Protein AF-A0A413L9K8-F1 (afdb_monomer)

Sequence (369 aa):
MRKCKFYFIASFFMSLVISLLSCSKDDEGNNKHENTYDESLLVGNWVLTHVIYEDDEEYEEDHYSTSEEYDIINFQEDGYCRNFCDSWDDSGRWKLSGDALTLFYYGEGRRTVTITELSSSVLSFEDHGIFSDGSMEYTYIMTYRKVKSVSTPVDPDKPVDPDDPDTPDDPVTPDVPNIPSATIKSKIYEVYEDKIIVDFTLDKEYISKMRQMGYCWSTKPNPTVFDSTEGSTLNPNKESGRVTCELKEAAGTTYYIRAYALVGSEFVYFDEMKVQSVGRDIKLSAYYSKDKDKIAVDYNITRNDVFTLYFYAPLTSGFGRVVNDDLGILGKEKGTKYVINYSCYYYYAYLEDVLTGIRYCSNIVYKHE

Secondary structure (DSSP, 8-state):
--------------------------------------GGGT-EEEEEEEEEEEESS-EEEEE--TTT-SSEEEE-TTSEEEEE-SS-EEEEE-EEETTEEEEE-TTS-EEEEEEEEE-SSEEEEEEEEE-TTS--EEEEEEEEEEES--PPP--TT----TT--S--------------GGGEEEEEEEE-SSEEEEEEEE-HHHHTTEEEEEEEEESSSS--GGG-SS-EEPPTT-SEEEEEEE--SPTT-EEEEEEEEEETTEEEEEEEEEEE-TTSSEEEEEEEEGGGTEEEEEEEE-SSS-EEEEEEEEBSSSTT-EEEEEEEEE-S-EEEEEE----BSEEEEEEEETTT--EEE---EEPP-

Foldseek 3Di:
DDDDDDDDDDDDDDDDDDDDDDDDDDDDDDDPPLQDDDPVLQAAKWAWAWKWKDKPPDTDIDGDDSQQSQWMWHAHPVQKIWIDDPVDIDIDGWDDDRQWIWDDYDPPGTDTWGFPDTDNFKTWTKDWDAPPVNPIIMMMIIMITGDHDDDDDDDPPDDDDPDDDDDDDDPPPPPQPDDDLVQWDWAFAEFAQFKTKIKIAGDLVCLVQFPWKFKFKALDPPGDNVHAPDTQTDDSVDRIDMTMRTHDDGGFGKMKMWMWTCGPNDIDIHDIDIDTHADDQKHWAWDQDPVVQWIKIWIAHQDQFKWWKWKWFQAPPDDRDMGTDTQDIDGRDTDMDTHHDGRGQKIWMWIQGPPRRYTHIHDIGGDDD

Nearest PDB structures (foldseek):
  4lxo-assembly2_B  TM=3.668E-01  e=1.580E-04  Homo sapiens
  6xay-assembly3_C  TM=3.113E-01  e=1.433E-04  Homo sapiens
  2mfn-assembly1_A  TM=3.506E-01  e=6.488E-04  Mus musculus
  6mfa-assembly1_A  TM=3.880E-01  e=4.780E-03  Homo sapiens
  8oe4-assembly1_D  TM=2.027E-01  e=9.124E-04  Homo sapiens

pLDDT: mean 78.33, std 20.58, range [25.47, 98.44]

Mean predicted aligned error: 17.68 Å

Radius of gyration: 26.66 Å; Cα contacts (8 Å, |Δi|>4): 781; chains: 1; bounding box: 67×49×68 Å

Solvent-accessible surface area (backbone atoms only — not comparable to full-atom values): 21620 Å² total; per-residue (Å²): 142,81,83,87,75,88,78,91,77,90,81,85,89,79,93,76,89,78,83,79,80,88,79,85,81,91,79,90,83,75,80,81,71,75,57,71,68,68,70,76,51,60,47,42,38,28,20,38,31,36,41,36,42,39,44,94,88,49,79,47,77,52,79,47,54,67,89,68,46,72,34,31,41,36,33,42,90,89,34,42,28,38,18,36,39,100,88,39,77,45,70,50,57,45,50,76,58,53,43,41,36,33,35,51,48,94,79,71,47,80,46,74,27,40,54,76,41,82,45,90,50,39,45,27,33,38,40,78,51,62,47,96,84,68,80,47,57,38,37,39,42,42,35,26,36,56,44,97,75,77,87,75,86,78,70,90,80,70,78,87,73,95,80,83,85,86,77,83,72,77,82,76,71,75,76,69,77,85,72,63,61,75,38,61,41,73,42,71,41,39,27,24,47,49,36,38,30,31,37,40,38,52,42,76,93,53,49,88,56,40,84,43,37,32,44,18,31,27,78,48,83,83,39,43,74,87,57,33,94,71,70,36,64,55,58,86,90,50,54,57,54,74,42,63,46,81,51,92,63,66,57,33,40,55,37,23,40,22,40,40,31,31,38,90,91,44,81,50,71,41,69,74,44,77,52,62,29,28,49,62,47,41,37,50,42,44,48,78,36,75,95,72,68,24,31,36,38,41,41,39,29,70,46,95,55,54,26,40,34,35,39,41,33,48,35,69,85,45,96,88,41,65,47,74,46,79,77,46,78,45,48,66,45,69,53,74,49,79,42,79,73,71,68,36,54,38,36,32,31,33,36,31,30,71,87,79,60,33,28,44,35,26,51,76,42,72,50,82,133

Structure (mmCIF, N/CA/C/O backbone):
data_AF-A0A413L9K8-F1
#
_entry.id   AF-A0A413L9K8-F1
#
loop_
_atom_site.group_PDB
_atom_site.id
_atom_site.type_symbol
_atom_site.label_atom_id
_atom_site.label_alt_id
_atom_site.label_comp_id
_atom_site.label_asym_id
_atom_site.label_entity_id
_atom_site.label_seq_id
_atom_site.pdbx_PDB_ins_code
_atom_site.Cartn_x
_atom_site.Cartn_y
_atom_site.Cartn_z
_atom_site.occupancy
_atom_site.B_iso_or_equiv
_atom_site.auth_seq_id
_atom_site.auth_comp_id
_atom_site.auth_asym_id
_atom_site.auth_atom_id
_atom_site.pdbx_PDB_model_num
ATOM 1 N N . MET A 1 1 ? -13.563 19.411 37.828 1.00 34.28 1 MET A N 1
ATOM 2 C CA . MET A 1 1 ? -12.449 20.339 37.505 1.00 34.28 1 MET A CA 1
ATOM 3 C C . MET A 1 1 ? -11.213 20.023 38.346 1.00 34.28 1 MET A C 1
ATOM 5 O O . MET A 1 1 ? -11.033 20.594 39.419 1.00 34.28 1 MET A O 1
ATOM 9 N N . ARG A 1 2 ? -10.337 19.142 37.862 1.00 25.47 2 ARG A N 1
ATOM 10 C CA . ARG A 1 2 ? -8.942 19.070 38.312 1.00 25.47 2 ARG A CA 1
ATOM 11 C C . ARG A 1 2 ? -8.082 19.410 37.102 1.00 25.47 2 ARG A C 1
ATOM 13 O O . ARG A 1 2 ? -8.227 18.811 36.050 1.00 25.47 2 ARG A O 1
ATOM 20 N N . LYS A 1 3 ? -7.314 20.489 37.229 1.00 26.84 3 LYS A N 1
ATOM 21 C CA . LYS A 1 3 ? -6.454 21.027 36.174 1.00 26.84 3 LYS A CA 1
ATOM 22 C C . LYS A 1 3 ? -5.171 20.197 36.152 1.00 26.84 3 LYS A C 1
ATOM 24 O O . LYS A 1 3 ? -4.439 20.251 37.139 1.00 26.84 3 LYS A O 1
ATOM 29 N N . CYS A 1 4 ? -4.894 19.488 35.061 1.00 26.22 4 CYS A N 1
ATOM 30 C CA . CYS A 1 4 ? -3.568 18.927 34.816 1.00 26.22 4 CYS A CA 1
ATOM 31 C C . CYS A 1 4 ? -2.579 20.082 34.635 1.00 26.22 4 CYS A C 1
ATOM 33 O O . CYS A 1 4 ? -2.732 20.925 33.751 1.00 26.22 4 CYS A O 1
ATOM 35 N N . LYS A 1 5 ? -1.599 20.163 35.534 1.00 26.06 5 LYS A N 1
ATOM 36 C CA . LYS A 1 5 ? -0.435 21.028 35.380 1.00 26.06 5 LYS A CA 1
ATOM 37 C C . LYS A 1 5 ? 0.712 20.150 34.902 1.00 26.06 5 LYS A C 1
ATOM 39 O O . LYS A 1 5 ? 1.237 19.379 35.694 1.00 26.06 5 LYS A O 1
ATOM 44 N N . PHE A 1 6 ? 1.099 20.307 33.641 1.00 28.52 6 PHE A N 1
ATOM 45 C CA . PHE A 1 6 ? 2.418 19.893 33.179 1.00 28.52 6 PHE A CA 1
ATOM 46 C C . PHE A 1 6 ? 3.465 20.775 33.867 1.00 28.52 6 PHE A C 1
ATOM 48 O O . PHE A 1 6 ? 3.394 22.005 33.780 1.00 28.52 6 PHE A O 1
ATOM 55 N N . TYR A 1 7 ? 4.412 20.162 34.573 1.00 29.14 7 TYR A N 1
ATOM 56 C CA . TYR A 1 7 ? 5.595 20.846 35.081 1.00 29.14 7 TYR A CA 1
ATOM 57 C C . TYR A 1 7 ? 6.804 20.428 34.245 1.00 29.14 7 TYR A C 1
ATOM 59 O O . TYR A 1 7 ? 7.252 19.295 34.311 1.00 29.14 7 TYR A O 1
ATOM 67 N N . PHE A 1 8 ? 7.334 21.389 33.489 1.00 29.39 8 PHE A N 1
ATOM 68 C CA . PHE A 1 8 ? 8.695 21.371 32.959 1.00 29.39 8 PHE A CA 1
ATOM 69 C C . PHE A 1 8 ? 9.655 21.585 34.138 1.00 29.39 8 PHE A C 1
ATOM 71 O O . PHE A 1 8 ? 9.593 22.646 34.769 1.00 29.39 8 PHE A O 1
ATOM 78 N N . ILE A 1 9 ? 10.536 20.631 34.447 1.00 30.72 9 ILE A N 1
ATOM 79 C CA . ILE A 1 9 ? 11.657 20.858 35.371 1.00 30.72 9 ILE A CA 1
ATOM 80 C C . ILE A 1 9 ? 12.925 20.237 34.792 1.00 30.72 9 ILE A C 1
ATOM 82 O O . ILE A 1 9 ? 13.096 19.028 34.757 1.00 30.72 9 ILE A O 1
ATOM 86 N N . ALA A 1 10 ? 13.841 21.114 34.392 1.00 29.28 10 ALA A N 1
ATOM 87 C CA . ALA A 1 10 ? 15.241 20.787 34.204 1.00 29.28 10 ALA A CA 1
ATOM 88 C C . ALA A 1 10 ? 15.921 20.619 35.572 1.00 29.28 10 ALA A C 1
ATOM 90 O O . ALA A 1 10 ? 15.815 21.534 36.391 1.00 29.28 10 ALA A O 1
ATOM 91 N N . SER A 1 11 ? 16.682 19.540 35.797 1.00 28.77 11 SER A N 1
ATOM 92 C CA . SER A 1 11 ? 17.902 19.610 36.616 1.00 28.77 11 SER A CA 1
ATOM 93 C C . SER A 1 11 ? 18.819 18.379 36.503 1.00 28.77 11 SER A C 1
ATOM 95 O O . SER A 1 11 ? 18.421 17.243 36.695 1.00 28.77 11 SER A O 1
ATOM 97 N N . PHE A 1 12 ? 20.083 18.724 36.272 1.00 27.77 12 PHE A N 1
ATOM 98 C CA . PHE A 1 12 ? 21.389 18.056 36.333 1.00 27.77 12 PHE A CA 1
ATOM 99 C C . PHE A 1 12 ? 21.716 17.006 37.435 1.00 27.77 12 PHE A C 1
ATOM 101 O O . PHE A 1 12 ? 21.287 17.150 38.578 1.00 27.77 12 PHE A O 1
ATOM 108 N N . PHE A 1 13 ? 22.727 16.171 37.096 1.00 29.56 13 PHE A N 1
ATOM 109 C CA . PHE A 1 13 ? 23.607 15.270 37.895 1.00 29.56 13 PHE A CA 1
ATOM 110 C C . PHE A 1 13 ? 22.975 13.938 38.365 1.00 29.56 13 PHE A C 1
ATOM 112 O O . PHE A 1 13 ? 21.864 13.935 38.858 1.00 29.56 13 PHE A O 1
ATOM 119 N N . MET A 1 14 ? 23.621 12.762 38.326 1.00 27.28 14 MET A N 1
ATOM 120 C CA . MET A 1 14 ? 25.044 12.395 38.299 1.00 27.28 14 MET A CA 1
ATOM 121 C C . MET A 1 14 ? 25.193 10.962 37.739 1.00 27.28 14 MET A C 1
ATOM 123 O O . MET A 1 14 ? 24.358 10.104 38.001 1.00 27.28 14 MET A O 1
ATOM 127 N N . SER A 1 15 ? 26.275 10.699 37.006 1.00 35.94 15 SER A N 1
ATOM 128 C CA . SER A 1 15 ? 26.587 9.411 36.378 1.00 35.94 15 SER A CA 1
ATOM 129 C C . SER A 1 15 ? 26.782 8.268 37.380 1.00 35.94 15 SER A C 1
ATOM 131 O O . SER A 1 15 ? 27.649 8.364 38.254 1.00 35.94 15 SER A O 1
ATOM 133 N N . LEU A 1 16 ? 26.107 7.139 37.161 1.00 27.11 16 LEU A N 1
ATOM 134 C CA . LEU A 1 16 ? 26.531 5.847 37.693 1.00 27.11 16 LEU A CA 1
ATOM 135 C C . LEU A 1 16 ? 26.454 4.785 36.591 1.00 27.11 16 LEU A C 1
ATOM 137 O O . LEU A 1 16 ? 25.428 4.162 36.355 1.00 27.11 16 LEU A O 1
ATOM 141 N N . VAL A 1 17 ? 27.585 4.597 35.914 1.00 34.03 17 VAL A N 1
ATOM 142 C CA . VAL A 1 17 ? 27.815 3.483 34.993 1.00 34.03 17 VAL A CA 1
ATOM 143 C C . VAL A 1 17 ? 27.876 2.201 35.825 1.00 34.03 17 VAL A C 1
ATOM 145 O O . VAL A 1 17 ? 28.865 1.968 36.521 1.00 34.03 17 VAL A O 1
ATOM 148 N N . ILE A 1 18 ? 26.839 1.366 35.760 1.00 35.34 18 ILE A N 1
ATOM 149 C CA . ILE A 1 18 ? 26.926 -0.034 36.186 1.00 35.34 18 ILE A CA 1
ATOM 150 C C . ILE A 1 18 ? 26.938 -0.885 34.922 1.00 35.34 18 ILE A C 1
ATOM 152 O O . ILE A 1 18 ? 25.923 -1.355 34.427 1.00 35.34 18 ILE A O 1
ATOM 156 N N . SER A 1 19 ? 28.141 -1.071 34.391 1.00 32.19 19 SER A N 1
ATOM 157 C CA . SER A 1 19 ? 28.437 -2.091 33.397 1.00 32.19 19 SER A CA 1
ATOM 158 C C . SER A 1 19 ? 28.222 -3.474 34.019 1.00 32.19 19 SER A C 1
ATOM 160 O O . SER A 1 19 ? 29.075 -3.958 34.769 1.00 32.19 19 SER A O 1
ATOM 162 N N . LEU A 1 20 ? 27.093 -4.113 33.710 1.00 36.72 20 LEU A N 1
ATOM 163 C CA . LEU A 1 20 ? 26.919 -5.541 33.942 1.00 36.72 20 LEU A CA 1
ATOM 164 C C . LEU A 1 20 ? 27.595 -6.306 32.803 1.00 36.72 20 LEU A C 1
ATOM 166 O O . LEU A 1 20 ? 27.165 -6.316 31.653 1.00 36.72 20 LEU A O 1
ATOM 170 N N . LEU A 1 21 ? 28.722 -6.910 33.168 1.00 32.44 21 LEU A N 1
ATOM 171 C CA . LEU A 1 21 ? 29.471 -7.879 32.387 1.00 32.44 21 LEU A CA 1
ATOM 172 C C . LEU A 1 21 ? 28.561 -9.039 31.962 1.00 32.44 21 LEU A C 1
ATOM 174 O O . LEU A 1 21 ? 28.172 -9.868 32.782 1.00 32.44 21 LEU A O 1
ATOM 178 N N . SER A 1 22 ? 28.295 -9.115 30.660 1.00 33.06 22 SER A N 1
ATOM 179 C CA . SER A 1 22 ? 27.859 -10.333 29.981 1.00 33.06 22 SER A CA 1
ATOM 180 C C . SER A 1 22 ? 29.015 -11.337 29.941 1.00 33.06 22 SER A C 1
ATOM 182 O O . SER A 1 22 ? 30.064 -11.067 29.359 1.00 33.06 22 SER A O 1
ATOM 184 N N . CYS A 1 23 ? 28.824 -12.476 30.602 1.00 27.69 23 CYS A N 1
ATOM 185 C CA . CYS A 1 23 ? 29.562 -13.740 30.490 1.00 27.69 23 CYS A CA 1
ATOM 186 C C . CYS A 1 23 ? 28.656 -14.790 31.170 1.00 27.69 23 CYS A C 1
ATOM 188 O O . CYS A 1 23 ? 28.222 -14.563 32.290 1.00 27.69 23 CYS A O 1
ATOM 190 N N . SER A 1 24 ? 28.334 -15.965 30.637 1.00 33.09 24 SER A N 1
ATOM 191 C CA . SER A 1 24 ? 28.923 -16.731 29.546 1.00 33.09 24 SER A CA 1
ATOM 192 C C . SER A 1 24 ? 28.033 -17.942 29.223 1.00 33.09 24 SER A C 1
ATOM 194 O O . SER A 1 24 ? 27.391 -18.451 30.141 1.00 33.09 24 SER A O 1
ATOM 196 N N . LYS A 1 25 ? 28.246 -18.491 28.020 1.00 30.77 25 LYS A N 1
ATOM 197 C CA . LYS A 1 25 ? 28.114 -19.900 27.596 1.00 30.77 25 LYS A CA 1
ATOM 198 C C . LYS A 1 25 ? 26.796 -20.343 26.966 1.00 30.77 25 LYS A C 1
ATOM 200 O O . LYS A 1 25 ? 25.834 -20.691 27.639 1.00 30.77 25 LYS A O 1
ATOM 205 N N . ASP A 1 26 ? 26.898 -20.400 25.643 1.00 44.09 26 ASP A N 1
ATOM 206 C CA . ASP A 1 26 ? 26.335 -21.369 24.711 1.00 44.09 26 ASP A CA 1
ATOM 207 C C . ASP A 1 26 ? 26.018 -22.735 25.342 1.00 44.09 26 ASP A C 1
ATOM 209 O O . ASP A 1 26 ? 26.901 -23.388 25.902 1.00 44.09 26 ASP A O 1
ATOM 213 N N . ASP A 1 27 ? 24.777 -23.181 25.158 1.00 36.41 27 ASP A N 1
ATOM 214 C CA . ASP A 1 27 ? 24.464 -24.578 24.875 1.00 3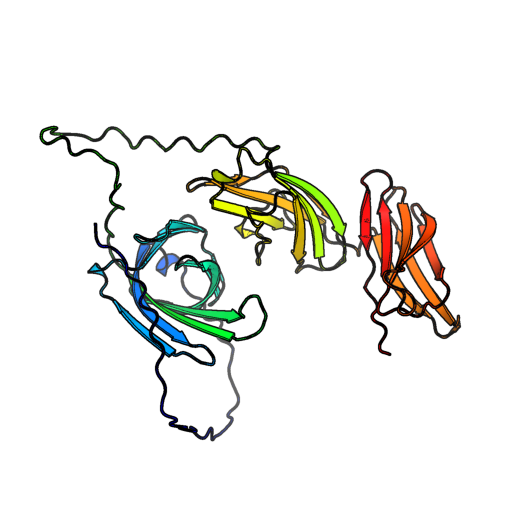6.41 27 ASP A CA 1
ATOM 215 C C . ASP A 1 27 ? 23.280 -24.625 23.901 1.00 36.41 27 ASP A C 1
ATOM 217 O O . ASP A 1 27 ? 22.288 -23.902 24.023 1.00 36.41 27 ASP A O 1
ATOM 221 N N . GLU A 1 28 ? 23.464 -25.437 22.868 1.00 39.53 28 GLU A N 1
ATOM 222 C CA . GLU A 1 28 ? 22.580 -25.613 21.729 1.00 39.53 28 GLU A CA 1
ATOM 223 C C . GLU A 1 28 ? 21.232 -26.223 22.122 1.00 39.53 28 GLU A C 1
ATOM 225 O O . GLU A 1 28 ? 21.142 -27.161 22.914 1.00 39.53 28 GLU A O 1
ATOM 230 N N . GLY A 1 29 ? 20.190 -25.756 21.434 1.00 37.94 29 GLY A N 1
ATOM 231 C CA . GLY A 1 29 ? 18.892 -26.411 21.380 1.00 37.94 29 GLY A CA 1
ATOM 232 C C . GLY A 1 29 ? 17.784 -25.512 21.888 1.00 37.94 29 GLY A C 1
ATOM 233 O O . GLY A 1 29 ? 17.407 -25.581 23.050 1.00 37.94 29 GLY A O 1
ATOM 234 N N . ASN A 1 30 ? 17.185 -24.726 20.995 1.00 31.00 30 ASN A N 1
ATOM 235 C CA . ASN A 1 30 ? 15.835 -24.260 21.259 1.00 31.00 30 ASN A CA 1
ATOM 236 C C . ASN A 1 30 ? 14.975 -24.475 20.019 1.00 31.00 30 ASN A C 1
ATOM 238 O O . ASN A 1 30 ? 15.046 -23.735 19.038 1.00 31.00 30 ASN A O 1
ATOM 242 N N . ASN A 1 31 ? 14.160 -25.531 20.081 1.00 34.78 31 ASN A N 1
ATOM 243 C CA . ASN A 1 31 ? 12.862 -25.517 19.429 1.00 34.78 31 ASN A CA 1
ATOM 244 C C . ASN A 1 31 ? 12.244 -24.154 19.750 1.00 34.78 31 ASN A C 1
ATOM 246 O O . ASN A 1 31 ? 11.967 -23.886 20.919 1.00 34.78 31 ASN A O 1
ATOM 250 N N . LYS A 1 32 ? 12.037 -23.290 18.750 1.00 37.41 32 LYS A N 1
ATOM 251 C CA . LYS A 1 32 ? 11.073 -22.200 18.904 1.00 37.41 32 LYS A CA 1
ATOM 252 C C . LYS A 1 32 ? 9.725 -22.878 19.130 1.00 37.41 32 LYS A C 1
ATOM 254 O O . LYS A 1 32 ? 9.056 -23.271 18.181 1.00 37.41 32 LYS A O 1
ATOM 259 N N . HIS A 1 33 ? 9.391 -23.113 20.394 1.00 40.03 33 HIS A N 1
ATOM 260 C CA . HIS A 1 33 ? 8.017 -23.294 20.807 1.00 40.03 33 HIS A CA 1
ATOM 261 C C . HIS A 1 33 ? 7.307 -22.022 20.353 1.00 40.03 33 HIS A C 1
ATOM 263 O O . HIS A 1 33 ? 7.545 -20.951 20.901 1.00 40.03 33 HIS A O 1
ATOM 269 N N . GLU A 1 34 ? 6.518 -22.123 19.286 1.00 50.62 34 GLU A N 1
ATOM 270 C CA . GLU A 1 34 ? 5.498 -21.130 18.975 1.00 50.62 34 GLU A CA 1
ATOM 271 C C . GLU A 1 34 ? 4.607 -21.063 20.219 1.00 50.62 34 GLU A C 1
ATOM 273 O O . GLU A 1 34 ? 3.827 -21.986 20.478 1.00 50.62 34 GLU A O 1
ATOM 278 N N . ASN A 1 35 ? 4.794 -20.037 21.055 1.00 58.25 35 ASN A N 1
ATOM 279 C CA . ASN A 1 35 ? 3.905 -19.775 22.177 1.00 58.25 35 ASN A CA 1
ATOM 280 C C . ASN A 1 35 ? 2.534 -19.470 21.575 1.00 58.25 35 ASN A C 1
ATOM 282 O O . ASN A 1 35 ? 2.260 -18.372 21.103 1.00 58.25 35 ASN A O 1
ATOM 286 N N . THR A 1 36 ? 1.700 -20.501 21.499 1.00 72.62 36 THR A N 1
ATOM 287 C CA . THR A 1 36 ? 0.343 -20.385 20.985 1.00 72.62 36 THR A CA 1
ATOM 288 C C . THR A 1 36 ? -0.541 -20.064 22.173 1.00 72.62 36 THR A C 1
ATOM 290 O O . THR A 1 36 ? -0.849 -20.937 22.987 1.00 72.62 36 THR A O 1
ATOM 293 N N . TYR A 1 37 ? -0.888 -18.793 22.307 1.00 84.56 37 TYR A N 1
ATOM 294 C CA . TYR A 1 37 ? -1.801 -18.314 23.331 1.00 84.56 37 TYR A CA 1
ATOM 295 C C . TYR A 1 37 ? -3.260 -18.594 22.940 1.00 84.56 37 TYR A C 1
ATOM 297 O O . TYR A 1 37 ? -3.623 -18.557 21.765 1.00 84.56 37 TYR A O 1
ATOM 305 N N . ASP A 1 38 ? -4.103 -18.880 23.934 1.00 87.44 38 ASP A N 1
ATOM 306 C CA . ASP A 1 38 ? -5.547 -19.043 23.744 1.00 87.44 38 ASP A CA 1
ATOM 307 C C . ASP A 1 38 ? -6.220 -17.663 23.687 1.00 87.44 38 ASP A C 1
ATOM 309 O O . ASP A 1 38 ? -6.277 -16.945 24.687 1.00 87.44 38 ASP A O 1
ATOM 313 N N . GLU A 1 39 ? -6.735 -17.292 22.513 1.00 87.38 39 GLU A N 1
ATOM 314 C CA . GLU A 1 39 ? -7.393 -16.003 22.265 1.00 87.38 39 GLU A CA 1
ATOM 315 C C . GLU A 1 39 ? -8.606 -1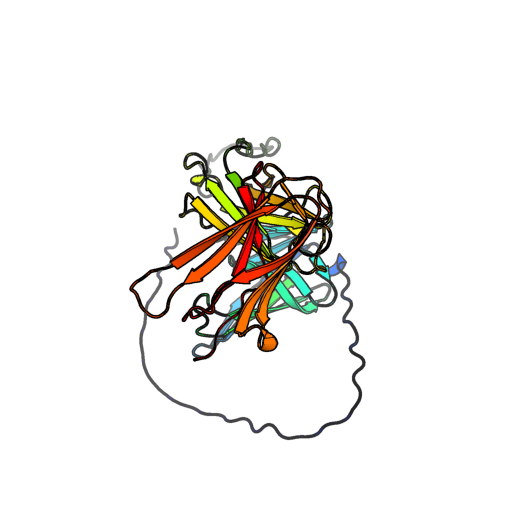5.752 23.172 1.00 87.38 39 GLU A C 1
ATOM 317 O O . GLU A 1 39 ? -8.913 -14.603 23.497 1.00 87.38 39 GLU A O 1
ATOM 322 N N . SER A 1 40 ? -9.264 -16.812 23.657 1.00 89.56 40 SER A N 1
ATOM 323 C CA . SER A 1 40 ? -10.405 -16.681 24.568 1.00 89.56 40 SER A CA 1
ATOM 324 C C . SER A 1 40 ? -10.010 -16.061 25.911 1.00 89.56 40 SER A C 1
ATOM 326 O O . SER A 1 40 ? -10.843 -15.450 26.588 1.00 89.56 40 SER A O 1
ATOM 328 N N . LEU A 1 41 ? -8.726 -16.142 26.285 1.00 93.62 41 LEU A N 1
ATOM 329 C CA . LEU A 1 41 ? -8.208 -15.496 27.485 1.00 93.62 41 LEU A CA 1
ATOM 330 C C . LEU A 1 41 ? -8.221 -13.975 27.370 1.00 93.62 41 LEU A C 1
ATOM 332 O O . LEU A 1 41 ? -8.354 -13.332 28.408 1.00 93.62 41 LEU A O 1
ATOM 336 N N . LEU A 1 42 ? -8.149 -13.393 26.168 1.00 95.00 42 LEU A N 1
ATOM 337 C CA . LEU A 1 42 ? -8.163 -11.939 25.982 1.00 95.00 42 LEU A CA 1
ATOM 338 C C . LEU A 1 42 ? -9.541 -11.333 26.244 1.00 95.00 42 LEU A C 1
ATOM 340 O O . LEU A 1 42 ? -9.623 -10.251 26.809 1.00 95.00 42 LEU A O 1
ATOM 344 N N . VAL A 1 43 ? -10.630 -12.020 25.902 1.00 94.06 43 VAL A N 1
ATOM 345 C CA . VAL A 1 43 ? -11.989 -11.457 25.994 1.00 94.06 43 VAL A CA 1
ATOM 346 C C . VAL A 1 43 ? -12.311 -10.998 27.421 1.00 94.06 43 VAL A C 1
ATOM 348 O O . VAL A 1 43 ? -12.238 -11.784 28.369 1.00 94.06 43 VAL A O 1
ATOM 351 N N . GLY A 1 44 ? -12.684 -9.730 27.591 1.00 90.50 44 GLY A N 1
ATOM 352 C CA . GLY A 1 44 ? -13.015 -9.117 28.879 1.00 90.50 44 GLY A CA 1
ATOM 353 C C . GLY A 1 44 ? -12.427 -7.717 29.062 1.00 90.50 44 GLY A C 1
ATOM 354 O O . GLY A 1 44 ? -11.887 -7.126 28.131 1.00 90.50 44 GLY A O 1
ATOM 355 N N . ASN A 1 45 ? -12.555 -7.189 30.282 1.00 93.44 45 ASN A N 1
ATOM 356 C CA . ASN A 1 45 ? -12.016 -5.884 30.662 1.00 93.44 45 ASN A CA 1
ATOM 357 C C . ASN A 1 45 ? -10.652 -6.040 31.327 1.00 93.44 45 ASN A C 1
ATOM 359 O O . ASN A 1 45 ? -10.489 -6.873 32.222 1.00 93.44 45 ASN A O 1
ATOM 363 N N . TRP A 1 46 ? -9.718 -5.188 30.941 1.00 97.31 46 TRP A N 1
ATOM 364 C CA . TRP A 1 46 ? -8.342 -5.165 31.407 1.00 97.31 46 TRP A CA 1
ATOM 365 C C . TRP A 1 46 ? -8.001 -3.756 31.844 1.00 97.31 46 TRP A C 1
ATOM 367 O O . TRP A 1 46 ? -8.199 -2.827 31.074 1.00 97.31 46 TRP A O 1
ATOM 377 N N . VAL A 1 47 ? -7.505 -3.594 33.064 1.00 94.31 47 VAL A N 1
ATOM 378 C CA . VAL A 1 47 ? -7.102 -2.287 33.595 1.00 94.31 47 VAL A CA 1
ATOM 379 C C . VAL A 1 47 ? -5.596 -2.273 33.774 1.00 94.31 47 VAL A C 1
ATOM 381 O O . VAL A 1 47 ? -5.048 -3.218 34.351 1.00 94.31 47 VAL A O 1
ATOM 384 N N . LEU A 1 48 ? -4.941 -1.225 33.281 1.00 94.88 48 LEU A N 1
ATOM 385 C CA . LEU A 1 48 ? -3.504 -1.032 33.420 1.00 94.88 48 LEU A CA 1
ATOM 386 C C . LEU A 1 48 ? -3.130 -0.952 34.901 1.00 94.88 48 LEU A C 1
ATOM 388 O O . LEU A 1 48 ? -3.783 -0.272 35.691 1.00 94.88 48 LEU A O 1
ATOM 392 N N . THR A 1 49 ? -2.075 -1.665 35.279 1.00 86.81 49 THR A N 1
ATOM 393 C CA . THR A 1 49 ? -1.560 -1.668 36.658 1.00 86.81 49 THR A CA 1
ATOM 394 C C . THR A 1 49 ? -0.076 -1.385 36.755 1.00 86.81 49 THR A C 1
ATOM 396 O O . THR A 1 49 ? 0.400 -1.053 37.834 1.00 86.81 49 THR A O 1
ATOM 399 N N . HIS A 1 50 ? 0.658 -1.518 35.655 1.00 90.81 50 HIS A N 1
ATOM 400 C CA . HIS A 1 50 ? 2.086 -1.256 35.627 1.00 90.81 50 HIS A CA 1
ATOM 401 C C . HIS A 1 50 ? 2.505 -0.913 34.205 1.00 90.81 50 HIS A C 1
ATOM 403 O O . HIS A 1 50 ? 2.105 -1.599 33.261 1.00 90.81 50 HIS A O 1
ATOM 409 N N . VAL A 1 51 ? 3.264 0.165 34.071 1.00 92.19 51 VAL A N 1
ATOM 410 C CA . VAL A 1 51 ? 3.881 0.593 32.821 1.00 92.19 51 VAL A CA 1
ATOM 411 C C . VAL A 1 51 ? 5.347 0.900 33.087 1.00 92.19 51 VAL A C 1
ATOM 413 O O . VAL A 1 51 ? 5.681 1.538 34.084 1.00 92.19 51 VAL A O 1
ATOM 416 N N . ILE A 1 52 ? 6.207 0.416 32.202 1.00 88.75 52 ILE A N 1
ATOM 417 C CA . ILE A 1 52 ? 7.607 0.811 32.108 1.00 88.75 52 ILE A CA 1
ATOM 418 C C . ILE A 1 52 ? 7.783 1.461 30.745 1.00 88.75 52 ILE A C 1
ATOM 420 O O . ILE A 1 52 ? 7.346 0.898 29.738 1.00 88.75 52 ILE A O 1
ATOM 424 N N . TYR A 1 53 ? 8.413 2.625 30.735 1.00 86.56 53 TYR A N 1
ATOM 425 C CA . TYR A 1 53 ? 8.924 3.288 29.550 1.00 86.56 53 TYR A CA 1
ATOM 426 C C . TYR A 1 53 ? 10.443 3.364 29.662 1.00 86.56 53 TYR A C 1
ATOM 428 O O . TYR A 1 53 ? 10.966 3.775 30.697 1.00 86.56 53 TYR A O 1
ATOM 436 N N . GLU A 1 54 ? 11.142 2.962 28.609 1.00 87.12 54 GLU A N 1
ATOM 437 C CA . GLU A 1 54 ? 12.595 3.064 28.525 1.00 87.12 54 GLU A CA 1
ATOM 438 C C . GLU A 1 54 ? 13.000 3.522 27.124 1.00 87.12 54 GLU A C 1
ATOM 440 O O . GLU A 1 54 ? 12.600 2.914 26.129 1.00 87.12 54 GLU A O 1
ATOM 445 N N . ASP A 1 55 ? 13.810 4.570 27.055 1.00 86.06 55 ASP A N 1
ATOM 446 C CA . ASP A 1 55 ? 14.581 4.954 25.875 1.00 86.06 55 ASP A CA 1
ATOM 447 C C . ASP A 1 55 ? 16.066 5.150 26.248 1.00 86.06 55 ASP A C 1
ATOM 449 O O . ASP A 1 55 ? 16.499 4.830 27.358 1.00 86.06 55 ASP A O 1
ATOM 453 N N . ASP A 1 56 ? 16.879 5.638 25.308 1.00 79.50 56 ASP A N 1
ATOM 454 C CA . ASP A 1 56 ? 18.319 5.839 25.525 1.00 79.50 56 ASP A CA 1
ATOM 455 C C . ASP A 1 56 ? 18.656 6.875 26.627 1.00 79.50 56 ASP A C 1
ATOM 457 O O . ASP A 1 56 ? 19.789 6.900 27.128 1.00 79.50 56 ASP A O 1
ATOM 461 N N . GLU A 1 57 ? 17.717 7.751 26.998 1.00 81.12 57 GLU A N 1
ATOM 462 C CA . GLU A 1 57 ? 17.913 8.871 27.926 1.00 81.12 57 GLU A CA 1
ATOM 463 C C . GLU A 1 57 ? 17.062 8.772 29.207 1.00 81.12 57 GLU A C 1
ATOM 465 O O . GLU A 1 57 ? 17.475 9.285 30.256 1.00 81.12 57 GLU A O 1
ATOM 470 N N . GLU A 1 58 ? 15.906 8.115 29.147 1.00 79.88 58 GLU A N 1
ATOM 471 C CA . GLU A 1 58 ? 14.855 8.139 30.159 1.00 79.88 58 GLU A CA 1
ATOM 472 C C . GLU A 1 58 ? 14.355 6.729 30.509 1.00 79.88 58 GLU A C 1
ATOM 474 O O . GLU A 1 58 ? 14.143 5.872 29.655 1.00 79.88 58 GLU A O 1
ATOM 479 N N . TYR A 1 59 ? 14.158 6.499 31.809 1.00 89.19 59 TYR A N 1
ATOM 480 C CA . TYR A 1 59 ? 13.496 5.315 32.350 1.00 89.19 59 TYR A CA 1
ATOM 481 C C . TYR A 1 59 ? 12.421 5.784 33.324 1.00 89.19 59 TYR A C 1
ATOM 483 O O . TYR A 1 59 ? 12.732 6.408 34.347 1.00 89.19 59 TYR A O 1
ATOM 491 N N . GLU A 1 60 ? 11.171 5.452 33.030 1.00 80.94 60 GLU A N 1
ATOM 492 C CA . GLU A 1 60 ? 10.023 5.720 33.888 1.00 80.94 60 GLU A CA 1
ATOM 493 C C . GLU A 1 60 ? 9.290 4.416 34.199 1.00 80.94 60 GLU A C 1
ATOM 495 O O . GLU A 1 60 ? 9.090 3.560 33.340 1.00 80.94 60 GLU A O 1
ATOM 500 N N . GLU A 1 61 ? 8.878 4.257 35.454 1.00 92.75 61 GLU A N 1
ATOM 501 C CA . GLU A 1 61 ? 8.125 3.094 35.903 1.00 92.75 61 GLU A CA 1
ATOM 502 C C . GLU A 1 61 ? 7.009 3.536 36.844 1.00 92.75 61 GLU A C 1
ATOM 504 O O . GLU A 1 61 ? 7.265 4.028 37.947 1.00 92.75 61 GLU A O 1
ATOM 509 N N . ASP A 1 62 ? 5.770 3.293 36.428 1.00 78.62 62 ASP A N 1
ATOM 510 C CA . ASP A 1 62 ? 4.574 3.684 37.161 1.00 78.62 62 ASP A CA 1
ATOM 511 C C . ASP A 1 62 ? 3.698 2.479 37.494 1.00 78.62 62 ASP A C 1
ATOM 513 O O . ASP A 1 62 ? 3.508 1.559 36.695 1.00 78.62 62 ASP A O 1
ATOM 517 N N . HIS A 1 63 ? 3.121 2.509 38.695 1.00 83.12 63 HIS A N 1
ATOM 518 C CA . HIS A 1 63 ? 2.224 1.477 39.209 1.00 83.12 63 HIS A CA 1
ATOM 519 C C . HIS A 1 63 ? 0.865 2.088 39.533 1.00 83.12 63 HIS A C 1
ATOM 521 O O . HIS A 1 63 ? 0.782 3.078 40.261 1.00 83.12 63 HIS A O 1
ATOM 527 N N . TYR A 1 64 ? -0.196 1.444 39.058 1.00 82.88 64 TYR A N 1
ATOM 528 C CA . TYR A 1 64 ? -1.577 1.870 39.252 1.00 82.88 64 TYR A CA 1
ATOM 529 C C . TYR A 1 64 ? -2.405 0.764 39.904 1.00 82.88 64 TYR A C 1
ATOM 531 O O . TYR A 1 64 ? -2.195 -0.437 39.703 1.00 82.88 64 TYR A O 1
ATOM 539 N N . SER A 1 65 ? -3.402 1.165 40.680 1.00 76.19 65 SER A N 1
ATOM 540 C CA . SER A 1 65 ? -4.450 0.263 41.143 1.00 76.19 65 SER A CA 1
ATOM 541 C C . SER A 1 65 ? -5.510 0.087 40.058 1.00 76.19 65 SER A C 1
ATOM 543 O O . SER A 1 65 ? -5.924 1.044 39.415 1.00 76.19 65 SER A O 1
ATOM 545 N N . THR A 1 66 ? -6.087 -1.114 39.951 1.00 72.81 66 THR A N 1
ATOM 546 C CA . THR A 1 66 ? -7.249 -1.363 39.069 1.00 72.81 66 THR A CA 1
ATOM 547 C C . THR A 1 66 ? -8.452 -0.452 39.341 1.00 72.81 66 THR A C 1
ATOM 549 O O . THR A 1 66 ? -9.307 -0.301 38.481 1.00 72.81 66 THR A O 1
ATOM 552 N N . SER A 1 67 ? -8.537 0.152 40.533 1.00 70.38 67 SER A N 1
ATOM 553 C CA . SER A 1 67 ? -9.590 1.111 40.887 1.00 70.38 67 SER A CA 1
ATOM 554 C C . SER A 1 67 ? -9.398 2.499 40.278 1.00 70.38 67 SER A C 1
ATOM 556 O O . SER A 1 67 ? -10.314 3.310 40.348 1.00 70.38 67 SER A O 1
ATOM 558 N N . GLU A 1 68 ? -8.193 2.810 39.801 1.00 75.56 68 GLU A N 1
ATOM 559 C CA . GLU A 1 68 ? -7.872 4.108 39.202 1.00 75.56 68 GLU A CA 1
ATOM 560 C C . GLU A 1 68 ? -8.283 4.174 37.735 1.00 75.56 68 GLU A C 1
ATOM 562 O O . GLU A 1 68 ? -8.466 5.275 37.233 1.00 75.56 68 GLU A O 1
ATOM 567 N N . GLU A 1 69 ? -8.451 3.017 37.078 1.00 85.56 69 GLU A N 1
ATOM 568 C CA . GLU A 1 69 ? -8.911 2.923 35.685 1.00 85.56 69 GLU A CA 1
ATOM 569 C C . GLU A 1 69 ? -8.123 3.843 34.733 1.00 85.56 69 GLU A C 1
ATOM 571 O O . GLU A 1 69 ? -8.673 4.422 33.801 1.00 85.56 69 GLU A O 1
ATOM 576 N N . TYR A 1 70 ? -6.811 3.966 34.987 1.00 81.75 70 TYR A N 1
ATOM 577 C CA . TYR A 1 70 ? -5.924 4.890 34.276 1.00 81.75 70 TYR A CA 1
ATOM 578 C C . TYR A 1 70 ? -5.876 4.617 32.770 1.00 81.75 70 TYR A C 1
ATOM 580 O O . TYR A 1 70 ? -5.809 5.543 31.971 1.00 81.75 70 TYR A O 1
ATOM 588 N N . ASP A 1 71 ? -5.940 3.342 32.399 1.00 90.81 71 ASP A N 1
ATOM 589 C CA . ASP A 1 71 ? -6.147 2.891 31.035 1.00 90.81 71 ASP A CA 1
ATOM 590 C C . ASP A 1 71 ? -6.900 1.556 31.068 1.00 90.81 71 ASP A C 1
ATOM 592 O O . ASP A 1 71 ? -6.595 0.670 31.878 1.00 90.81 71 ASP A O 1
ATOM 596 N N . ILE A 1 72 ? -7.928 1.436 30.232 1.00 93.38 72 ILE A N 1
ATOM 597 C CA . ILE A 1 72 ? -8.778 0.253 30.141 1.00 93.38 72 ILE A CA 1
ATOM 598 C C . ILE A 1 72 ? -8.699 -0.298 28.728 1.00 93.38 72 ILE A C 1
ATOM 600 O O . ILE A 1 72 ? -8.977 0.428 27.783 1.00 93.38 72 ILE A O 1
ATOM 604 N N . ILE A 1 73 ? -8.463 -1.601 28.576 1.00 95.19 73 ILE A N 1
ATOM 605 C CA . ILE A 1 73 ? -8.694 -2.328 27.327 1.00 95.19 73 ILE A CA 1
ATOM 606 C C . ILE A 1 73 ? -9.872 -3.287 27.509 1.00 95.19 73 ILE A C 1
ATOM 608 O O . ILE A 1 73 ? -9.866 -4.174 28.360 1.00 95.19 73 ILE A O 1
ATOM 612 N N . ASN A 1 74 ? -10.900 -3.136 26.686 1.00 92.81 74 ASN A N 1
ATOM 613 C CA . ASN A 1 74 ? -12.000 -4.081 26.567 1.00 92.81 74 ASN A CA 1
ATOM 614 C C . ASN A 1 74 ? -11.822 -4.892 25.283 1.00 92.81 74 ASN A C 1
ATOM 616 O O . ASN A 1 74 ? -11.835 -4.303 24.207 1.00 92.81 74 ASN A O 1
ATOM 620 N N . PHE A 1 75 ? -11.700 -6.215 25.385 1.00 91.88 75 PHE A N 1
ATOM 621 C CA . PHE A 1 75 ? -11.723 -7.128 24.239 1.00 91.88 75 PHE A CA 1
ATOM 622 C C . PHE A 1 75 ? -13.060 -7.870 24.183 1.00 91.88 75 PHE A C 1
ATOM 624 O O . PHE A 1 75 ? -13.512 -8.432 25.183 1.00 91.88 75 PHE A O 1
ATOM 631 N N . GLN A 1 76 ? -13.671 -7.914 23.006 1.00 83.12 76 GLN A N 1
ATOM 632 C CA . GLN A 1 76 ? -14.934 -8.597 22.738 1.00 83.12 76 GLN A CA 1
ATOM 633 C C . GLN A 1 76 ? -14.707 -9.888 21.946 1.00 83.12 76 GLN A C 1
ATOM 635 O O . GLN A 1 76 ? -13.753 -9.987 21.173 1.00 83.12 76 GLN A O 1
ATOM 640 N N . GLU A 1 77 ? -15.606 -10.864 22.121 1.00 83.50 77 GLU A N 1
ATOM 641 C CA . GLU A 1 77 ? -15.560 -12.170 21.434 1.00 83.50 77 GLU A CA 1
ATOM 642 C C . GLU A 1 77 ? -15.606 -12.046 19.912 1.00 83.50 77 GLU A C 1
ATOM 644 O O . GLU A 1 77 ? -15.064 -12.883 19.196 1.00 83.50 77 GLU A O 1
ATOM 649 N N . ASP A 1 78 ? -16.252 -11.000 19.401 1.00 72.44 78 ASP A N 1
ATOM 650 C CA . ASP A 1 78 ? -16.386 -10.785 17.969 1.00 72.44 78 ASP A CA 1
ATOM 651 C C . ASP A 1 78 ? -15.090 -10.278 17.325 1.00 72.44 78 ASP A C 1
ATOM 653 O O . ASP A 1 78 ? -15.053 -10.171 16.102 1.00 72.44 78 ASP A O 1
ATOM 657 N N . GLY A 1 79 ? -14.051 -9.973 18.112 1.00 73.62 79 GLY A N 1
ATOM 658 C CA . GLY A 1 79 ? -12.782 -9.399 17.678 1.00 73.62 79 GLY A CA 1
ATOM 659 C C . GLY A 1 79 ? -12.673 -7.886 17.881 1.00 73.62 79 GLY A C 1
ATOM 660 O O . GLY A 1 79 ? -11.640 -7.319 17.551 1.00 73.62 79 GLY A O 1
ATOM 661 N N . TYR A 1 80 ? -13.692 -7.190 18.391 1.00 76.31 80 TYR A N 1
ATOM 662 C CA . TYR A 1 80 ? -13.619 -5.755 18.687 1.00 76.31 80 TYR A CA 1
ATOM 663 C C . TYR A 1 80 ? -12.830 -5.469 19.963 1.00 76.31 80 TYR A C 1
ATOM 665 O O . TYR A 1 80 ? -12.912 -6.214 20.938 1.00 76.31 80 TYR A O 1
ATOM 673 N N . CYS A 1 81 ? -12.056 -4.386 19.964 1.00 85.12 81 CYS A N 1
ATOM 674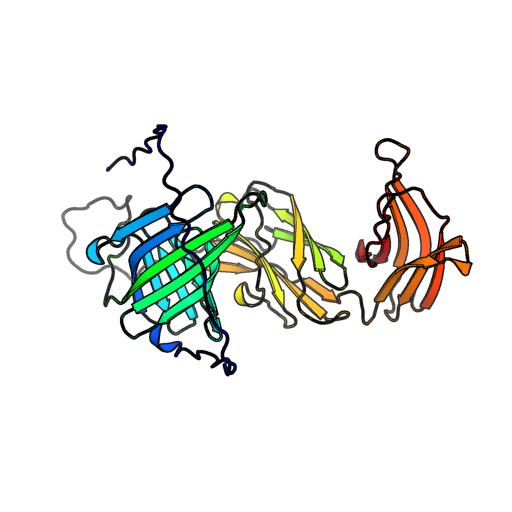 C CA . CYS A 1 81 ? -11.438 -3.853 21.168 1.00 85.12 81 CYS A CA 1
ATOM 675 C C . CYS A 1 81 ? -11.673 -2.351 21.307 1.00 85.12 81 CYS A C 1
ATOM 677 O O . CYS A 1 81 ? -11.676 -1.613 20.321 1.00 85.12 81 CYS A O 1
ATOM 679 N N . ARG A 1 82 ? -11.801 -1.894 22.549 1.00 85.38 82 ARG A N 1
ATOM 680 C CA . ARG A 1 82 ? -11.813 -0.476 22.910 1.00 85.38 82 ARG A CA 1
ATOM 681 C C . ARG A 1 82 ? -10.750 -0.238 23.964 1.00 85.38 82 ARG A C 1
ATOM 683 O O . ARG A 1 82 ? -10.744 -0.947 24.966 1.00 85.38 82 ARG A O 1
ATOM 690 N N . ASN A 1 83 ? -9.895 0.744 23.746 1.00 89.12 83 ASN A N 1
ATOM 691 C CA . ASN A 1 83 ? -8.947 1.224 24.725 1.00 89.12 83 ASN A CA 1
ATOM 692 C C . ASN A 1 83 ? -9.287 2.659 25.122 1.00 89.12 83 ASN A C 1
ATOM 694 O O . ASN A 1 83 ? -9.401 3.519 24.257 1.00 89.12 83 ASN A O 1
ATOM 698 N N . PHE A 1 84 ? -9.495 2.917 26.407 1.00 82.00 84 PHE A N 1
ATOM 699 C CA . PHE A 1 84 ? -9.994 4.214 26.837 1.00 82.00 84 PHE A CA 1
ATOM 700 C C . PHE A 1 84 ? -9.589 4.572 28.263 1.00 82.00 84 PHE A C 1
ATOM 702 O O . PHE A 1 84 ? -9.385 3.707 29.114 1.00 82.00 84 PHE A O 1
ATOM 709 N N . CYS A 1 85 ? -9.538 5.876 28.504 1.00 82.12 85 CYS A N 1
ATOM 710 C CA . CYS A 1 85 ? -9.432 6.523 29.802 1.00 82.12 85 CYS A CA 1
ATOM 711 C C . CYS A 1 85 ? -10.111 7.907 29.730 1.00 82.12 85 CYS A C 1
ATOM 713 O O . CYS A 1 85 ? -10.822 8.218 28.773 1.00 82.12 85 CYS A O 1
ATOM 715 N N . ASP A 1 86 ? -9.876 8.778 30.711 1.00 73.75 86 ASP A N 1
ATOM 716 C CA . ASP A 1 86 ? -10.380 10.161 30.688 1.00 73.75 86 ASP A CA 1
ATOM 717 C C . ASP A 1 86 ? -9.779 11.027 29.557 1.00 73.75 86 ASP A C 1
ATOM 719 O O . ASP A 1 86 ? -10.345 12.061 29.196 1.00 73.75 86 ASP A O 1
ATOM 723 N N . SER A 1 87 ? -8.614 10.645 29.021 1.00 69.62 87 SER A N 1
ATOM 724 C CA . SER A 1 87 ? -7.836 11.437 28.053 1.00 69.62 87 SER A CA 1
ATOM 725 C C . SER A 1 87 ? -7.872 10.895 26.620 1.00 69.62 87 SER A C 1
ATOM 727 O O . SER A 1 87 ? -7.646 11.666 25.686 1.00 69.62 87 SER A O 1
ATOM 729 N N . TRP A 1 88 ? -8.176 9.611 26.420 1.00 76.12 88 TRP A N 1
ATOM 730 C CA . TRP A 1 88 ? -8.307 8.988 25.098 1.00 76.12 88 TRP A CA 1
ATOM 731 C C . TRP A 1 88 ? -9.405 7.927 25.080 1.00 76.12 88 TRP A C 1
ATOM 733 O O . TRP A 1 88 ? -9.809 7.400 26.111 1.00 76.12 88 TRP A O 1
ATOM 743 N N . ASP A 1 89 ? -9.909 7.630 23.886 1.00 77.19 89 ASP A N 1
ATOM 744 C CA . ASP A 1 89 ? -10.969 6.648 23.664 1.00 77.19 89 ASP A CA 1
ATOM 745 C C . ASP A 1 89 ? -10.854 6.099 22.240 1.00 77.19 89 ASP A C 1
ATOM 747 O O . ASP A 1 89 ? -11.517 6.561 21.302 1.00 77.19 89 ASP A O 1
ATOM 751 N N . ASP A 1 90 ? -9.931 5.157 22.088 1.00 72.19 90 ASP A N 1
ATOM 752 C CA . ASP A 1 90 ? -9.614 4.482 20.845 1.00 72.19 90 ASP A CA 1
ATOM 753 C C . ASP A 1 90 ? -10.376 3.166 20.729 1.00 72.19 90 ASP A C 1
ATOM 755 O O . ASP A 1 90 ? -10.625 2.438 21.689 1.00 72.19 90 ASP A O 1
ATOM 759 N N . SER A 1 91 ? -10.757 2.822 19.507 1.00 74.69 91 SER A N 1
ATOM 760 C CA . SER A 1 91 ? -11.456 1.574 19.234 1.00 74.69 91 SER A CA 1
ATOM 761 C C . SER A 1 91 ? -11.043 0.983 17.902 1.00 74.69 91 SER A C 1
ATOM 763 O O . SER A 1 91 ? -10.650 1.679 16.965 1.00 74.69 91 SER A O 1
ATOM 765 N N . GLY A 1 92 ? -11.120 -0.338 17.824 1.00 73.12 92 GLY A N 1
ATOM 766 C CA . GLY A 1 92 ? -10.682 -1.093 16.671 1.00 73.12 92 GLY A CA 1
ATOM 767 C C . GLY A 1 92 ? -10.995 -2.565 16.812 1.00 73.12 92 GLY A C 1
ATOM 768 O O . GLY A 1 92 ? -11.919 -2.964 17.515 1.00 73.12 92 GLY A O 1
ATOM 769 N N . ARG A 1 93 ? -10.222 -3.394 16.120 1.00 79.62 93 ARG A N 1
ATOM 770 C CA . ARG A 1 93 ? -10.269 -4.841 16.323 1.00 79.62 93 ARG A CA 1
ATOM 771 C C . ARG A 1 93 ? -8.901 -5.323 16.724 1.00 79.62 93 ARG A C 1
ATOM 773 O O . ARG A 1 93 ? -7.891 -4.747 16.314 1.00 79.62 93 ARG A O 1
ATOM 780 N N . TRP A 1 94 ? -8.913 -6.392 17.494 1.00 87.81 94 TRP A N 1
ATOM 781 C CA . TRP A 1 94 ? -7.724 -7.074 17.938 1.00 87.81 94 TRP A CA 1
ATOM 782 C C . TRP A 1 94 ? -7.503 -8.344 17.119 1.00 87.81 94 TRP A C 1
ATOM 784 O O . TRP A 1 94 ? -8.436 -8.916 16.549 1.00 87.81 94 TRP A O 1
ATOM 794 N N . LYS A 1 95 ? -6.246 -8.774 17.032 1.00 88.81 95 LYS A N 1
ATOM 795 C CA . LYS A 1 95 ? -5.873 -10.048 16.416 1.00 88.81 95 LYS A CA 1
ATOM 796 C C . LYS A 1 95 ? -4.658 -10.618 17.123 1.00 88.81 95 LYS A C 1
ATOM 798 O O . LYS A 1 95 ? -3.671 -9.910 17.286 1.00 88.81 95 LYS A O 1
ATOM 803 N N . LEU A 1 96 ? -4.726 -11.896 17.472 1.00 89.25 96 LEU A N 1
ATOM 804 C CA . LEU A 1 96 ? -3.624 -12.641 18.062 1.00 89.25 96 LEU A CA 1
ATOM 805 C C . LEU A 1 96 ? -3.074 -13.651 17.047 1.00 89.25 96 LEU A C 1
ATOM 807 O O . LEU A 1 96 ? -3.838 -14.376 16.410 1.00 89.25 96 LEU A O 1
ATOM 811 N N . SER A 1 97 ? -1.757 -13.680 16.863 1.00 86.12 97 SER A N 1
ATOM 812 C CA . SER A 1 97 ? -1.069 -14.631 15.986 1.00 86.12 97 SER A CA 1
ATOM 813 C C . SER A 1 97 ? 0.259 -15.047 16.612 1.00 86.12 97 SER A C 1
ATOM 815 O O . SER A 1 97 ? 1.260 -14.357 16.445 1.00 86.12 97 SER A O 1
ATOM 817 N N . GLY A 1 98 ? 0.273 -16.181 17.317 1.00 89.25 98 GLY A N 1
ATOM 818 C CA . GLY A 1 98 ? 1.402 -16.544 18.176 1.00 89.25 98 GLY A CA 1
ATOM 819 C C . GLY A 1 98 ? 1.435 -15.632 19.401 1.00 89.25 98 GLY A C 1
ATOM 820 O O . GLY A 1 98 ? 0.423 -15.512 20.090 1.00 89.25 98 GLY A O 1
ATOM 821 N N . ASP A 1 99 ? 2.563 -14.967 19.630 1.00 93.75 99 ASP A N 1
ATOM 822 C CA . ASP A 1 99 ? 2.759 -13.921 20.641 1.00 93.75 99 ASP A CA 1
ATOM 823 C C . ASP A 1 99 ? 2.457 -12.504 20.122 1.00 93.75 99 ASP A C 1
ATOM 825 O O . ASP A 1 99 ? 2.333 -11.581 20.920 1.00 93.75 99 ASP A O 1
ATOM 829 N N . ALA A 1 100 ? 2.271 -12.316 18.814 1.00 91.31 100 ALA A N 1
ATOM 830 C CA . ALA A 1 100 ? 1.957 -11.012 18.242 1.00 91.31 100 ALA A CA 1
ATOM 831 C C . ALA A 1 100 ? 0.475 -10.652 18.441 1.00 91.31 100 ALA A C 1
ATOM 833 O O . ALA A 1 100 ? -0.415 -11.288 17.859 1.00 91.31 100 ALA A O 1
ATOM 834 N N . LEU A 1 101 ? 0.211 -9.599 19.217 1.00 93.88 101 LEU A N 1
ATOM 835 C CA . LEU A 1 101 ? -1.115 -9.028 19.444 1.00 93.88 101 LEU A CA 1
ATOM 836 C C . LEU A 1 101 ? -1.231 -7.674 18.738 1.00 93.88 101 LEU A C 1
ATOM 838 O O . LEU A 1 101 ? -0.584 -6.702 19.109 1.00 93.88 101 LEU A O 1
ATOM 842 N N . THR A 1 102 ? -2.096 -7.577 17.734 1.00 87.69 102 THR A N 1
ATOM 843 C CA . THR A 1 102 ? -2.474 -6.287 17.144 1.00 87.69 102 THR A CA 1
ATOM 844 C C . THR A 1 102 ? -3.647 -5.703 17.922 1.00 87.69 102 THR A C 1
ATOM 846 O O . THR A 1 102 ? -4.663 -6.383 18.062 1.00 87.69 102 THR A O 1
ATOM 849 N N . LEU A 1 103 ? -3.533 -4.462 18.404 1.00 87.62 103 LEU A N 1
ATOM 850 C CA . LEU A 1 103 ? -4.572 -3.755 19.166 1.00 87.62 103 LEU A CA 1
ATOM 851 C C . LEU A 1 103 ? -4.399 -2.225 19.110 1.00 87.62 103 LEU A C 1
ATOM 853 O O . LEU A 1 103 ? -3.412 -1.721 18.577 1.00 87.62 103 LEU A O 1
ATOM 857 N N . PHE A 1 104 ? -5.371 -1.500 19.665 1.00 80.50 104 PHE A N 1
ATOM 858 C CA . PHE A 1 104 ? -5.233 -0.087 20.030 1.00 80.50 104 PHE A CA 1
ATOM 859 C C . PHE A 1 104 ? -4.977 0.004 21.531 1.00 80.50 104 PHE A C 1
ATOM 861 O O . PHE A 1 104 ? -5.675 -0.678 22.285 1.00 80.50 104 PHE A O 1
ATOM 868 N N . TYR A 1 105 ? -4.005 0.810 21.957 1.00 81.31 105 TYR A N 1
ATOM 869 C CA . TYR A 1 105 ? -3.720 1.010 23.376 1.00 81.31 105 TYR A CA 1
ATOM 870 C C . TYR A 1 105 ? -3.082 2.380 23.655 1.00 81.31 105 TYR A C 1
ATOM 872 O O . TYR A 1 105 ? -2.408 2.934 22.790 1.00 81.31 105 TYR A O 1
ATOM 880 N N . TYR A 1 106 ? -3.303 2.901 24.865 1.00 77.06 106 TYR A N 1
ATOM 881 C CA . TYR A 1 106 ? -2.636 4.064 25.459 1.00 77.06 106 TYR A CA 1
ATOM 882 C C . TYR A 1 106 ? -2.593 5.330 24.584 1.00 77.06 106 TYR A C 1
ATOM 884 O O . TYR A 1 106 ? -1.645 6.106 24.637 1.00 77.06 106 TYR A O 1
ATOM 892 N N . GLY A 1 107 ? -3.600 5.532 23.728 1.00 67.75 107 GLY A N 1
ATOM 893 C CA . GLY A 1 107 ? -3.635 6.660 22.790 1.00 67.75 107 GLY A CA 1
ATOM 894 C C . GLY A 1 107 ? -2.613 6.593 21.642 1.00 67.75 107 GLY A C 1
ATOM 895 O O . GLY A 1 107 ? -2.538 7.524 20.840 1.00 67.75 107 GLY A O 1
ATOM 896 N N . GLU A 1 108 ? -1.853 5.499 21.516 1.00 72.44 108 GLU A N 1
ATOM 897 C CA . GLU A 1 108 ? -0.809 5.297 20.497 1.00 72.44 108 GLU A CA 1
ATOM 898 C C . GLU A 1 108 ? -1.367 4.878 19.127 1.00 72.44 108 GLU A C 1
ATOM 900 O O . GLU A 1 108 ? -0.625 4.637 18.167 1.00 72.44 108 GLU A O 1
ATOM 905 N N . GLY A 1 109 ? -2.691 4.763 19.014 1.00 70.19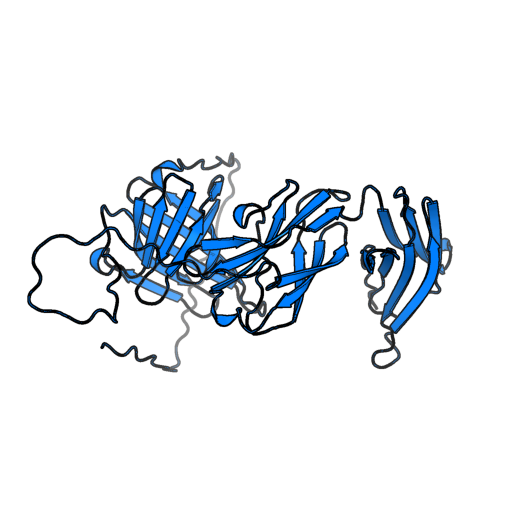 109 GLY A N 1
ATOM 906 C CA . GLY A 1 109 ? -3.341 4.205 17.840 1.00 70.19 109 GLY A CA 1
ATOM 907 C C . GLY A 1 109 ? -3.075 2.705 17.699 1.00 70.19 109 GLY A C 1
ATOM 908 O O . GLY A 1 109 ? -2.875 1.982 18.674 1.00 70.19 109 GLY A O 1
ATOM 909 N N . ARG A 1 110 ? -3.132 2.200 16.462 1.00 79.19 110 ARG A N 1
ATOM 910 C CA . ARG A 1 110 ? -3.003 0.763 16.204 1.00 79.19 110 ARG A CA 1
ATOM 911 C C . ARG A 1 110 ? -1.545 0.323 16.185 1.00 79.19 110 ARG A C 1
ATOM 913 O O . ARG A 1 110 ? -0.785 0.753 15.318 1.00 79.19 110 ARG A O 1
ATOM 920 N N . ARG A 1 111 ? -1.211 -0.646 17.028 1.00 82.56 111 ARG A N 1
ATOM 921 C CA . ARG A 1 111 ? 0.126 -1.231 17.165 1.00 82.56 111 ARG A CA 1
ATOM 922 C C . ARG A 1 111 ? 0.062 -2.756 17.104 1.00 82.56 111 ARG A C 1
ATOM 924 O O . ARG A 1 111 ? -1.012 -3.343 17.242 1.00 82.56 111 ARG A O 1
ATOM 931 N N . THR A 1 112 ? 1.204 -3.393 16.858 1.00 88.38 112 THR A N 1
ATOM 932 C CA . THR A 1 112 ? 1.377 -4.840 17.056 1.00 88.38 112 THR A CA 1
ATOM 933 C C . THR A 1 112 ? 2.448 -5.032 18.110 1.00 88.38 112 THR A C 1
ATOM 935 O O . THR A 1 112 ? 3.596 -4.690 17.860 1.00 88.38 112 THR A O 1
ATOM 938 N N . VAL A 1 113 ? 2.040 -5.561 19.257 1.00 92.50 113 VAL A N 1
ATOM 939 C CA . VAL A 1 113 ? 2.873 -5.757 20.446 1.00 92.50 113 VAL A CA 1
ATOM 940 C C . VAL A 1 113 ? 3.199 -7.236 20.619 1.00 92.50 113 VAL A C 1
ATOM 942 O O . VAL A 1 113 ? 2.473 -8.099 20.111 1.00 92.50 113 VAL A O 1
ATOM 945 N N . THR A 1 114 ? 4.258 -7.540 21.359 1.00 95.19 114 THR A N 1
ATOM 946 C CA . THR A 1 114 ? 4.634 -8.917 21.698 1.00 95.19 114 THR A CA 1
ATOM 947 C C . THR A 1 114 ? 4.106 -9.248 23.089 1.00 95.19 114 THR A C 1
ATOM 949 O O . THR A 1 114 ? 4.473 -8.606 24.070 1.00 95.19 114 THR A O 1
ATOM 952 N N . ILE A 1 115 ? 3.227 -10.245 23.206 1.00 96.81 115 ILE A N 1
ATOM 953 C CA . ILE A 1 115 ? 2.745 -10.735 24.501 1.00 96.81 115 ILE A CA 1
ATOM 954 C C . ILE A 1 115 ? 3.905 -11.387 25.253 1.00 96.81 115 ILE A C 1
ATOM 956 O O . ILE A 1 115 ? 4.501 -12.355 24.784 1.00 96.81 115 ILE A O 1
ATOM 960 N N . THR A 1 116 ? 4.158 -10.903 26.465 1.00 95.38 116 THR A N 1
ATOM 961 C CA . THR A 1 116 ? 5.145 -11.464 27.395 1.00 95.38 116 THR A CA 1
ATOM 962 C C . THR A 1 116 ? 4.482 -12.349 28.453 1.00 95.38 116 THR A C 1
ATOM 964 O O . THR A 1 116 ? 5.060 -13.347 28.885 1.00 95.38 116 THR A O 1
ATOM 967 N N . GLU A 1 117 ? 3.228 -12.060 28.818 1.00 94.75 117 GLU A N 1
ATOM 968 C CA . GLU A 1 117 ? 2.404 -12.903 29.688 1.00 94.75 117 GLU A CA 1
ATOM 969 C C . GLU A 1 117 ? 0.926 -12.833 29.278 1.00 94.75 117 GLU A C 1
ATOM 971 O O . GLU A 1 117 ? 0.362 -11.752 29.124 1.00 94.75 117 GLU A O 1
ATOM 976 N N . LEU A 1 118 ? 0.262 -13.987 29.162 1.00 96.50 118 LEU A N 1
ATOM 977 C CA . LEU A 1 118 ? -1.196 -14.057 29.063 1.00 96.50 118 LEU A CA 1
ATOM 978 C C . LEU A 1 118 ? -1.734 -15.188 29.936 1.00 96.50 118 LEU A C 1
ATOM 980 O O . LEU A 1 118 ? -1.365 -16.354 29.789 1.00 96.50 118 LEU A O 1
ATOM 984 N N . SER A 1 119 ?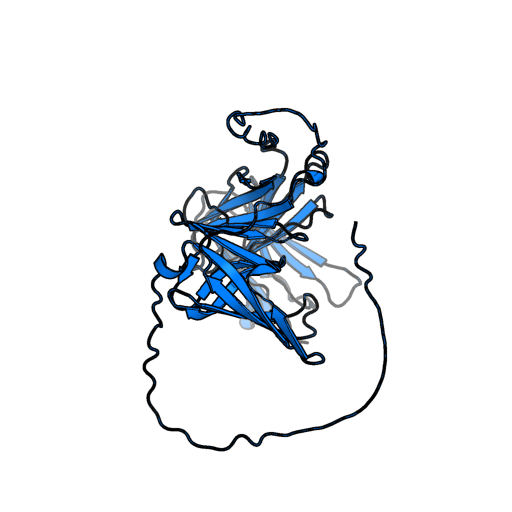 -2.652 -14.839 30.831 1.00 92.94 119 SER A N 1
ATOM 985 C CA . SER A 1 119 ? -3.383 -15.767 31.688 1.00 92.94 119 SER A CA 1
ATOM 986 C C . SER A 1 119 ? -4.835 -15.314 31.863 1.00 92.94 119 SER A C 1
ATOM 988 O O . SER A 1 119 ? -5.277 -14.321 31.291 1.00 92.94 119 SER A O 1
ATOM 990 N N . SER A 1 120 ? -5.610 -16.011 32.696 1.00 90.31 120 SER A N 1
ATOM 991 C CA . SER A 1 120 ? -6.985 -15.601 33.011 1.00 90.31 120 SER A CA 1
ATOM 992 C C . SER A 1 120 ? -7.088 -14.274 33.779 1.00 90.31 120 SER A C 1
ATOM 994 O O . SER A 1 120 ? -8.195 -13.767 33.950 1.00 90.31 120 SER A O 1
ATOM 996 N N . SER A 1 121 ? -5.978 -13.745 34.305 1.00 89.62 121 SER A N 1
ATOM 997 C CA . SER A 1 121 ? -5.961 -12.541 35.149 1.00 89.62 121 SER A CA 1
ATOM 998 C C . SER A 1 121 ? -4.860 -11.534 34.815 1.00 89.62 121 SER A C 1
ATOM 1000 O O . SER A 1 121 ? -4.891 -10.434 35.374 1.00 89.62 121 SER A O 1
ATOM 1002 N N . VAL A 1 122 ? -3.918 -11.875 33.929 1.00 96.38 122 VAL A N 1
ATOM 1003 C CA . VAL A 1 122 ? -2.788 -11.020 33.528 1.00 96.38 122 VAL A CA 1
ATOM 1004 C C . VAL A 1 122 ? -2.670 -10.982 32.015 1.00 96.38 122 VAL A C 1
ATOM 1006 O O . VAL A 1 122 ? -2.748 -12.025 31.369 1.00 96.38 122 VAL A O 1
ATOM 1009 N N . LEU A 1 123 ? -2.484 -9.775 31.493 1.00 97.56 123 LEU A N 1
ATOM 1010 C CA . LEU A 1 123 ? -2.057 -9.507 30.130 1.00 97.56 123 LEU A CA 1
ATOM 1011 C C . LEU A 1 123 ? -0.871 -8.554 30.232 1.00 97.56 123 LEU A C 1
ATOM 1013 O O . LEU A 1 123 ? -1.044 -7.424 30.688 1.00 97.56 123 LEU A O 1
ATOM 1017 N N . SER A 1 124 ? 0.297 -9.011 29.808 1.00 97.25 124 SER A N 1
ATOM 1018 C CA . SER A 1 124 ? 1.492 -8.188 29.692 1.00 97.25 124 SER A CA 1
ATOM 1019 C C . SER A 1 124 ? 2.042 -8.270 28.281 1.00 97.25 124 SER A C 1
ATOM 1021 O O . SER A 1 124 ? 2.060 -9.344 27.674 1.00 97.25 124 SER A O 1
ATOM 1023 N N . PHE A 1 125 ? 2.479 -7.132 27.758 1.00 97.00 125 PHE A N 1
ATOM 1024 C CA . PHE A 1 125 ? 3.086 -7.047 26.440 1.00 97.00 125 PHE A CA 1
ATOM 1025 C C . PHE A 1 125 ? 4.172 -5.978 26.391 1.00 97.00 125 PHE A C 1
ATOM 1027 O O . PHE A 1 125 ? 4.165 -5.036 27.186 1.00 97.00 125 PHE A O 1
ATOM 1034 N N . GLU A 1 126 ? 5.085 -6.148 25.442 1.00 95.69 126 GLU A N 1
ATOM 1035 C CA . GLU A 1 126 ? 6.111 -5.175 25.082 1.00 95.69 126 GLU A CA 1
ATOM 1036 C C . GLU A 1 126 ? 5.821 -4.569 23.699 1.00 95.69 126 GLU A C 1
ATOM 1038 O O . GLU A 1 126 ? 5.416 -5.275 22.769 1.00 95.69 126 GLU A O 1
ATOM 1043 N N . ASP A 1 127 ? 6.010 -3.258 23.571 1.00 91.44 127 ASP A N 1
ATOM 1044 C CA . ASP A 1 127 ? 6.028 -2.531 22.299 1.00 91.44 127 ASP A CA 1
ATOM 1045 C C . ASP A 1 127 ? 7.384 -1.861 22.123 1.00 91.44 127 ASP A C 1
ATOM 1047 O O . ASP A 1 127 ? 7.850 -1.161 23.022 1.00 91.44 127 ASP A O 1
ATOM 1051 N N . HIS A 1 128 ? 7.992 -2.054 20.957 1.00 87.44 128 HIS A N 1
ATOM 1052 C CA . HIS A 1 128 ? 9.241 -1.404 20.585 1.00 87.44 128 HIS A CA 1
ATOM 1053 C C . HIS A 1 128 ? 8.981 -0.471 19.411 1.00 87.44 128 HIS A C 1
ATOM 1055 O O . HIS A 1 128 ? 8.453 -0.885 18.373 1.00 87.44 128 HIS A O 1
ATOM 1061 N N . GLY A 1 129 ? 9.382 0.786 19.555 1.00 79.06 129 GLY A N 1
ATOM 1062 C CA . GLY A 1 129 ? 9.212 1.797 18.527 1.00 79.06 129 GLY A CA 1
ATOM 1063 C C . GLY A 1 129 ? 10.482 2.589 18.271 1.00 79.06 129 GLY A C 1
ATOM 1064 O O . GLY A 1 129 ? 11.445 2.549 19.029 1.00 79.06 129 GLY A O 1
ATOM 1065 N N . ILE A 1 130 ? 10.464 3.322 17.163 1.00 74.06 130 ILE A N 1
ATOM 1066 C CA . ILE A 1 130 ? 11.489 4.302 16.813 1.00 74.06 130 ILE A CA 1
ATOM 1067 C C . ILE A 1 130 ? 10.764 5.625 16.616 1.00 74.06 130 ILE A C 1
ATOM 1069 O O . ILE A 1 130 ? 9.720 5.668 15.952 1.00 74.06 130 ILE A O 1
ATOM 1073 N N . PHE A 1 131 ? 11.297 6.708 17.178 1.00 64.56 131 PHE A N 1
ATOM 1074 C CA . PHE A 1 131 ? 10.735 8.035 16.949 1.00 64.56 131 PHE A CA 1
ATOM 1075 C C . PHE A 1 131 ? 10.689 8.370 15.453 1.00 64.56 131 PHE A C 1
ATOM 1077 O O . PHE A 1 131 ? 11.494 7.903 14.650 1.00 64.56 131 PHE A O 1
ATOM 1084 N N . SER A 1 132 ? 9.727 9.210 15.061 1.00 54.16 132 SER A N 1
ATOM 1085 C CA . SER A 1 132 ? 9.464 9.527 13.646 1.00 54.16 132 SER A CA 1
ATOM 1086 C C . SER A 1 132 ? 10.641 10.163 12.888 1.00 54.16 132 SER A C 1
ATOM 1088 O O . SER A 1 132 ? 10.653 10.163 11.658 1.00 54.16 132 SER A O 1
ATOM 1090 N N . ASP A 1 133 ? 11.620 10.710 13.606 1.00 65.50 133 ASP A N 1
ATOM 1091 C CA . ASP A 1 133 ? 12.859 11.268 13.063 1.00 65.50 133 ASP A CA 1
ATOM 1092 C C . ASP A 1 133 ? 14.013 10.248 13.000 1.00 65.50 133 ASP A C 1
ATOM 1094 O O . ASP A 1 133 ? 15.102 10.584 12.535 1.00 65.50 133 ASP A O 1
ATOM 1098 N N . GLY A 1 134 ? 13.768 9.005 13.424 1.00 67.56 134 GLY A N 1
ATOM 1099 C CA . GLY A 1 134 ? 14.737 7.914 13.453 1.00 67.56 134 GLY A CA 1
ATOM 1100 C C . GLY A 1 134 ? 15.826 8.080 14.510 1.00 67.56 134 GLY A C 1
ATOM 1101 O O . GLY A 1 134 ? 16.857 7.422 14.400 1.00 67.56 134 GLY A O 1
ATOM 1102 N N . SER A 1 135 ? 15.652 8.999 15.465 1.00 67.94 135 SER A N 1
ATOM 1103 C CA . SER A 1 135 ? 16.725 9.407 16.373 1.00 67.94 135 SER A CA 1
ATOM 1104 C C . SER A 1 135 ? 16.986 8.422 17.508 1.00 67.94 135 SER A C 1
ATOM 1106 O O . SER A 1 135 ? 18.148 8.245 17.866 1.00 67.94 135 SER A O 1
ATOM 1108 N N . MET A 1 136 ? 15.936 7.806 18.059 1.00 72.06 136 MET A N 1
ATOM 1109 C CA . MET A 1 136 ? 16.002 6.993 19.277 1.00 72.06 136 MET A CA 1
ATOM 1110 C C . MET A 1 136 ? 14.983 5.847 19.229 1.00 72.06 136 MET A C 1
ATOM 1112 O O . MET A 1 136 ? 13.905 5.980 18.631 1.00 72.06 136 MET A O 1
ATOM 1116 N N . GLU A 1 137 ? 15.345 4.725 19.847 1.00 83.81 137 GLU A N 1
ATOM 1117 C CA . GLU A 1 137 ? 14.456 3.587 20.091 1.00 83.81 137 GLU A CA 1
ATOM 1118 C C . GLU A 1 137 ? 13.809 3.745 21.470 1.00 83.81 137 GLU A C 1
ATOM 1120 O O . GLU A 1 137 ? 14.436 4.253 22.397 1.00 83.81 137 GLU A O 1
ATOM 1125 N N . TYR A 1 138 ? 12.557 3.320 21.603 1.00 81.88 138 TYR A N 1
ATOM 1126 C CA . TYR A 1 138 ? 11.862 3.284 22.884 1.00 81.88 138 TYR A CA 1
ATOM 1127 C C . TYR A 1 138 ? 11.160 1.942 23.073 1.00 81.88 138 TYR A C 1
ATOM 1129 O O . TYR A 1 138 ? 10.765 1.278 22.108 1.00 81.88 138 TYR A O 1
ATOM 1137 N N . THR A 1 139 ? 10.981 1.558 24.331 1.00 89.31 139 THR A N 1
ATOM 1138 C CA . THR A 1 139 ? 10.286 0.344 24.747 1.00 89.31 139 THR A CA 1
ATOM 1139 C C . THR A 1 139 ? 9.205 0.689 25.760 1.00 89.31 139 THR A C 1
ATOM 1141 O O . THR A 1 139 ? 9.475 1.338 26.767 1.00 89.31 139 THR A O 1
ATOM 1144 N N . TYR A 1 140 ? 7.988 0.204 25.521 1.00 89.56 140 TYR A N 1
ATOM 1145 C CA . TYR A 1 140 ? 6.935 0.145 26.529 1.00 89.56 140 TYR A CA 1
ATOM 1146 C C . TYR A 1 140 ? 6.741 -1.290 26.993 1.00 89.56 140 TYR A C 1
ATOM 1148 O O . TYR A 1 140 ? 6.517 -2.173 26.171 1.00 89.56 140 TYR A O 1
ATOM 1156 N N . ILE A 1 141 ? 6.726 -1.516 28.304 1.00 93.12 141 ILE A N 1
ATOM 1157 C CA . ILE A 1 141 ? 6.232 -2.761 28.899 1.00 93.12 141 ILE A CA 1
ATOM 1158 C C . ILE A 1 141 ? 4.971 -2.421 29.675 1.00 93.12 141 ILE A C 1
ATOM 1160 O O . ILE A 1 141 ? 5.013 -1.650 30.631 1.00 93.12 141 ILE A O 1
ATOM 1164 N N . MET A 1 142 ? 3.843 -3.003 29.284 1.00 95.50 142 MET A N 1
ATOM 1165 C CA . MET A 1 142 ? 2.553 -2.721 29.907 1.00 95.50 142 MET A CA 1
ATOM 1166 C C . MET A 1 142 ? 1.961 -3.982 30.510 1.00 95.50 142 MET A C 1
ATOM 1168 O O . MET A 1 142 ? 1.932 -5.026 29.865 1.00 95.50 142 MET A O 1
ATOM 1172 N N . THR A 1 143 ? 1.444 -3.878 31.732 1.00 96.25 143 THR A N 1
ATOM 1173 C CA . THR A 1 143 ? 0.800 -4.983 32.447 1.00 96.25 143 THR A CA 1
ATOM 1174 C C . THR A 1 143 ? -0.589 -4.594 32.932 1.00 96.25 143 THR A C 1
ATOM 1176 O O . THR A 1 143 ? -0.773 -3.685 33.750 1.00 96.25 143 THR A O 1
ATOM 1179 N N . TYR A 1 144 ? -1.570 -5.371 32.491 1.00 97.19 144 TYR A N 1
ATOM 1180 C CA . TYR A 1 144 ? -2.980 -5.204 32.792 1.00 97.19 144 TYR A CA 1
ATOM 1181 C C . TYR A 1 144 ? -3.511 -6.336 33.669 1.00 97.19 144 TYR A C 1
ATOM 1183 O O . TYR A 1 144 ? -3.089 -7.495 33.581 1.00 97.19 144 TYR A O 1
ATOM 1191 N N . ARG A 1 145 ? -4.517 -6.014 34.486 1.00 94.31 145 ARG A N 1
ATOM 1192 C CA . ARG A 1 145 ? -5.272 -6.984 35.285 1.00 94.31 145 ARG A CA 1
ATOM 1193 C C . ARG A 1 145 ? -6.699 -7.104 34.791 1.00 94.31 145 ARG A C 1
ATOM 1195 O O . ARG A 1 145 ? -7.370 -6.102 34.547 1.00 94.31 145 ARG A O 1
ATOM 1202 N N . LYS A 1 146 ? -7.177 -8.345 34.698 1.00 95.75 146 LYS A N 1
ATOM 1203 C CA . LYS A 1 146 ? -8.549 -8.627 34.275 1.00 95.75 146 LYS A CA 1
ATOM 1204 C C . LYS A 1 146 ? -9.544 -8.249 35.369 1.00 95.75 146 LYS A C 1
ATOM 1206 O O . LYS A 1 146 ? -9.416 -8.703 36.508 1.00 95.75 146 LYS A O 1
ATOM 1211 N N . VAL A 1 147 ? -10.563 -7.472 35.021 1.00 85.75 147 VAL A N 1
ATOM 1212 C CA . VAL A 1 147 ? -11.627 -7.038 35.938 1.00 85.75 147 VAL A CA 1
ATOM 1213 C C . VAL A 1 147 ? -13.006 -7.432 35.410 1.00 85.75 147 VAL A C 1
ATOM 1215 O O . VAL A 1 147 ? -13.217 -7.612 34.212 1.00 85.75 147 VAL A O 1
ATOM 1218 N N . LYS A 1 148 ? -13.979 -7.592 36.315 1.00 81.06 148 LYS A N 1
ATOM 1219 C CA . LYS A 1 148 ? -15.351 -7.980 35.936 1.00 81.06 148 LYS A CA 1
ATOM 1220 C C . LYS A 1 148 ? -16.108 -6.853 35.237 1.00 81.06 148 LYS A C 1
ATOM 1222 O O . LYS A 1 148 ? -16.896 -7.113 34.336 1.00 81.06 148 LYS A O 1
ATOM 1227 N N . SER A 1 149 ? -15.871 -5.624 35.667 1.00 83.38 149 SER A N 1
ATOM 1228 C CA . SER A 1 149 ? -16.530 -4.417 35.184 1.00 83.38 149 SER A CA 1
ATOM 1229 C C . SER A 1 149 ? -15.598 -3.234 35.389 1.00 83.38 149 SER A C 1
ATOM 1231 O O . SER A 1 149 ? -14.772 -3.269 36.299 1.00 83.38 149 SER A O 1
ATOM 1233 N N . VAL A 1 150 ? -15.790 -2.206 34.577 1.00 84.56 150 VAL A N 1
ATOM 1234 C CA . VAL A 1 150 ? -15.138 -0.899 34.688 1.00 84.56 150 VAL A CA 1
ATOM 1235 C C . VAL A 1 150 ? -16.209 0.182 34.790 1.00 84.56 150 VAL A C 1
ATOM 1237 O O . VAL A 1 150 ? -17.376 -0.085 34.472 1.00 84.56 150 VAL A O 1
ATOM 1240 N N . SER A 1 151 ? -15.857 1.376 35.254 1.00 75.25 151 SER A N 1
ATOM 1241 C CA . SER A 1 151 ? -16.794 2.493 35.281 1.00 75.25 151 SER A CA 1
ATOM 1242 C C . SER A 1 151 ? -17.203 2.907 33.859 1.00 75.25 151 SER A C 1
ATOM 1244 O O . SER A 1 151 ? -16.437 2.824 32.899 1.00 75.25 151 SER A O 1
ATOM 1246 N N . THR A 1 152 ? -18.468 3.296 33.686 1.00 57.22 152 THR A N 1
ATOM 1247 C CA . THR A 1 152 ? -18.933 3.888 32.425 1.00 57.22 152 THR A CA 1
ATOM 1248 C C . THR A 1 152 ? -18.413 5.323 32.334 1.00 57.22 152 THR A C 1
ATOM 1250 O O . THR A 1 152 ? -18.566 6.041 33.327 1.00 57.22 152 THR A O 1
ATOM 1253 N N . PRO A 1 153 ? -17.876 5.776 31.182 1.00 53.25 153 PRO A N 1
ATOM 1254 C CA . PRO A 1 153 ? -17.390 7.144 31.028 1.00 53.25 153 PRO A CA 1
ATOM 1255 C C . PRO A 1 153 ? -18.458 8.154 31.458 1.00 53.25 153 PRO A C 1
ATOM 1257 O O . PRO A 1 153 ? -19.602 8.093 31.001 1.00 53.25 153 PRO A O 1
ATOM 1260 N N . VAL A 1 154 ? -18.102 9.056 32.372 1.00 40.28 154 VAL A N 1
ATOM 1261 C CA . VAL A 1 154 ? -18.997 10.126 32.823 1.00 40.28 154 VAL A CA 1
ATOM 1262 C C . VAL A 1 154 ? -19.071 11.165 31.710 1.00 40.28 154 VAL A C 1
ATOM 1264 O O . VAL A 1 154 ? -18.075 11.817 31.420 1.00 40.28 154 VAL A O 1
ATOM 1267 N N . ASP A 1 155 ? -20.244 11.326 31.098 1.00 40.66 155 ASP A N 1
ATOM 1268 C CA . ASP A 1 155 ? -20.521 12.434 30.179 1.00 40.66 155 ASP A CA 1
ATOM 1269 C C . ASP A 1 155 ? -20.391 13.774 30.938 1.00 40.66 155 ASP A C 1
ATOM 1271 O O . ASP A 1 155 ? -21.167 14.023 31.870 1.00 40.66 155 ASP A O 1
ATOM 1275 N N . PRO A 1 156 ? -19.413 14.634 30.596 1.00 38.88 156 PRO A N 1
ATOM 1276 C CA . PRO A 1 156 ? -19.178 15.885 31.307 1.00 38.88 156 PRO A CA 1
ATOM 1277 C C . PRO A 1 156 ? -20.242 16.966 31.041 1.00 38.88 156 PRO A C 1
ATOM 1279 O O . PRO A 1 156 ? -20.232 17.968 31.760 1.00 38.88 156 PRO A O 1
ATOM 1282 N N . ASP A 1 157 ? -21.163 16.773 30.086 1.00 42.94 157 ASP A N 1
ATOM 1283 C CA . ASP A 1 157 ? -22.171 17.771 29.691 1.00 42.94 157 ASP A CA 1
ATOM 1284 C C . ASP A 1 157 ? -23.627 17.391 30.036 1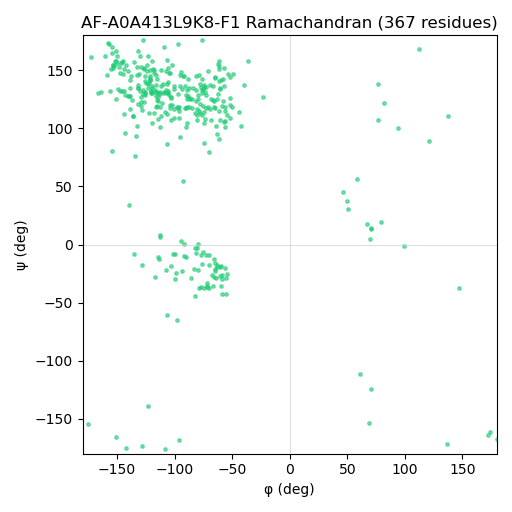.00 42.94 157 ASP A C 1
ATOM 1286 O O . ASP A 1 157 ? -24.558 18.124 29.686 1.00 42.94 157 ASP A O 1
ATOM 1290 N N . LYS A 1 158 ? -23.871 16.309 30.789 1.00 35.88 158 LYS A N 1
ATOM 1291 C CA . LYS A 1 158 ? -25.232 15.985 31.253 1.00 35.88 158 LYS A CA 1
ATOM 1292 C C . LYS A 1 158 ? -25.668 16.954 32.371 1.00 35.88 158 LYS A C 1
ATOM 1294 O O . LYS A 1 158 ? -25.060 16.948 33.446 1.00 35.88 158 LYS A O 1
ATOM 1299 N N . PRO A 1 159 ? -26.729 17.771 32.196 1.00 35.19 159 PRO A N 1
ATOM 1300 C CA . PRO A 1 159 ? -27.251 18.578 33.291 1.00 35.19 159 PRO A CA 1
ATOM 1301 C C . PRO A 1 159 ? -27.853 17.653 34.353 1.00 35.19 159 PRO A C 1
ATOM 1303 O O . PRO A 1 159 ? -28.574 16.709 34.030 1.00 35.19 159 PRO A O 1
ATOM 1306 N N . VAL A 1 160 ? -27.572 17.933 35.625 1.00 35.91 160 VAL A N 1
ATOM 1307 C CA . VAL A 1 160 ? -28.213 17.244 36.750 1.00 35.91 160 VAL A CA 1
ATOM 1308 C C . VAL A 1 160 ? -29.650 17.755 36.867 1.00 35.91 160 VAL A C 1
ATOM 1310 O O . VAL A 1 160 ? -29.854 18.893 37.292 1.00 35.91 160 VAL A O 1
ATOM 1313 N N . ASP A 1 161 ? -30.627 16.923 36.505 1.00 41.19 161 ASP A N 1
ATOM 1314 C CA . ASP A 1 161 ? -32.011 17.081 36.960 1.00 41.19 161 ASP A CA 1
ATOM 1315 C C . ASP A 1 161 ? -32.175 16.296 38.278 1.00 41.19 161 ASP A C 1
ATOM 1317 O O . ASP A 1 161 ? -31.915 15.089 38.289 1.00 41.19 161 ASP A O 1
ATOM 1321 N N . PRO A 1 162 ? -32.504 16.943 39.411 1.00 40.91 162 PRO A N 1
ATOM 1322 C CA . PRO A 1 162 ? -32.523 16.281 40.712 1.00 40.91 162 PRO A CA 1
ATOM 1323 C C . PRO A 1 162 ? -33.647 15.256 40.937 1.00 40.91 162 PRO A C 1
ATOM 1325 O O . PRO A 1 162 ? -33.584 14.583 41.963 1.00 40.91 162 PRO A O 1
ATOM 1328 N N . ASP A 1 163 ? -34.653 15.131 40.059 1.00 47.75 163 ASP A N 1
ATOM 1329 C CA . ASP A 1 163 ? -35.941 14.521 40.448 1.00 47.75 163 ASP A CA 1
ATOM 1330 C C . ASP A 1 163 ? -36.620 13.569 39.424 1.00 47.75 163 ASP A C 1
ATOM 1332 O O . ASP A 1 163 ? -37.849 13.503 39.415 1.00 47.75 163 ASP A O 1
ATOM 1336 N N . ASP A 1 164 ? -35.909 12.774 38.608 1.00 39.00 164 ASP A N 1
ATOM 1337 C CA . ASP A 1 164 ? -36.588 11.791 37.720 1.00 39.00 164 ASP A CA 1
ATOM 1338 C C . ASP A 1 164 ? -36.344 10.306 38.096 1.00 39.00 164 ASP A C 1
ATOM 1340 O O . ASP A 1 164 ? -35.215 9.814 37.965 1.00 39.00 164 ASP A O 1
ATOM 1344 N N . PRO A 1 165 ? -37.369 9.577 38.597 1.00 47.28 165 PRO A N 1
ATOM 1345 C CA . PRO A 1 165 ? -37.294 8.169 38.949 1.00 47.28 165 PRO A CA 1
ATOM 1346 C C . PRO A 1 165 ? -37.824 7.263 37.822 1.00 47.28 165 PRO A C 1
ATOM 1348 O O . PRO A 1 165 ? -38.969 7.365 37.398 1.00 47.28 165 PRO A O 1
ATOM 1351 N N . ASP A 1 166 ? -37.004 6.271 37.483 1.00 44.22 166 ASP A N 1
ATOM 1352 C CA . ASP A 1 166 ? -37.285 5.089 36.661 1.00 44.22 166 ASP A CA 1
ATOM 1353 C C . ASP A 1 166 ? -37.249 5.209 35.124 1.00 44.22 166 ASP A C 1
ATOM 1355 O O . ASP A 1 166 ? -38.060 5.850 34.464 1.00 44.22 166 ASP A O 1
ATOM 1359 N N . THR A 1 167 ? -36.352 4.362 34.596 1.00 31.81 167 THR A N 1
ATOM 1360 C CA . THR A 1 167 ? -36.133 3.878 33.220 1.00 31.81 167 THR A CA 1
ATOM 1361 C C . THR A 1 167 ? -35.453 4.821 32.217 1.00 31.81 167 THR A C 1
ATOM 1363 O O . THR A 1 167 ? -36.090 5.727 31.695 1.00 31.81 167 THR A O 1
ATOM 1366 N N . PRO A 1 168 ? -34.172 4.572 31.852 1.00 39.94 168 PRO A N 1
ATOM 1367 C CA . PRO A 1 168 ? -33.624 5.117 30.620 1.00 39.94 168 PRO A CA 1
ATOM 1368 C C . PRO A 1 168 ? -34.312 4.426 29.441 1.00 39.94 168 PRO A C 1
ATOM 1370 O O . PRO A 1 168 ? -34.298 3.195 29.352 1.00 39.94 168 PRO A O 1
ATOM 1373 N N . ASP A 1 169 ? -34.881 5.228 28.546 1.00 38.84 169 ASP A N 1
ATOM 1374 C CA . ASP A 1 169 ? -35.130 4.825 27.165 1.00 38.84 169 ASP A CA 1
ATOM 1375 C C . ASP A 1 169 ? -33.849 4.214 26.568 1.00 38.84 169 ASP A C 1
ATOM 1377 O O . ASP A 1 169 ? -32.735 4.612 26.934 1.00 38.84 169 ASP A O 1
ATOM 1381 N N . ASP A 1 170 ? -34.018 3.233 25.671 1.00 34.81 170 ASP A N 1
ATOM 1382 C CA . ASP A 1 170 ? -32.929 2.595 24.922 1.00 34.81 170 ASP A CA 1
ATOM 1383 C C . ASP A 1 170 ? -31.879 3.635 24.492 1.00 34.81 170 ASP A C 1
ATOM 1385 O O . ASP A 1 170 ? -32.254 4.726 24.044 1.00 34.81 170 ASP A O 1
ATOM 1389 N N . PRO A 1 171 ? -30.568 3.336 24.606 1.00 40.34 171 PRO A N 1
ATOM 1390 C CA . PRO A 1 171 ? -29.541 4.282 24.212 1.00 40.34 171 PRO A CA 1
ATOM 1391 C C . PRO A 1 171 ? -29.775 4.656 22.752 1.00 40.34 171 PRO A C 1
ATOM 1393 O O . PRO A 1 171 ? -29.681 3.812 21.861 1.00 40.34 171 PRO A O 1
ATOM 1396 N N . VAL A 1 172 ? -30.098 5.930 22.517 1.00 40.19 172 VAL A N 1
ATOM 1397 C CA . VAL A 1 172 ? -30.097 6.515 21.180 1.00 40.19 172 VAL A CA 1
ATOM 1398 C C . VAL A 1 172 ? -28.694 6.273 20.645 1.00 40.19 172 VAL A C 1
ATOM 1400 O O . VAL A 1 172 ? -27.736 6.880 21.124 1.00 40.19 172 VAL A O 1
ATOM 1403 N N . THR A 1 173 ? -28.557 5.333 19.709 1.00 39.28 173 THR A N 1
ATOM 1404 C CA . THR A 1 173 ? -27.322 5.156 18.948 1.00 39.28 173 THR A CA 1
ATOM 1405 C C . THR A 1 173 ? -26.954 6.535 18.418 1.00 39.28 173 THR A C 1
ATOM 1407 O O . THR A 1 173 ? -27.790 7.115 17.718 1.00 39.28 173 THR A O 1
ATOM 1410 N N . PRO A 1 174 ? -25.794 7.113 18.783 1.00 45.91 174 PRO A N 1
ATOM 1411 C CA . PRO A 1 174 ? -25.408 8.399 18.231 1.00 45.91 174 PRO A CA 1
ATOM 1412 C C . PRO A 1 174 ? -25.413 8.238 16.715 1.00 45.91 174 PRO A C 1
ATOM 1414 O O . PRO A 1 174 ? -24.715 7.369 16.196 1.00 45.91 174 PRO A O 1
ATOM 1417 N N . ASP A 1 175 ? -26.263 9.007 16.028 1.00 47.94 175 ASP A N 1
ATOM 1418 C CA . ASP A 1 175 ? -26.356 8.985 14.571 1.00 47.94 175 ASP A CA 1
ATOM 1419 C C . ASP A 1 175 ? -24.945 9.182 14.022 1.00 47.94 175 ASP A C 1
ATOM 1421 O O . ASP A 1 175 ? -24.373 10.273 14.141 1.00 47.94 175 ASP A O 1
ATOM 1425 N N . VAL A 1 176 ? -24.359 8.121 13.459 1.00 53.59 176 VAL A N 1
ATOM 1426 C CA . VAL A 1 176 ? -23.052 8.222 12.820 1.00 53.59 176 VAL A CA 1
ATOM 1427 C C . VAL A 1 176 ? -23.204 9.257 11.716 1.00 53.59 176 VAL A C 1
ATOM 1429 O O . VAL A 1 176 ? -24.047 9.079 10.829 1.00 53.59 176 VAL A O 1
ATOM 1432 N N . PRO A 1 177 ? -22.448 10.370 11.769 1.00 62.03 177 PRO A N 1
ATOM 1433 C CA . PRO A 1 177 ? -22.553 11.409 10.767 1.00 62.03 177 PRO A CA 1
ATOM 1434 C C . PRO A 1 177 ? -22.420 10.782 9.383 1.00 62.03 177 PRO A C 1
ATOM 1436 O O . PRO A 1 177 ? -21.399 10.171 9.078 1.00 62.03 177 PRO A O 1
ATOM 1439 N N . ASN A 1 178 ? -23.449 10.924 8.548 1.00 71.44 178 ASN A N 1
ATOM 1440 C CA . ASN A 1 178 ? -23.403 10.422 7.182 1.00 71.44 178 ASN A CA 1
ATOM 1441 C C . ASN A 1 178 ? -22.258 11.127 6.434 1.00 71.44 178 ASN A C 1
ATOM 1443 O O . ASN A 1 178 ? -22.354 12.323 6.142 1.00 71.44 178 ASN A O 1
ATOM 1447 N N . ILE A 1 179 ? -21.162 10.406 6.177 1.00 80.00 179 ILE A N 1
ATOM 1448 C CA . ILE A 1 179 ? -20.003 10.920 5.443 1.00 80.00 179 ILE A CA 1
ATOM 1449 C C . ILE A 1 179 ? -20.139 10.508 3.972 1.00 80.00 179 ILE A C 1
ATOM 1451 O O . ILE A 1 179 ? -20.143 9.312 3.674 1.00 80.00 179 ILE A O 1
ATOM 1455 N N . PRO A 1 180 ? -20.229 11.467 3.032 1.00 83.50 180 PRO A N 1
ATOM 1456 C CA . PRO A 1 180 ? -20.292 11.160 1.608 1.00 83.50 180 PRO A CA 1
ATOM 1457 C C . PRO A 1 180 ? -19.080 10.351 1.127 1.00 83.50 180 PRO A C 1
ATOM 1459 O O . PRO A 1 180 ? -17.942 10.648 1.481 1.00 83.50 180 PRO A O 1
ATOM 1462 N N . SER A 1 181 ? -19.284 9.402 0.209 1.00 75.88 181 SER A N 1
ATOM 1463 C CA . SER A 1 181 ? -18.171 8.633 -0.379 1.00 75.88 181 SER A CA 1
ATOM 1464 C C . SER A 1 181 ? -17.143 9.506 -1.123 1.00 75.88 181 SER A C 1
ATOM 1466 O O . SER A 1 181 ? -16.001 9.106 -1.317 1.00 75.88 181 SER A O 1
ATOM 1468 N N . ALA A 1 182 ? -17.519 10.730 -1.508 1.00 78.69 182 ALA A N 1
ATOM 1469 C CA . ALA A 1 182 ? -16.638 11.691 -2.168 1.00 78.69 182 ALA A CA 1
ATOM 1470 C C . ALA A 1 182 ? -15.701 12.457 -1.214 1.00 78.69 182 ALA A C 1
ATOM 1472 O O . ALA A 1 182 ? -14.897 13.261 -1.694 1.00 78.69 182 ALA A O 1
ATOM 1473 N N . THR A 1 183 ? -15.801 12.247 0.103 1.00 87.75 183 THR A N 1
ATOM 1474 C CA . THR A 1 183 ? -15.000 12.975 1.094 1.00 87.75 183 THR A CA 1
ATOM 1475 C C . THR A 1 183 ? -13.512 12.643 1.019 1.00 87.75 183 THR A C 1
ATOM 1477 O O . THR A 1 183 ? -12.693 13.540 1.202 1.00 87.75 183 THR A O 1
ATOM 1480 N N . ILE A 1 184 ? -13.154 11.390 0.716 1.00 89.69 184 ILE A N 1
ATOM 1481 C CA . ILE A 1 184 ? -11.774 10.998 0.410 1.00 89.69 184 ILE A CA 1
ATOM 1482 C C . ILE A 1 184 ? -11.713 10.593 -1.058 1.00 89.69 184 ILE A C 1
ATOM 1484 O O . ILE A 1 184 ? -12.096 9.487 -1.441 1.00 89.69 184 ILE A O 1
ATOM 1488 N N . LYS A 1 185 ? -11.212 11.496 -1.900 1.00 91.94 185 LYS A N 1
ATOM 1489 C CA . LYS A 1 185 ? -10.948 11.187 -3.306 1.00 91.94 185 LYS A CA 1
ATOM 1490 C C . LYS A 1 185 ? -9.585 10.543 -3.410 1.00 91.94 185 LYS A C 1
ATOM 1492 O O . LYS A 1 185 ? -8.598 11.133 -2.982 1.00 91.94 185 LYS A O 1
ATOM 1497 N N . SER A 1 186 ? -9.557 9.366 -4.012 1.00 93.56 186 SER A N 1
ATOM 1498 C CA . SER A 1 186 ? -8.364 8.535 -4.107 1.00 93.56 186 SER A CA 1
ATOM 1499 C C . SER A 1 186 ? -8.053 8.256 -5.570 1.00 93.56 186 SER A C 1
ATOM 1501 O O . SER A 1 186 ? -8.963 7.996 -6.361 1.00 93.56 186 SER A O 1
ATOM 1503 N N . LYS A 1 187 ? -6.776 8.295 -5.944 1.00 95.44 187 LYS A N 1
ATOM 1504 C CA . LYS A 1 187 ? -6.317 7.853 -7.260 1.00 95.44 187 LYS A CA 1
ATOM 1505 C C . LYS A 1 187 ? -4.992 7.121 -7.120 1.00 95.44 187 LYS A C 1
ATOM 1507 O O . LYS A 1 187 ? -4.041 7.655 -6.562 1.00 95.44 187 LYS A O 1
ATOM 1512 N N . ILE A 1 188 ? -4.906 5.917 -7.676 1.00 97.25 188 ILE A N 1
ATOM 1513 C CA . ILE A 1 188 ? -3.621 5.223 -7.800 1.00 97.25 188 ILE A CA 1
ATOM 1514 C C . ILE A 1 188 ? -2.716 6.049 -8.712 1.00 97.25 188 ILE A C 1
ATOM 1516 O O . ILE A 1 188 ? -3.097 6.387 -9.834 1.00 97.25 188 ILE A O 1
ATOM 1520 N N . TYR A 1 189 ? -1.535 6.382 -8.208 1.00 96.75 189 TYR A N 1
ATOM 1521 C CA . TYR A 1 189 ? -0.583 7.250 -8.879 1.00 96.75 189 TYR A CA 1
ATOM 1522 C C . TYR A 1 189 ? 0.598 6.443 -9.425 1.00 96.75 189 TYR A C 1
ATOM 1524 O O . TYR A 1 189 ? 0.771 6.368 -10.642 1.00 96.75 189 TYR A O 1
ATOM 1532 N N . GLU A 1 190 ? 1.351 5.769 -8.553 1.00 98.06 190 GLU A N 1
ATOM 1533 C CA . GLU A 1 190 ? 2.493 4.930 -8.938 1.00 98.06 190 GLU A CA 1
ATOM 1534 C C . GLU A 1 190 ? 2.349 3.510 -8.388 1.00 98.06 190 GLU A C 1
ATOM 1536 O O . GLU A 1 190 ? 1.825 3.290 -7.299 1.00 98.06 190 GLU A O 1
ATOM 1541 N N . VAL A 1 191 ? 2.821 2.533 -9.152 1.00 98.31 191 VAL A N 1
ATOM 1542 C CA . VAL A 1 191 ? 2.756 1.110 -8.830 1.00 98.31 191 VAL A CA 1
ATOM 1543 C C . VAL A 1 191 ? 4.136 0.514 -9.047 1.00 98.31 191 VAL A C 1
ATOM 1545 O O . VAL A 1 191 ? 4.661 0.544 -10.159 1.00 98.31 191 VAL A O 1
ATOM 1548 N N . TYR A 1 192 ? 4.697 -0.050 -7.988 1.00 97.38 192 TYR A N 1
ATOM 1549 C CA . TYR A 1 192 ? 5.963 -0.770 -7.989 1.00 97.38 192 TYR A CA 1
ATOM 1550 C C . TYR A 1 192 ? 5.690 -2.271 -7.816 1.00 97.38 192 TYR A C 1
ATOM 1552 O O . TYR A 1 192 ? 4.540 -2.725 -7.826 1.00 97.38 192 TYR A O 1
ATOM 1560 N N . GLU A 1 193 ? 6.749 -3.067 -7.704 1.00 95.75 193 GLU A N 1
ATOM 1561 C CA . GLU A 1 193 ? 6.627 -4.483 -7.345 1.00 95.75 193 GLU A CA 1
ATOM 1562 C C . GLU A 1 193 ? 6.246 -4.674 -5.870 1.00 95.75 193 GLU A C 1
ATOM 1564 O O . GLU A 1 193 ? 5.489 -5.590 -5.554 1.00 95.75 193 GLU A O 1
ATOM 1569 N N . ASP A 1 194 ? 6.723 -3.770 -5.009 1.00 93.44 194 ASP A N 1
ATOM 1570 C CA . ASP A 1 194 ? 6.717 -3.851 -3.546 1.00 93.44 194 ASP A CA 1
ATOM 1571 C C . ASP A 1 194 ? 5.835 -2.794 -2.870 1.00 93.44 194 ASP A C 1
ATOM 1573 O O . ASP A 1 194 ? 5.576 -2.891 -1.679 1.00 93.44 194 ASP A O 1
ATOM 1577 N N . LYS A 1 195 ? 5.351 -1.788 -3.604 1.00 93.94 195 LYS A N 1
ATOM 1578 C CA . LYS A 1 195 ? 4.504 -0.721 -3.054 1.00 93.94 195 LYS A CA 1
ATOM 1579 C C . LYS A 1 195 ? 3.560 -0.117 -4.079 1.00 93.94 195 LYS A C 1
ATOM 1581 O O . LYS A 1 195 ? 3.804 -0.156 -5.288 1.00 93.94 195 LYS A O 1
ATOM 1586 N N . ILE A 1 196 ? 2.491 0.499 -3.590 1.00 95.62 196 ILE A N 1
ATOM 1587 C CA . ILE A 1 196 ? 1.547 1.287 -4.389 1.00 95.62 196 ILE A CA 1
ATOM 1588 C C . ILE A 1 196 ? 1.428 2.671 -3.763 1.00 95.62 196 ILE A C 1
ATOM 1590 O O . ILE A 1 196 ? 1.207 2.795 -2.564 1.00 95.62 196 ILE A O 1
ATOM 1594 N N . ILE A 1 197 ? 1.560 3.715 -4.574 1.00 94.94 197 ILE A N 1
ATOM 1595 C CA . ILE A 1 197 ? 1.404 5.102 -4.149 1.00 94.94 197 ILE A CA 1
ATOM 1596 C C . ILE A 1 197 ? 0.040 5.605 -4.605 1.00 94.94 197 ILE A C 1
ATOM 1598 O O . ILE A 1 197 ? -0.304 5.536 -5.788 1.00 94.94 197 ILE A O 1
ATOM 1602 N N . VAL A 1 198 ? -0.722 6.145 -3.662 1.00 95.44 198 VAL A N 1
ATOM 1603 C CA . VAL A 1 198 ? -2.069 6.672 -3.874 1.00 95.44 198 VAL A CA 1
ATOM 1604 C C . VAL A 1 198 ? -2.067 8.174 -3.618 1.00 95.44 198 VAL A C 1
ATOM 1606 O O . VAL A 1 198 ? -1.693 8.622 -2.534 1.00 95.44 198 VAL A O 1
ATOM 1609 N N . ASP A 1 199 ? -2.502 8.950 -4.608 1.00 94.69 199 ASP A N 1
ATOM 1610 C CA . ASP A 1 199 ? -2.855 10.355 -4.427 1.00 94.69 199 ASP A CA 1
ATOM 1611 C C . ASP A 1 199 ? -4.201 10.444 -3.698 1.00 94.69 199 ASP A C 1
ATOM 1613 O O . ASP A 1 199 ? -5.153 9.730 -4.035 1.00 94.69 199 ASP A O 1
ATOM 1617 N N . PHE A 1 200 ? -4.299 11.361 -2.739 1.00 92.81 200 PHE A N 1
ATOM 1618 C CA . PHE A 1 200 ? -5.540 11.632 -2.027 1.00 92.81 200 PHE A CA 1
ATOM 1619 C C . PHE A 1 200 ? -5.888 13.121 -2.011 1.00 92.81 200 PHE A C 1
ATOM 1621 O O . PHE A 1 200 ? -5.020 13.996 -2.060 1.00 92.81 200 PHE A O 1
ATOM 1628 N N . THR A 1 201 ? -7.181 13.418 -1.919 1.00 92.25 201 THR A N 1
ATOM 1629 C CA . THR A 1 201 ? -7.711 14.747 -1.598 1.00 92.25 201 THR A CA 1
ATOM 1630 C C . THR A 1 201 ? -8.881 14.604 -0.634 1.00 92.25 201 THR A C 1
ATOM 1632 O O . THR A 1 201 ? -9.748 13.754 -0.837 1.00 92.25 201 THR A O 1
ATOM 1635 N N . LEU A 1 202 ? -8.898 15.439 0.399 1.00 90.06 202 LEU A N 1
ATOM 1636 C CA . LEU A 1 202 ? -9.888 15.453 1.466 1.00 90.06 202 LEU A CA 1
ATOM 1637 C C . LEU A 1 202 ? -10.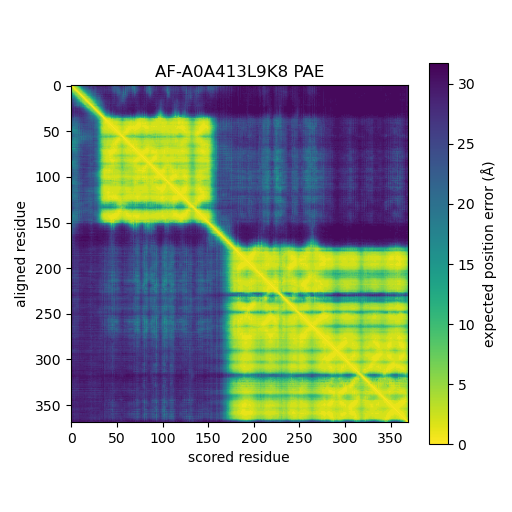845 16.634 1.298 1.00 90.06 202 LEU A C 1
ATOM 1639 O O . LEU A 1 202 ? -10.427 17.753 0.993 1.00 90.06 202 LEU A O 1
ATOM 1643 N N . ASP A 1 203 ? -12.128 16.399 1.550 1.00 88.19 203 ASP A N 1
ATOM 1644 C CA . ASP A 1 203 ? -13.114 17.468 1.681 1.00 88.19 203 ASP A CA 1
ATOM 1645 C C . ASP A 1 203 ? -13.089 18.060 3.098 1.00 88.19 203 ASP A C 1
ATOM 1647 O O . ASP A 1 203 ? -13.459 17.398 4.074 1.00 88.19 203 ASP A O 1
ATOM 1651 N N . LYS A 1 204 ? -12.674 19.330 3.203 1.00 82.56 204 LYS A N 1
ATOM 1652 C CA . LYS A 1 204 ? -12.493 20.048 4.475 1.00 82.56 204 LYS A CA 1
ATOM 1653 C C . LYS A 1 204 ? -13.737 20.063 5.356 1.00 82.56 204 LYS A C 1
ATOM 1655 O O . LYS A 1 204 ? -13.593 20.141 6.573 1.00 82.56 204 LYS A O 1
ATOM 1660 N N . GLU A 1 205 ? -14.933 20.004 4.770 1.00 85.00 205 GLU A N 1
ATOM 1661 C CA . GLU A 1 205 ? -16.193 20.036 5.524 1.00 85.00 205 GLU A CA 1
ATOM 1662 C C . GLU A 1 205 ? -16.318 18.852 6.503 1.00 85.00 205 GLU A C 1
ATOM 1664 O O . GLU A 1 205 ? -16.960 18.964 7.549 1.00 85.00 205 GLU A O 1
ATOM 1669 N N . TYR A 1 206 ? -15.669 17.728 6.194 1.00 83.12 206 TYR A N 1
ATOM 1670 C CA . TYR A 1 206 ? -15.834 16.474 6.927 1.00 83.12 206 TYR A CA 1
ATOM 1671 C C . TYR A 1 206 ? -14.576 16.029 7.679 1.00 83.12 206 TYR A C 1
ATOM 1673 O O . TYR A 1 206 ? -14.686 15.152 8.532 1.00 83.12 206 TYR A O 1
ATOM 1681 N N . ILE A 1 207 ? -13.408 16.639 7.426 1.00 78.69 207 ILE A N 1
ATOM 1682 C CA . ILE A 1 207 ? -12.143 16.284 8.101 1.00 78.69 207 ILE A CA 1
ATOM 1683 C C . ILE A 1 207 ? -12.288 16.366 9.625 1.00 78.69 207 ILE A C 1
ATOM 1685 O O . ILE A 1 207 ? -11.850 15.464 10.328 1.00 78.69 207 ILE A O 1
ATOM 1689 N N . SER A 1 208 ? -12.957 17.401 10.145 1.00 78.75 208 SER A N 1
ATOM 1690 C CA . SER A 1 208 ? -13.148 17.596 11.592 1.00 78.75 208 SER A CA 1
ATOM 1691 C C . SER A 1 208 ? -13.997 16.515 12.269 1.00 78.75 208 SER A C 1
ATOM 1693 O O . SER A 1 208 ? -13.986 16.410 13.492 1.00 78.75 208 SER A O 1
ATOM 1695 N N . LYS A 1 209 ? -14.735 15.715 11.491 1.00 80.19 209 LYS A N 1
ATOM 1696 C CA . LYS A 1 209 ? -15.565 14.606 11.985 1.00 80.19 209 LYS A CA 1
ATOM 1697 C C . LYS A 1 209 ? -14.806 13.277 12.012 1.00 80.19 209 LYS A C 1
ATOM 1699 O O . LYS A 1 209 ? -15.318 12.300 12.550 1.00 80.19 209 LYS A O 1
ATOM 1704 N N . MET A 1 210 ? -13.615 13.228 11.418 1.00 80.19 210 MET A N 1
ATOM 1705 C CA . MET A 1 210 ? -12.802 12.022 11.307 1.00 80.19 210 MET A CA 1
ATOM 1706 C C . MET A 1 210 ? -11.710 12.038 12.369 1.00 80.19 210 MET A C 1
ATOM 1708 O O . MET A 1 210 ? -10.823 12.888 12.347 1.00 80.19 210 MET A O 1
ATOM 1712 N N . ARG A 1 211 ? -11.757 11.072 13.284 1.00 78.00 211 ARG A N 1
ATOM 1713 C CA . ARG A 1 211 ? -10.727 10.879 14.314 1.00 78.00 211 ARG A CA 1
ATOM 1714 C C . ARG A 1 211 ? -9.455 10.273 13.737 1.00 78.00 211 ARG A C 1
ATOM 1716 O O . ARG A 1 211 ? -8.358 10.637 14.137 1.00 78.00 211 ARG A O 1
ATOM 1723 N N . GLN A 1 212 ? -9.614 9.361 12.784 1.00 81.06 212 GLN A N 1
ATOM 1724 C CA . GLN A 1 212 ? -8.521 8.714 12.066 1.00 81.06 212 GLN A CA 1
ATOM 1725 C C . GLN A 1 212 ? -8.927 8.521 10.610 1.00 81.06 212 GLN A C 1
ATOM 1727 O O . GLN A 1 212 ? -10.110 8.433 10.292 1.00 81.06 212 GLN A O 1
ATOM 1732 N N . MET A 1 213 ? -7.950 8.449 9.720 1.00 86.00 213 MET A N 1
ATOM 1733 C CA . MET A 1 213 ? -8.172 8.214 8.298 1.00 86.00 213 MET A CA 1
ATOM 1734 C C . MET A 1 213 ? -6.929 7.591 7.687 1.00 86.00 213 MET A C 1
ATOM 1736 O O . MET A 1 213 ? -5.818 7.809 8.169 1.00 86.00 213 MET A O 1
ATOM 1740 N N . GLY A 1 214 ? -7.110 6.805 6.638 1.00 88.50 214 GLY A N 1
ATOM 1741 C CA . GLY A 1 214 ? -6.013 6.057 6.050 1.00 88.50 214 GLY A CA 1
ATOM 1742 C C . GLY A 1 214 ? -6.441 5.216 4.867 1.00 88.50 214 GLY A C 1
ATOM 1743 O O . GLY A 1 214 ? -7.554 5.341 4.352 1.00 88.50 214 GLY A O 1
ATOM 1744 N N . TYR A 1 215 ? -5.542 4.326 4.469 1.00 90.25 215 TYR A N 1
ATOM 1745 C CA . TYR A 1 215 ? -5.811 3.297 3.478 1.00 90.25 215 TYR A CA 1
ATOM 1746 C C . TYR A 1 215 ? -5.564 1.913 4.059 1.00 90.25 215 TYR A C 1
ATOM 1748 O O . TYR A 1 215 ? -4.613 1.688 4.806 1.00 90.25 215 TYR A O 1
ATOM 1756 N N . CYS A 1 216 ? -6.429 0.982 3.680 1.00 87.25 216 CYS A N 1
ATOM 1757 C CA . CYS A 1 216 ? -6.270 -0.441 3.918 1.00 87.25 216 CYS A CA 1
ATOM 1758 C C . CYS A 1 216 ? -6.211 -1.178 2.579 1.00 87.25 216 CYS A C 1
ATOM 1760 O O . CYS A 1 216 ? -6.755 -0.706 1.576 1.00 87.25 216 CYS A O 1
ATOM 1762 N N . TRP A 1 217 ? -5.510 -2.307 2.536 1.00 91.56 217 TRP A N 1
ATOM 1763 C CA . TRP A 1 217 ? -5.337 -3.074 1.307 1.00 91.56 217 TRP A CA 1
ATOM 1764 C C . TRP A 1 217 ? -5.225 -4.570 1.572 1.00 91.56 217 TRP A C 1
ATOM 1766 O O . TRP A 1 217 ? -4.793 -4.995 2.639 1.00 91.56 217 TRP A O 1
ATOM 1776 N N . SER A 1 218 ? -5.629 -5.363 0.581 1.00 90.00 218 SER A N 1
ATOM 1777 C CA . SER A 1 218 ? -5.634 -6.827 0.630 1.00 90.00 218 SER A CA 1
ATOM 1778 C C . SER A 1 218 ? -5.524 -7.415 -0.775 1.00 90.00 218 SER A C 1
ATOM 1780 O O . SER A 1 218 ? -5.770 -6.740 -1.776 1.00 90.00 218 SER A O 1
ATOM 1782 N N . THR A 1 219 ? -5.204 -8.704 -0.868 1.00 91.44 219 THR A N 1
ATOM 1783 C CA . THR A 1 219 ? -5.351 -9.485 -2.109 1.00 91.44 219 THR A CA 1
ATOM 1784 C C . THR A 1 219 ? -6.787 -9.972 -2.328 1.00 91.44 219 THR A C 1
ATOM 1786 O O . THR A 1 219 ? -7.119 -10.495 -3.397 1.00 91.44 219 THR A O 1
ATOM 1789 N N . LYS A 1 220 ? -7.663 -9.775 -1.335 1.00 89.69 220 LYS A N 1
ATOM 1790 C CA . LYS A 1 220 ? -9.099 -10.059 -1.402 1.00 89.69 220 LYS A CA 1
ATOM 1791 C C . LYS A 1 220 ? -9.911 -8.759 -1.531 1.00 89.69 220 LYS A C 1
ATOM 1793 O O . LYS A 1 220 ? -9.490 -7.740 -0.989 1.00 89.69 220 LYS A O 1
ATOM 1798 N N . PRO A 1 221 ? -11.061 -8.783 -2.233 1.00 90.69 221 PRO A N 1
ATOM 1799 C CA . PRO A 1 221 ? -11.960 -7.633 -2.297 1.00 90.69 221 PRO A CA 1
ATOM 1800 C C . PRO A 1 221 ? -12.514 -7.246 -0.923 1.00 90.69 221 PRO A C 1
ATOM 1802 O O . PRO A 1 221 ? -12.688 -8.102 -0.056 1.00 90.69 221 PRO A O 1
ATOM 1805 N N . ASN A 1 222 ? -12.902 -5.983 -0.801 1.00 83.12 222 ASN A N 1
ATOM 1806 C CA . ASN A 1 222 ? -13.399 -5.297 0.385 1.00 83.12 222 ASN A CA 1
ATOM 1807 C C . ASN A 1 222 ? -12.406 -5.320 1.555 1.00 83.12 222 ASN A C 1
ATOM 1809 O O . ASN A 1 222 ? -12.780 -5.781 2.635 1.00 83.12 222 ASN A O 1
ATOM 1813 N N . PRO A 1 223 ? -11.165 -4.825 1.372 1.00 87.56 223 PRO A N 1
ATOM 1814 C CA . PRO A 1 223 ? -10.228 -4.744 2.476 1.00 87.56 223 PRO A CA 1
ATOM 1815 C C . PRO A 1 223 ? -10.817 -3.865 3.577 1.00 87.56 223 PRO A C 1
ATOM 1817 O O . PRO A 1 223 ? -11.486 -2.853 3.333 1.00 87.56 223 PRO A O 1
ATOM 1820 N N . THR A 1 224 ? -10.560 -4.297 4.795 1.00 82.69 224 THR A N 1
ATOM 1821 C CA . THR A 1 224 ? -10.845 -3.592 6.031 1.00 82.69 224 THR A CA 1
ATOM 1822 C C . THR A 1 224 ? -9.535 -3.144 6.642 1.00 82.69 224 THR A C 1
ATOM 1824 O O . THR A 1 224 ? -8.458 -3.593 6.239 1.00 82.69 224 THR A O 1
ATOM 1827 N N . VAL A 1 225 ? -9.605 -2.306 7.673 1.00 78.31 225 VAL A N 1
ATOM 1828 C CA . VAL A 1 225 ? -8.390 -1.917 8.389 1.00 78.31 225 VAL A CA 1
ATOM 1829 C C . VAL A 1 225 ? -7.604 -3.143 8.890 1.00 78.31 225 VAL A C 1
ATOM 1831 O O . VAL A 1 225 ? -6.390 -3.071 8.946 1.00 78.31 225 VAL A O 1
ATOM 1834 N N . PHE A 1 226 ? -8.213 -4.309 9.119 1.00 75.62 226 PHE A N 1
ATOM 1835 C CA . PHE A 1 226 ? -7.531 -5.521 9.618 1.00 75.62 226 PHE A CA 1
ATOM 1836 C C . PHE A 1 226 ? -6.714 -6.296 8.586 1.00 75.62 226 PHE A C 1
ATOM 1838 O O . PHE A 1 226 ? -5.991 -7.221 8.956 1.00 75.62 226 PHE A O 1
ATOM 1845 N N . ASP A 1 227 ? -6.827 -5.945 7.308 1.00 76.62 227 ASP A N 1
ATOM 1846 C CA . ASP A 1 227 ? -6.139 -6.661 6.239 1.00 76.62 227 ASP A CA 1
ATOM 1847 C C . ASP A 1 227 ? -4.702 -6.165 6.005 1.00 76.62 227 ASP A C 1
ATOM 1849 O O . ASP A 1 227 ? -3.851 -6.958 5.600 1.00 76.62 227 ASP A O 1
ATOM 1853 N N . SER A 1 228 ? -4.400 -4.890 6.288 1.00 67.69 228 SER A N 1
ATOM 1854 C CA . SER A 1 228 ? -3.051 -4.327 6.135 1.00 67.69 228 SER A CA 1
ATOM 1855 C C . SER A 1 228 ? -2.316 -4.235 7.474 1.00 67.69 228 SER A C 1
ATOM 1857 O O . SER A 1 228 ? -2.878 -3.816 8.486 1.00 67.69 228 SER A O 1
ATOM 1859 N N . THR A 1 229 ? -1.035 -4.609 7.491 1.00 51.59 229 THR A N 1
ATOM 1860 C CA . THR A 1 229 ? -0.217 -4.680 8.718 1.00 51.59 229 THR A CA 1
ATOM 1861 C C . THR A 1 229 ? 0.315 -3.330 9.197 1.00 51.59 229 THR A C 1
ATOM 1863 O O . THR A 1 229 ? 0.590 -3.181 10.378 1.00 51.59 229 THR A O 1
ATOM 1866 N N . GLU A 1 230 ? 0.407 -2.331 8.322 1.00 55.00 230 GLU A N 1
ATOM 1867 C CA . GLU A 1 230 ? 0.914 -0.990 8.638 1.00 55.00 230 GLU A CA 1
ATOM 1868 C C . GLU A 1 230 ? -0.028 0.010 7.970 1.00 55.00 230 GLU A C 1
ATOM 1870 O O . GLU A 1 230 ? -0.164 0.020 6.752 1.00 55.00 230 GLU A O 1
ATOM 1875 N N . GLY A 1 231 ? -0.808 0.751 8.756 1.00 52.44 231 GLY A N 1
ATOM 1876 C CA . GLY A 1 231 ? -1.821 1.652 8.213 1.00 52.44 231 GLY A CA 1
ATOM 1877 C C . GLY A 1 231 ? -1.154 2.898 7.649 1.00 52.44 231 GLY A C 1
ATOM 1878 O O . GLY A 1 231 ? -0.528 3.642 8.397 1.00 52.44 231 GLY A O 1
ATOM 1879 N N . SER A 1 232 ? -1.310 3.153 6.349 1.00 59.97 232 SER A N 1
ATOM 1880 C CA . SER A 1 232 ? -0.936 4.430 5.737 1.00 59.97 232 SER A CA 1
ATOM 1881 C C . SER A 1 232 ? -1.910 5.506 6.224 1.00 59.97 232 SER A C 1
ATOM 1883 O O . SER A 1 232 ? -2.906 5.811 5.560 1.00 59.97 232 SER A O 1
ATOM 1885 N N . THR A 1 233 ? -1.683 6.007 7.436 1.00 69.50 233 THR A N 1
ATOM 1886 C CA . THR A 1 233 ? -2.531 7.012 8.073 1.00 69.50 233 THR A CA 1
ATOM 1887 C C . THR A 1 233 ? -2.383 8.344 7.350 1.00 69.50 233 THR A C 1
ATOM 1889 O O . THR A 1 233 ? -1.295 8.761 6.945 1.00 69.50 233 THR A O 1
ATOM 1892 N N . LEU A 1 234 ? -3.508 9.019 7.135 1.00 71.44 234 LEU A N 1
ATOM 1893 C CA . LEU A 1 234 ? -3.525 10.355 6.563 1.00 71.44 234 LEU A CA 1
ATOM 1894 C C . LEU A 1 234 ? -3.477 11.379 7.688 1.00 71.44 234 LEU A 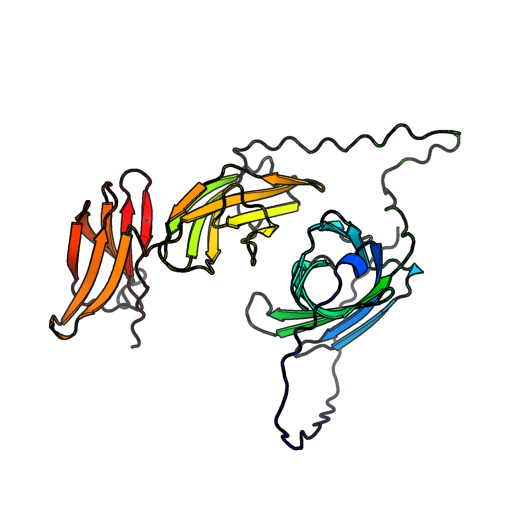C 1
ATOM 1896 O O . LEU A 1 234 ? -4.179 11.272 8.691 1.00 71.44 234 LEU A O 1
ATOM 1900 N N . ASN A 1 235 ? -2.650 12.401 7.491 1.00 68.62 235 ASN A N 1
ATOM 1901 C CA . ASN A 1 235 ? -2.596 13.530 8.400 1.00 68.62 235 ASN A CA 1
ATOM 1902 C C . ASN A 1 235 ? -3.797 14.454 8.124 1.00 68.62 235 ASN A C 1
ATOM 1904 O O . ASN A 1 235 ? -3.876 14.994 7.016 1.00 68.62 235 ASN A O 1
ATOM 1908 N N . PRO A 1 236 ? -4.680 14.709 9.107 1.00 63.41 236 PRO A N 1
ATOM 1909 C CA . PRO A 1 236 ? -5.854 15.563 8.918 1.00 63.41 236 PRO A CA 1
ATOM 1910 C C . PRO A 1 236 ? -5.494 17.019 8.571 1.00 63.41 236 PRO A C 1
ATOM 1912 O O . PRO A 1 236 ? -6.315 17.740 8.013 1.00 63.41 236 PRO A O 1
ATOM 1915 N N . ASN A 1 237 ? -4.255 17.455 8.826 1.00 66.88 237 ASN A N 1
ATOM 1916 C CA . ASN A 1 237 ? -3.769 18.793 8.473 1.00 66.88 237 ASN A CA 1
ATOM 1917 C C . ASN A 1 237 ? -3.308 18.919 7.010 1.00 66.88 237 ASN A C 1
ATOM 1919 O O . ASN A 1 237 ? -2.893 20.000 6.587 1.00 66.88 237 ASN A O 1
ATOM 1923 N N . LYS A 1 238 ? -3.332 17.831 6.230 1.00 76.56 238 LYS A N 1
ATOM 1924 C CA . LYS A 1 238 ? -2.999 17.840 4.802 1.00 76.56 238 LYS A CA 1
ATOM 1925 C C . LYS A 1 238 ? -4.233 17.485 3.986 1.00 76.56 238 LYS A C 1
ATOM 1927 O O . LYS A 1 238 ? -4.634 16.335 3.914 1.00 76.56 238 LYS A O 1
ATOM 1932 N N . GLU A 1 239 ? -4.784 18.479 3.302 1.00 83.81 239 GLU A N 1
ATOM 1933 C CA . GLU A 1 239 ? -5.974 18.321 2.451 1.00 83.81 239 GLU A CA 1
ATOM 1934 C C . GLU A 1 239 ? -5.709 17.507 1.184 1.00 83.81 239 GLU A C 1
ATOM 1936 O O . GLU A 1 239 ? -6.636 17.031 0.540 1.00 83.81 239 GLU A O 1
ATOM 1941 N N . SER A 1 240 ? -4.445 17.350 0.806 1.00 89.75 240 SER A N 1
ATOM 1942 C CA . SER A 1 240 ? -4.035 16.511 -0.310 1.00 89.75 240 SER A CA 1
ATOM 1943 C C . SER A 1 240 ? -2.618 16.013 -0.098 1.00 89.75 240 SER A C 1
ATOM 1945 O O . SER A 1 240 ? -1.802 16.688 0.540 1.00 89.75 240 SER A O 1
ATOM 1947 N N . GLY A 1 241 ? -2.297 14.874 -0.691 1.00 90.06 241 GLY A N 1
ATOM 1948 C CA . GLY A 1 241 ? -0.955 14.327 -0.638 1.00 90.06 241 GLY A CA 1
ATOM 1949 C C . GLY A 1 241 ? -0.880 12.950 -1.265 1.00 90.06 241 GLY A C 1
ATOM 1950 O O . GLY A 1 241 ? -1.754 12.549 -2.031 1.00 90.06 241 GLY A O 1
ATOM 1951 N N . ARG A 1 242 ? 0.184 12.237 -0.909 1.00 90.19 242 ARG A N 1
ATOM 1952 C CA . ARG A 1 242 ? 0.423 10.858 -1.313 1.00 90.19 242 ARG A CA 1
ATOM 1953 C C . ARG A 1 242 ? 0.548 9.976 -0.095 1.00 90.19 242 ARG A C 1
ATOM 1955 O O . ARG A 1 242 ? 1.111 10.402 0.912 1.00 90.19 242 ARG A O 1
ATOM 1962 N N . VAL A 1 243 ? 0.060 8.755 -0.232 1.00 89.44 243 VAL A N 1
ATOM 1963 C CA . VAL A 1 243 ? 0.276 7.676 0.722 1.00 89.44 243 VAL A CA 1
ATOM 1964 C C . VAL A 1 243 ? 0.947 6.509 0.020 1.00 89.44 243 VAL A C 1
ATOM 1966 O O . VAL A 1 243 ? 0.633 6.223 -1.135 1.00 89.44 243 VAL A O 1
ATOM 1969 N N . THR A 1 244 ? 1.845 5.835 0.731 1.00 90.88 244 THR A N 1
ATOM 1970 C CA . THR A 1 244 ? 2.483 4.603 0.268 1.00 90.88 244 THR A CA 1
ATOM 1971 C C . THR A 1 244 ? 1.846 3.413 0.970 1.00 90.88 244 THR A C 1
ATOM 1973 O O . THR A 1 244 ? 1.781 3.389 2.197 1.00 90.88 244 THR A O 1
ATOM 1976 N N . CYS A 1 245 ? 1.379 2.440 0.194 1.00 90.44 245 CYS A N 1
ATOM 1977 C CA . CYS A 1 245 ? 0.888 1.146 0.648 1.00 90.44 245 CYS A CA 1
ATOM 1978 C C . CYS A 1 245 ? 1.960 0.088 0.365 1.00 90.44 245 CYS A C 1
ATOM 1980 O O . CYS A 1 245 ? 2.171 -0.267 -0.798 1.00 90.44 245 CYS A O 1
ATOM 1982 N N . GLU A 1 246 ? 2.631 -0.395 1.409 1.00 89.81 246 GLU A N 1
ATOM 1983 C CA . GLU A 1 246 ? 3.687 -1.409 1.305 1.00 89.81 246 GLU A CA 1
ATOM 1984 C C . GLU A 1 246 ? 3.091 -2.814 1.100 1.00 89.81 246 GLU A C 1
ATOM 1986 O O . GLU A 1 246 ? 2.110 -3.214 1.741 1.00 89.81 246 GLU A O 1
ATOM 1991 N N . LEU A 1 247 ? 3.666 -3.580 0.178 1.00 88.19 247 LEU A N 1
ATOM 1992 C CA . LEU A 1 247 ? 3.180 -4.889 -0.248 1.00 88.19 247 LEU A CA 1
ATOM 1993 C C . LEU A 1 247 ? 4.080 -5.994 0.308 1.00 88.19 247 LEU A C 1
ATOM 1995 O O . LEU A 1 247 ? 5.295 -5.966 0.151 1.00 88.19 247 LEU A O 1
ATOM 1999 N N . LYS A 1 248 ? 3.465 -7.009 0.923 1.00 77.69 248 LYS A N 1
ATOM 2000 C CA . LYS A 1 248 ? 4.174 -8.170 1.492 1.00 77.69 248 LYS A CA 1
ATOM 2001 C C . LYS A 1 248 ? 4.162 -9.414 0.597 1.00 77.69 248 LYS A C 1
ATOM 2003 O O . LYS A 1 248 ? 4.839 -10.389 0.905 1.00 77.69 248 LYS A O 1
ATOM 2008 N N . GLU A 1 249 ? 3.394 -9.400 -0.492 1.00 81.50 249 GLU A N 1
ATOM 2009 C CA . GLU A 1 249 ? 3.258 -10.556 -1.389 1.00 81.50 249 GLU A CA 1
ATOM 2010 C C . GLU A 1 249 ? 4.194 -10.452 -2.597 1.00 81.50 249 GLU A C 1
ATOM 2012 O O . GLU A 1 249 ? 4.819 -9.426 -2.854 1.00 81.50 249 GLU A O 1
ATOM 2017 N N . ALA A 1 250 ? 4.249 -11.523 -3.387 1.00 82.56 250 ALA A N 1
ATOM 2018 C CA . ALA A 1 250 ? 5.051 -11.575 -4.601 1.00 82.56 250 ALA A CA 1
ATOM 2019 C C . ALA A 1 250 ? 4.635 -10.526 -5.657 1.00 82.56 250 ALA A C 1
ATOM 2021 O O . ALA A 1 250 ? 3.460 -10.179 -5.807 1.00 82.56 250 ALA A O 1
ATOM 2022 N N . ALA A 1 251 ? 5.608 -10.104 -6.466 1.00 91.94 251 ALA A N 1
ATOM 2023 C CA . ALA A 1 251 ? 5.416 -9.245 -7.633 1.00 91.94 251 ALA A CA 1
ATOM 2024 C C . ALA A 1 251 ? 4.331 -9.781 -8.595 1.00 91.94 251 ALA A C 1
ATOM 2026 O O . ALA A 1 251 ? 4.203 -10.990 -8.812 1.00 91.94 251 ALA A O 1
ATOM 2027 N N . GLY A 1 252 ? 3.562 -8.887 -9.225 1.00 95.75 252 GLY A N 1
ATOM 2028 C CA . GLY A 1 252 ? 2.476 -9.265 -10.139 1.00 95.75 252 GLY A CA 1
ATOM 2029 C C . GLY A 1 252 ? 1.173 -9.699 -9.460 1.00 95.75 252 GLY A C 1
ATOM 2030 O O . GLY A 1 252 ? 0.333 -10.360 -10.086 1.00 95.75 252 GLY A O 1
ATOM 2031 N N . THR A 1 253 ? 0.993 -9.338 -8.191 1.00 96.12 253 THR A N 1
ATOM 2032 C CA . THR A 1 253 ? -0.186 -9.673 -7.386 1.00 96.12 253 THR A CA 1
ATOM 2033 C C . THR A 1 253 ? -1.270 -8.612 -7.544 1.00 96.12 253 THR A C 1
ATOM 2035 O O . THR A 1 253 ? -0.995 -7.425 -7.698 1.00 96.12 253 THR A O 1
ATOM 2038 N N . THR A 1 254 ? -2.533 -9.041 -7.571 1.00 95.81 254 THR A N 1
ATOM 2039 C CA . THR A 1 254 ? -3.685 -8.132 -7.635 1.00 95.81 254 THR A CA 1
ATOM 2040 C C . THR A 1 254 ? -4.090 -7.704 -6.231 1.00 95.81 254 THR A C 1
ATOM 2042 O O . THR A 1 254 ? -4.379 -8.556 -5.397 1.00 95.81 254 THR A O 1
ATOM 2045 N N . TYR A 1 255 ? -4.151 -6.394 -6.018 1.00 94.25 255 TYR A N 1
ATOM 2046 C CA . TYR A 1 255 ? -4.513 -5.746 -4.769 1.00 94.25 255 TYR A CA 1
ATOM 2047 C C . TYR A 1 255 ? -5.798 -4.939 -4.911 1.00 94.25 255 TYR A C 1
ATOM 2049 O O . TYR A 1 255 ? -6.069 -4.331 -5.953 1.00 94.25 255 TYR A O 1
ATOM 2057 N N . TYR A 1 256 ? -6.552 -4.925 -3.823 1.00 93.69 256 TYR A N 1
ATOM 2058 C CA . TYR A 1 256 ? -7.683 -4.051 -3.574 1.00 93.69 256 TYR A CA 1
ATOM 2059 C C . TYR A 1 256 ? -7.254 -3.061 -2.497 1.00 93.69 256 TYR A C 1
ATOM 2061 O O . TYR A 1 256 ? -6.682 -3.471 -1.488 1.00 93.69 256 TYR A O 1
ATOM 2069 N N . ILE A 1 257 ? -7.472 -1.771 -2.733 1.00 93.62 257 ILE A N 1
ATOM 2070 C CA . ILE A 1 257 ? -7.070 -0.670 -1.855 1.00 93.62 257 ILE A CA 1
ATOM 2071 C C . ILE A 1 257 ? -8.311 0.153 -1.563 1.00 93.62 257 ILE A C 1
ATOM 2073 O O . ILE A 1 257 ? -9.037 0.527 -2.484 1.00 93.62 257 ILE A O 1
ATOM 2077 N N . ARG A 1 258 ? -8.547 0.463 -0.294 1.00 91.19 258 ARG A N 1
ATOM 2078 C CA . ARG A 1 258 ? -9.746 1.170 0.140 1.00 91.19 258 ARG A CA 1
ATOM 2079 C C . ARG A 1 258 ? -9.396 2.198 1.199 1.00 91.19 258 ARG A C 1
ATOM 2081 O O . ARG A 1 258 ? -8.735 1.872 2.187 1.00 91.19 258 ARG A O 1
ATOM 2088 N N . ALA A 1 259 ? -9.829 3.437 0.989 1.00 91.69 259 ALA A N 1
ATOM 2089 C CA . ALA A 1 259 ? -9.709 4.448 2.029 1.00 91.69 259 ALA A CA 1
ATOM 2090 C C . ALA A 1 259 ? -10.694 4.147 3.167 1.00 91.69 259 ALA A C 1
ATOM 2092 O O . ALA A 1 259 ? -11.782 3.605 2.939 1.00 91.69 259 ALA A O 1
ATOM 2093 N N . TYR A 1 260 ? -10.321 4.531 4.381 1.00 87.69 260 TYR A N 1
ATOM 2094 C CA . TYR A 1 260 ? -11.167 4.446 5.564 1.00 87.69 260 TYR A CA 1
ATOM 2095 C C . TYR A 1 260 ? -11.090 5.735 6.382 1.00 87.69 260 TYR A C 1
ATOM 2097 O O . TYR A 1 260 ? -10.103 6.471 6.315 1.00 87.69 260 TYR A O 1
ATOM 2105 N N . ALA A 1 261 ? -12.120 5.975 7.188 1.00 85.50 261 ALA A N 1
ATOM 2106 C CA . ALA A 1 261 ? -12.128 6.977 8.240 1.00 85.50 261 ALA A CA 1
ATOM 2107 C C . ALA A 1 261 ? -12.820 6.428 9.493 1.00 85.50 261 ALA A C 1
ATOM 2109 O O . ALA A 1 261 ? -13.826 5.733 9.387 1.00 85.50 261 ALA A O 1
ATOM 2110 N N . LEU A 1 262 ? -12.294 6.756 10.670 1.00 80.50 262 LEU A N 1
ATOM 2111 C CA . LEU A 1 262 ? -12.941 6.519 11.957 1.00 80.50 262 LEU A CA 1
ATOM 2112 C C . LEU A 1 262 ? -13.792 7.742 12.306 1.00 80.50 262 LEU A C 1
ATOM 2114 O O . LEU A 1 262 ? -13.259 8.843 12.469 1.00 80.50 262 LEU A O 1
ATOM 2118 N N . VAL A 1 263 ? -15.102 7.552 12.416 1.00 77.94 263 VAL A N 1
ATOM 2119 C CA . VAL A 1 263 ? -16.092 8.600 12.689 1.00 77.94 263 VAL A CA 1
ATOM 2120 C C . VAL A 1 263 ? -16.845 8.206 13.949 1.00 77.94 263 VAL A C 1
ATOM 2122 O O . VAL A 1 263 ? -17.550 7.200 13.970 1.00 77.94 263 VAL A O 1
ATOM 2125 N N . GLY A 1 264 ? -16.673 8.972 15.027 1.00 72.81 264 GLY A N 1
ATOM 2126 C CA . GLY A 1 264 ? -17.123 8.523 16.346 1.00 72.81 264 GLY A CA 1
ATOM 2127 C C . GLY A 1 264 ? -16.395 7.235 16.748 1.00 72.81 264 GLY A C 1
ATOM 2128 O O . GLY A 1 264 ? -15.186 7.273 16.978 1.00 72.81 264 GLY A O 1
ATOM 2129 N N . SER A 1 265 ? -17.130 6.122 16.809 1.00 70.38 265 SER A N 1
ATOM 2130 C CA . SER A 1 265 ? -16.630 4.768 17.101 1.00 70.38 265 SER A CA 1
ATOM 2131 C C . SER A 1 265 ? -16.730 3.802 15.912 1.00 70.38 265 SER A C 1
ATOM 2133 O O . SER A 1 265 ? -16.488 2.608 16.073 1.00 70.38 265 SER A O 1
ATOM 2135 N N . GLU A 1 266 ? -17.114 4.277 14.722 1.00 73.56 266 GLU A N 1
ATOM 2136 C CA . GLU A 1 266 ? -17.330 3.419 13.553 1.00 73.56 266 GLU A CA 1
ATOM 2137 C C . GLU A 1 266 ? -16.352 3.707 12.414 1.00 73.56 266 GLU A C 1
ATOM 2139 O O . GLU A 1 266 ? -16.016 4.856 12.114 1.00 73.56 266 GLU A O 1
ATOM 2144 N N . PHE A 1 267 ? -15.923 2.640 11.734 1.00 80.44 267 PHE A N 1
ATOM 2145 C CA . PHE A 1 267 ? -15.148 2.750 10.504 1.00 80.44 267 PHE A CA 1
ATOM 2146 C C . PHE A 1 267 ? -16.068 2.908 9.299 1.00 80.44 267 PHE A C 1
ATOM 2148 O O . PHE A 1 267 ? -16.805 1.995 8.924 1.00 80.44 267 PHE A O 1
ATOM 2155 N N . VAL A 1 268 ? -15.941 4.049 8.637 1.00 85.00 268 VAL A N 1
ATOM 2156 C CA . VAL A 1 268 ? -16.527 4.312 7.328 1.00 85.00 268 VAL A CA 1
ATOM 2157 C C . VAL A 1 268 ? -15.493 3.979 6.261 1.00 85.00 268 VAL A C 1
ATOM 2159 O O . VAL A 1 268 ? -14.334 4.382 6.354 1.00 85.00 268 VAL A O 1
ATOM 2162 N N . TYR A 1 269 ? -15.918 3.258 5.228 1.00 85.88 269 TYR A N 1
ATOM 2163 C CA . TYR A 1 269 ? -15.059 2.870 4.116 1.00 85.88 269 TYR A CA 1
ATOM 2164 C C . TYR A 1 269 ? -15.535 3.489 2.807 1.00 85.88 269 TYR A C 1
ATOM 2166 O O . TYR A 1 269 ? -16.724 3.463 2.489 1.00 85.88 269 TYR A O 1
ATOM 2174 N N . PHE A 1 270 ? -14.583 3.985 2.025 1.00 90.88 270 PHE A N 1
ATOM 2175 C CA . PHE A 1 270 ? -14.834 4.682 0.766 1.00 90.88 270 PHE A CA 1
ATOM 2176 C C . PHE A 1 270 ? -14.715 3.734 -0.433 1.00 90.88 270 PHE A C 1
ATOM 2178 O O . PHE A 1 270 ? -14.676 2.507 -0.271 1.00 90.88 270 PHE A O 1
ATOM 2185 N N . ASP A 1 271 ? -14.690 4.306 -1.636 1.00 88.31 271 ASP A N 1
ATOM 2186 C CA . ASP A 1 271 ? -14.580 3.556 -2.881 1.00 88.31 271 ASP A CA 1
ATOM 2187 C C . ASP A 1 271 ? -13.318 2.684 -2.899 1.00 88.31 271 ASP A C 1
ATOM 2189 O O . ASP A 1 271 ? -12.220 3.094 -2.510 1.00 88.31 271 ASP A O 1
ATOM 2193 N N . GLU A 1 272 ? -13.499 1.450 -3.358 1.00 92.12 272 GLU A N 1
ATOM 2194 C CA . GLU A 1 272 ? -12.415 0.501 -3.552 1.00 92.12 272 GLU A CA 1
ATOM 2195 C C . GLU A 1 272 ? -11.754 0.722 -4.915 1.00 92.12 272 GLU A C 1
ATOM 2197 O O . GLU A 1 272 ? -12.412 0.825 -5.951 1.00 92.12 272 GLU A O 1
ATOM 2202 N N . MET A 1 273 ? -10.425 0.723 -4.918 1.00 95.00 273 MET A N 1
ATOM 2203 C CA . MET A 1 273 ? -9.600 0.697 -6.116 1.00 95.00 273 MET A CA 1
ATOM 2204 C C . MET A 1 273 ? -8.945 -0.672 -6.264 1.00 95.00 273 MET A C 1
ATOM 2206 O O . MET A 1 273 ? -8.601 -1.328 -5.283 1.00 95.00 273 MET A O 1
ATOM 2210 N N . LYS A 1 274 ? -8.713 -1.087 -7.508 1.00 96.06 274 LYS A N 1
ATOM 2211 C CA . LYS A 1 274 ? -8.077 -2.364 -7.833 1.00 96.06 274 LYS A CA 1
ATOM 2212 C C . LYS A 1 274 ? -6.902 -2.147 -8.770 1.00 96.06 274 LYS A C 1
ATOM 2214 O O . LYS A 1 274 ? -7.049 -1.493 -9.801 1.00 96.06 274 LYS A O 1
ATOM 2219 N N . VAL A 1 275 ? -5.763 -2.761 -8.465 1.00 97.12 275 VAL A N 1
ATOM 2220 C CA . VAL A 1 275 ? -4.579 -2.724 -9.333 1.00 97.12 275 VAL A CA 1
ATOM 2221 C C . VAL A 1 275 ? -3.740 -3.985 -9.183 1.00 97.12 275 VAL A C 1
ATOM 2223 O O . VAL A 1 275 ? -3.886 -4.738 -8.229 1.00 97.12 275 VAL A O 1
ATOM 2226 N N . GLN A 1 276 ? -2.869 -4.249 -10.148 1.00 96.94 276 GLN A N 1
ATOM 2227 C CA . GLN A 1 276 ? -1.863 -5.299 -10.052 1.00 96.94 276 GLN A CA 1
ATOM 2228 C C . GLN A 1 276 ? -0.492 -4.657 -9.868 1.00 96.94 276 GLN A C 1
ATOM 2230 O O . GLN A 1 276 ? -0.173 -3.740 -10.625 1.00 96.94 276 GLN A O 1
ATOM 2235 N N . SER A 1 277 ? 0.299 -5.146 -8.911 1.00 97.25 277 SER A N 1
ATOM 2236 C CA . SER A 1 277 ? 1.695 -4.733 -8.764 1.00 97.25 277 SER A CA 1
ATOM 2237 C C . SER A 1 277 ? 2.508 -5.092 -10.009 1.00 97.25 277 SER A C 1
ATOM 2239 O O . SER A 1 277 ? 2.136 -5.974 -10.793 1.00 97.25 277 SER A O 1
ATOM 2241 N N . VAL A 1 278 ? 3.626 -4.402 -10.219 1.00 98.06 278 VAL A N 1
ATOM 2242 C CA . VAL A 1 278 ? 4.540 -4.731 -11.321 1.00 98.06 278 VAL A CA 1
ATOM 2243 C C . VAL A 1 278 ? 5.035 -6.168 -11.128 1.00 98.06 278 VAL A C 1
ATOM 2245 O O . VAL A 1 278 ? 5.369 -6.566 -10.018 1.00 98.06 278 VAL A O 1
ATOM 2248 N N . GLY A 1 279 ? 5.032 -6.976 -12.192 1.00 96.56 279 GLY A N 1
ATOM 2249 C CA . GLY A 1 279 ? 5.590 -8.330 -12.172 1.00 96.56 279 GLY A CA 1
ATOM 2250 C C . GLY A 1 279 ? 4.891 -9.359 -13.060 1.00 96.56 279 GLY A C 1
ATOM 2251 O O . GLY A 1 279 ? 5.577 -10.187 -13.655 1.00 96.56 279 GLY A O 1
ATOM 2252 N N . ARG A 1 280 ? 3.559 -9.346 -13.199 1.00 95.50 280 ARG A N 1
ATOM 2253 C CA . ARG A 1 280 ? 2.842 -10.371 -13.990 1.00 95.50 280 ARG A CA 1
ATOM 2254 C C . ARG A 1 280 ? 2.522 -9.881 -15.397 1.00 95.50 280 ARG A C 1
ATOM 2256 O O . ARG A 1 280 ? 3.080 -10.422 -16.352 1.00 95.50 280 ARG A O 1
ATOM 2263 N N . ASP A 1 281 ? 1.674 -8.863 -15.518 1.00 96.69 281 ASP A N 1
ATOM 2264 C CA . ASP A 1 281 ? 1.213 -8.362 -16.821 1.00 96.69 281 ASP A CA 1
ATOM 2265 C C . ASP A 1 281 ? 2.056 -7.206 -17.363 1.00 96.69 281 ASP A C 1
ATOM 2267 O O . ASP A 1 281 ? 2.094 -6.959 -18.569 1.00 96.69 281 ASP A O 1
ATOM 2271 N N . ILE A 1 282 ? 2.742 -6.506 -16.465 1.00 97.38 282 ILE A N 1
ATOM 2272 C CA . ILE A 1 282 ? 3.702 -5.455 -16.778 1.00 97.38 282 ILE A CA 1
ATOM 2273 C C . ILE A 1 282 ? 4.969 -5.783 -16.004 1.00 97.38 282 ILE A C 1
ATOM 2275 O O . ILE A 1 282 ? 4.931 -5.925 -14.783 1.00 97.38 282 ILE A O 1
ATOM 2279 N N . LYS A 1 283 ? 6.087 -5.920 -16.711 1.00 97.94 283 LYS A N 1
ATOM 2280 C CA . LYS A 1 283 ? 7.429 -6.015 -16.133 1.00 97.94 283 LYS A CA 1
ATOM 2281 C C . LYS A 1 283 ? 8.253 -4.865 -16.680 1.00 97.94 283 LYS A C 1
ATOM 2283 O O . LYS A 1 283 ? 8.262 -4.662 -17.895 1.00 97.94 283 LYS A O 1
ATOM 2288 N N . LEU A 1 284 ? 8.942 -4.155 -15.798 1.00 97.88 284 LEU A N 1
ATOM 2289 C CA . LEU A 1 284 ? 9.783 -3.026 -16.161 1.00 97.88 284 LEU A CA 1
ATOM 2290 C C . LEU A 1 284 ? 11.027 -3.018 -15.275 1.00 97.88 284 LEU A C 1
ATOM 2292 O O . LEU A 1 284 ? 10.908 -3.076 -14.054 1.00 97.88 284 LEU A O 1
ATOM 2296 N N . SER A 1 285 ? 12.209 -2.939 -15.877 1.00 97.69 285 SER A N 1
ATOM 2297 C CA . SER A 1 285 ? 13.467 -2.813 -15.141 1.00 97.69 285 SER A CA 1
ATOM 2298 C C . SER A 1 285 ? 14.398 -1.804 -15.799 1.00 97.69 285 SER A C 1
ATOM 2300 O O . SER A 1 285 ? 14.443 -1.670 -17.023 1.00 97.69 285 SER A O 1
ATOM 2302 N N . ALA A 1 286 ? 15.149 -1.085 -14.972 1.00 97.19 286 ALA A N 1
ATOM 2303 C CA . ALA A 1 286 ? 16.174 -0.147 -15.405 1.00 97.19 286 ALA A CA 1
ATOM 2304 C C . ALA A 1 286 ? 17.531 -0.589 -14.850 1.00 97.19 286 ALA A C 1
ATOM 2306 O O . ALA A 1 286 ? 17.636 -0.980 -13.686 1.00 97.19 286 ALA A O 1
ATOM 2307 N N . TYR A 1 287 ? 18.575 -0.543 -15.679 1.00 96.06 287 TYR A N 1
ATOM 2308 C CA . TYR A 1 287 ? 19.938 -0.900 -15.277 1.00 96.06 287 TYR A CA 1
ATOM 2309 C C . TYR A 1 287 ? 20.990 -0.319 -16.228 1.00 96.06 287 TYR A C 1
ATOM 2311 O O . TYR A 1 287 ? 20.703 0.053 -17.364 1.00 96.06 287 TYR A O 1
ATOM 2319 N N . TYR A 1 288 ? 22.246 -0.267 -15.786 1.00 95.06 288 TYR A N 1
ATOM 2320 C CA . TYR A 1 288 ? 23.360 0.147 -16.638 1.00 95.06 288 TYR A CA 1
ATOM 2321 C C . TYR A 1 288 ? 23.930 -1.057 -17.401 1.00 95.06 288 TYR A C 1
ATOM 2323 O O . TYR A 1 288 ? 24.431 -2.013 -16.805 1.00 95.06 288 TYR A O 1
ATOM 2331 N N . SER A 1 289 ? 23.873 -1.012 -18.733 1.00 94.75 289 SER A N 1
ATOM 2332 C CA . SER A 1 289 ? 24.445 -2.024 -19.619 1.00 94.75 289 SER A CA 1
ATOM 2333 C C . SER A 1 289 ? 25.892 -1.666 -19.958 1.00 94.75 289 SER A C 1
ATOM 2335 O O . SER A 1 289 ? 26.147 -0.796 -20.793 1.00 94.75 289 SER A O 1
ATOM 2337 N N . LYS A 1 290 ? 26.843 -2.376 -19.338 1.00 92.06 290 LYS A N 1
ATOM 2338 C CA . LYS A 1 290 ? 28.287 -2.190 -19.577 1.00 92.06 290 LYS A CA 1
ATOM 2339 C C . LYS A 1 290 ? 28.670 -2.423 -21.040 1.00 92.06 290 LYS A C 1
ATOM 2341 O O . LYS A 1 290 ? 29.406 -1.629 -21.609 1.00 92.06 290 LYS A O 1
ATOM 2346 N N . ASP A 1 291 ? 28.114 -3.457 -21.668 1.00 94.25 291 ASP A N 1
ATOM 2347 C CA . ASP A 1 291 ? 28.441 -3.820 -23.056 1.00 94.25 291 ASP A CA 1
ATOM 2348 C C . ASP A 1 291 ? 28.006 -2.762 -24.077 1.00 94.25 291 ASP A C 1
ATOM 2350 O O . ASP A 1 291 ? 28.576 -2.660 -25.164 1.00 94.25 291 ASP A O 1
ATOM 2354 N N . LYS A 1 292 ? 26.959 -1.995 -23.757 1.00 92.88 292 LYS A N 1
ATOM 2355 C CA . LYS A 1 292 ? 26.422 -0.936 -24.621 1.00 92.88 292 LYS A CA 1
ATOM 2356 C C . LYS A 1 292 ? 26.861 0.463 -24.202 1.00 92.88 292 LYS A C 1
ATOM 2358 O O . LYS A 1 292 ? 26.556 1.397 -24.939 1.00 92.88 292 LYS A O 1
ATOM 2363 N N . ASP A 1 293 ? 27.519 0.590 -23.049 1.00 92.38 293 ASP A N 1
ATOM 2364 C CA . ASP A 1 293 ? 27.817 1.852 -22.361 1.00 92.38 293 ASP A CA 1
ATOM 2365 C C . ASP A 1 293 ? 26.598 2.794 -22.292 1.00 92.38 293 ASP A C 1
ATOM 2367 O O . ASP A 1 293 ? 26.637 3.978 -22.630 1.00 92.38 293 ASP A O 1
ATOM 2371 N N . LYS A 1 294 ? 25.446 2.223 -21.932 1.00 93.75 294 LYS A N 1
ATOM 2372 C CA . LYS A 1 294 ? 24.150 2.912 -21.909 1.00 93.75 294 LYS A CA 1
ATOM 2373 C C . LYS A 1 294 ? 23.287 2.400 -20.774 1.00 93.75 294 LYS A C 1
ATOM 2375 O O . LYS A 1 294 ? 23.441 1.266 -20.324 1.00 93.75 294 LYS A O 1
ATOM 2380 N N . ILE A 1 295 ? 22.333 3.220 -20.355 1.00 94.88 295 ILE A N 1
ATOM 2381 C CA . ILE A 1 295 ? 21.249 2.760 -19.494 1.00 94.88 295 ILE A CA 1
ATOM 2382 C C . ILE A 1 295 ? 20.261 1.987 -20.370 1.00 94.88 295 ILE A C 1
ATOM 2384 O O . ILE A 1 295 ? 19.892 2.445 -21.451 1.00 94.88 295 ILE A O 1
ATOM 2388 N N . ALA A 1 296 ? 19.882 0.796 -19.931 1.00 96.62 296 ALA A N 1
ATOM 2389 C CA . ALA A 1 296 ? 18.894 -0.055 -20.567 1.00 96.62 296 ALA A CA 1
ATOM 2390 C C . ALA A 1 296 ? 17.602 -0.036 -19.746 1.00 96.62 296 ALA A C 1
ATOM 2392 O O . ALA A 1 296 ? 17.636 -0.080 -18.514 1.00 96.62 296 ALA A O 1
ATOM 2393 N N . VAL A 1 297 ? 16.478 0.034 -20.452 1.00 97.88 297 VAL A N 1
ATOM 2394 C CA . VAL A 1 297 ? 15.132 -0.098 -19.901 1.00 97.88 297 VAL A CA 1
ATOM 2395 C C . VAL A 1 297 ? 14.478 -1.292 -20.578 1.00 97.88 297 VAL A C 1
ATOM 2397 O O . VAL A 1 297 ? 14.097 -1.209 -21.751 1.00 97.88 297 VAL A O 1
ATOM 2400 N N . ASP A 1 298 ? 14.381 -2.397 -19.849 1.00 98.19 298 ASP A N 1
ATOM 2401 C CA . ASP A 1 298 ? 13.717 -3.611 -20.308 1.00 98.19 298 ASP A CA 1
ATOM 2402 C C . ASP A 1 298 ? 12.243 -3.556 -19.934 1.00 98.19 298 ASP A C 1
ATOM 2404 O O . ASP A 1 298 ? 11.886 -3.268 -18.791 1.00 98.19 298 ASP A O 1
ATOM 2408 N N . TYR A 1 299 ? 11.382 -3.874 -20.894 1.00 98.12 299 TYR A N 1
ATOM 2409 C CA . TYR A 1 299 ? 9.940 -3.921 -20.699 1.00 98.12 299 TYR A CA 1
ATOM 2410 C C . TYR A 1 299 ? 9.351 -5.202 -21.284 1.00 98.12 299 TYR A C 1
ATOM 2412 O O . TYR A 1 299 ? 9.790 -5.721 -22.315 1.00 98.12 299 TYR A O 1
ATOM 2420 N N . ASN A 1 300 ? 8.315 -5.709 -20.626 1.00 98.06 300 ASN A N 1
ATOM 2421 C CA . ASN A 1 300 ? 7.466 -6.775 -21.138 1.00 98.06 300 ASN A CA 1
ATOM 2422 C C . ASN A 1 300 ? 6.028 -6.521 -20.687 1.00 98.06 300 ASN A C 1
ATOM 2424 O O . ASN A 1 300 ? 5.726 -6.592 -19.495 1.00 98.06 300 ASN A O 1
ATOM 2428 N N . ILE A 1 301 ? 5.166 -6.219 -21.652 1.00 96.69 301 ILE A N 1
ATOM 2429 C CA . ILE A 1 301 ? 3.765 -5.870 -21.459 1.00 96.69 301 ILE A CA 1
ATOM 2430 C C . ILE A 1 301 ? 2.916 -6.954 -22.122 1.00 96.69 301 ILE A C 1
ATOM 2432 O O . ILE A 1 301 ? 2.971 -7.177 -23.333 1.00 96.69 301 ILE A O 1
ATOM 2436 N N . THR A 1 302 ? 2.098 -7.634 -21.328 1.00 95.75 302 THR A N 1
ATOM 2437 C CA . THR A 1 302 ? 1.114 -8.609 -21.823 1.00 95.75 302 THR A CA 1
ATOM 2438 C C . THR A 1 302 ? -0.307 -8.044 -21.827 1.00 95.75 302 THR A C 1
ATOM 2440 O O . THR A 1 302 ? -1.165 -8.582 -22.540 1.00 95.75 302 THR A O 1
ATOM 2443 N N . ARG A 1 303 ? -0.532 -6.959 -21.069 1.00 88.38 303 ARG A N 1
ATOM 2444 C CA . ARG A 1 303 ? -1.785 -6.195 -20.995 1.00 88.38 303 ARG A CA 1
ATOM 2445 C C . ARG A 1 303 ? -2.136 -5.603 -22.362 1.00 88.38 303 ARG A C 1
ATOM 2447 O O . ARG A 1 303 ? -1.258 -5.165 -23.099 1.00 88.38 303 ARG A O 1
ATOM 2454 N N . ASN A 1 304 ? -3.420 -5.606 -22.709 1.00 87.38 304 ASN A N 1
ATOM 2455 C CA . ASN A 1 304 ? -3.902 -5.086 -23.991 1.00 87.38 304 ASN A CA 1
ATOM 2456 C C . ASN A 1 304 ? -4.310 -3.610 -23.871 1.00 87.38 304 ASN A C 1
ATOM 2458 O O . ASN A 1 304 ? -5.443 -3.255 -24.185 1.00 87.38 304 ASN A O 1
ATOM 2462 N N . ASP A 1 305 ? -3.381 -2.785 -23.395 1.00 86.88 305 ASP A N 1
ATOM 2463 C CA . ASP A 1 305 ? -3.557 -1.347 -23.183 1.00 86.88 305 ASP A CA 1
ATOM 2464 C C . ASP A 1 305 ? -2.443 -0.566 -23.881 1.00 86.88 305 ASP A C 1
ATOM 2466 O O . ASP A 1 305 ? -1.530 -1.155 -24.467 1.00 86.88 305 ASP A O 1
ATOM 2470 N N . VAL A 1 306 ? -2.535 0.761 -23.829 1.00 84.38 306 VAL A N 1
ATOM 2471 C CA . VAL A 1 306 ? -1.568 1.677 -24.436 1.00 84.38 306 VAL A CA 1
ATOM 2472 C C . VAL A 1 306 ? -0.838 2.433 -23.337 1.00 84.38 306 VAL A C 1
ATOM 2474 O O . VAL A 1 306 ? -1.465 3.020 -22.455 1.00 84.38 306 VAL A O 1
ATOM 2477 N N . PHE A 1 307 ? 0.486 2.439 -23.422 1.00 88.19 307 PHE A N 1
ATOM 2478 C CA . PHE A 1 307 ? 1.363 3.085 -22.458 1.00 88.19 307 PHE A CA 1
ATOM 2479 C C . PHE A 1 307 ? 2.321 4.031 -23.158 1.00 88.19 307 PHE A C 1
ATOM 2481 O O . PHE A 1 307 ? 2.736 3.763 -24.283 1.00 88.19 307 PHE A O 1
ATOM 2488 N N . THR A 1 308 ? 2.754 5.071 -22.463 1.00 87.75 308 THR A N 1
ATOM 2489 C CA . THR A 1 308 ? 3.961 5.809 -22.839 1.00 87.75 308 THR A CA 1
ATOM 2490 C C . THR A 1 308 ? 5.084 5.426 -21.886 1.00 87.75 308 THR A C 1
ATOM 2492 O O . THR A 1 308 ? 4.899 5.436 -20.668 1.00 87.75 308 THR A O 1
ATOM 2495 N N . LEU A 1 309 ? 6.240 5.039 -22.430 1.00 92.31 309 LEU A N 1
ATOM 2496 C CA . LEU A 1 309 ? 7.417 4.717 -21.631 1.00 92.31 309 LEU A CA 1
ATOM 2497 C C . LEU A 1 309 ? 8.247 5.973 -21.393 1.00 92.31 309 LEU A C 1
ATOM 2499 O O . LEU A 1 309 ? 8.703 6.602 -22.344 1.00 92.31 309 LEU A O 1
ATOM 2503 N N . TYR A 1 310 ? 8.524 6.262 -20.129 1.00 92.81 310 TYR A N 1
ATOM 2504 C CA . TYR A 1 310 ? 9.357 7.380 -19.716 1.00 92.81 310 TYR A CA 1
ATOM 2505 C C . TYR A 1 310 ? 10.609 6.918 -18.978 1.00 92.81 310 TYR A C 1
ATOM 2507 O O . TYR A 1 310 ? 10.600 5.904 -18.273 1.00 92.81 310 TYR A O 1
ATOM 2515 N N . PHE A 1 311 ? 11.681 7.697 -19.105 1.00 93.06 311 PHE A N 1
ATOM 2516 C CA . PHE A 1 311 ? 12.896 7.562 -18.307 1.00 93.06 311 PHE A CA 1
ATOM 2517 C C . PHE A 1 311 ? 13.127 8.807 -17.456 1.00 93.06 311 PHE A C 1
ATOM 2519 O O . PHE A 1 311 ? 13.180 9.914 -17.989 1.00 93.06 311 PHE A O 1
ATOM 2526 N N . TYR A 1 312 ? 13.327 8.611 -16.153 1.00 93.25 312 TYR A N 1
ATOM 2527 C CA . TYR A 1 312 ? 13.531 9.673 -15.178 1.00 93.25 312 TYR A CA 1
ATOM 2528 C C . TYR A 1 312 ? 14.937 9.627 -14.570 1.00 93.25 312 TYR A C 1
ATOM 2530 O O . TYR A 1 312 ? 15.367 8.594 -14.051 1.00 93.25 312 TYR A O 1
ATOM 2538 N N . ALA A 1 313 ? 15.625 10.773 -14.547 1.00 91.69 313 ALA A N 1
ATOM 2539 C CA . ALA A 1 313 ? 16.875 10.949 -13.804 1.00 91.69 313 ALA A CA 1
ATOM 2540 C C . ALA A 1 313 ? 17.069 12.410 -13.336 1.00 91.69 313 ALA A C 1
ATOM 2542 O O . ALA A 1 313 ? 17.074 13.318 -14.173 1.00 91.69 313 ALA A O 1
ATOM 2543 N N . PRO A 1 314 ? 17.292 12.679 -12.035 1.00 89.75 314 PRO A N 1
ATOM 2544 C CA . PRO A 1 314 ? 17.723 13.985 -11.552 1.00 89.75 314 PRO A CA 1
ATOM 2545 C C . PRO A 1 314 ? 19.233 14.158 -11.760 1.00 89.75 314 PRO A C 1
ATOM 2547 O O . PRO A 1 314 ? 20.039 13.339 -11.312 1.00 89.75 314 PRO A O 1
ATOM 2550 N N . LEU A 1 315 ? 19.624 15.229 -12.448 1.00 86.00 315 LEU A N 1
ATOM 2551 C CA . LEU A 1 315 ? 21.018 15.487 -12.802 1.00 86.00 315 LEU A CA 1
ATOM 2552 C C . LEU A 1 315 ? 21.802 16.041 -11.606 1.00 86.00 315 LEU A C 1
ATOM 2554 O O . LEU A 1 315 ? 21.322 16.926 -10.901 1.00 86.00 315 LEU A O 1
ATOM 2558 N N . THR A 1 316 ? 23.036 15.569 -11.417 1.00 82.75 316 THR A N 1
ATOM 2559 C CA . THR A 1 316 ? 23.946 16.089 -10.373 1.00 82.75 316 THR A CA 1
ATOM 2560 C C . THR A 1 316 ? 24.433 17.501 -10.705 1.00 82.75 316 THR A C 1
ATOM 2562 O O . THR A 1 316 ? 24.533 18.369 -9.840 1.00 82.75 316 THR A O 1
ATOM 2565 N N . SER A 1 317 ? 24.694 17.770 -11.986 1.00 69.50 317 SER A N 1
ATOM 2566 C CA . SER A 1 317 ? 25.129 19.074 -12.479 1.00 69.50 317 SER A CA 1
ATOM 2567 C C . SER A 1 317 ? 23.937 19.886 -12.993 1.00 69.50 317 SER A C 1
ATOM 2569 O O . SER A 1 317 ? 23.554 19.798 -14.162 1.00 69.50 317 SER A O 1
ATOM 2571 N N . GLY A 1 318 ? 23.355 20.701 -12.120 1.00 62.06 318 GLY A N 1
ATOM 2572 C CA . GLY A 1 318 ? 22.307 21.656 -12.474 1.00 62.06 318 GLY A CA 1
ATOM 2573 C C . GLY A 1 318 ? 21.203 21.667 -11.433 1.00 62.06 318 GLY A C 1
ATOM 2574 O O . GLY A 1 318 ? 20.450 20.708 -11.337 1.00 62.06 318 GLY A O 1
ATOM 2575 N N . PHE A 1 319 ? 21.104 22.765 -10.681 1.00 61.06 319 PHE A N 1
ATOM 2576 C CA . PHE A 1 319 ? 20.093 22.989 -9.644 1.00 61.06 319 PHE A CA 1
ATOM 2577 C C . PHE A 1 319 ? 18.693 22.530 -10.093 1.00 61.06 319 PHE A C 1
ATOM 2579 O O . PHE A 1 319 ? 18.040 23.211 -10.882 1.00 61.06 319 PHE A O 1
ATOM 2586 N N . GLY A 1 320 ? 18.258 21.356 -9.621 1.00 64.81 320 GLY A N 1
ATOM 2587 C CA . GLY A 1 320 ? 16.925 20.805 -9.883 1.00 64.81 320 GLY A CA 1
ATOM 2588 C C . GLY A 1 320 ? 16.628 20.397 -11.332 1.00 64.81 320 GLY A C 1
ATOM 2589 O O . GLY A 1 320 ? 15.456 20.264 -11.677 1.00 64.81 320 GLY A O 1
ATOM 2590 N N . ARG A 1 321 ? 17.632 20.213 -12.206 1.00 75.88 321 ARG A N 1
ATOM 2591 C CA . ARG A 1 321 ? 17.384 19.726 -13.576 1.00 75.88 321 ARG A CA 1
ATOM 2592 C C . ARG A 1 321 ? 17.092 18.228 -13.576 1.00 75.88 321 ARG A C 1
ATOM 2594 O O . ARG A 1 321 ? 17.839 17.441 -13.003 1.00 75.88 321 ARG A O 1
ATOM 2601 N N . VAL A 1 322 ? 16.037 17.845 -14.285 1.00 81.88 322 VAL A N 1
ATOM 2602 C CA . VAL A 1 322 ? 15.577 16.461 -14.412 1.00 81.88 322 VAL A CA 1
ATOM 2603 C C . VAL A 1 322 ? 15.472 16.097 -15.888 1.00 81.88 322 VAL A C 1
ATOM 2605 O O . VAL A 1 322 ? 15.044 16.913 -16.705 1.00 81.88 322 VAL A O 1
ATOM 2608 N N . VAL A 1 323 ? 15.864 14.871 -16.218 1.00 81.94 323 VAL A N 1
ATOM 2609 C CA . VAL A 1 323 ? 15.571 14.217 -17.494 1.00 81.94 323 VAL A CA 1
ATOM 2610 C C . VAL A 1 323 ? 14.262 13.456 -17.339 1.00 81.94 323 VAL A C 1
ATOM 2612 O O . VAL A 1 323 ? 14.121 12.689 -16.389 1.00 81.94 323 VAL A O 1
ATOM 2615 N N . ASN A 1 324 ? 13.323 13.685 -18.256 1.00 79.88 324 ASN A N 1
ATOM 2616 C CA . ASN A 1 324 ? 12.093 12.909 -18.389 1.00 79.88 324 ASN A CA 1
ATOM 2617 C C . ASN A 1 324 ? 11.893 12.579 -19.873 1.00 79.88 324 ASN A C 1
ATOM 2619 O O . ASN A 1 324 ? 11.141 13.257 -20.574 1.00 79.88 324 ASN A O 1
ATOM 2623 N N . ASP A 1 325 ? 12.665 11.614 -20.366 1.00 79.25 325 ASP A N 1
ATOM 2624 C CA . ASP A 1 325 ? 12.685 11.271 -21.786 1.00 79.25 325 ASP A CA 1
ATOM 2625 C C . ASP A 1 325 ? 11.479 10.399 -22.133 1.00 79.25 325 ASP A C 1
ATOM 2627 O O . ASP A 1 325 ? 11.259 9.365 -21.503 1.00 79.25 325 ASP A O 1
ATOM 2631 N N . ASP A 1 326 ? 10.734 10.789 -23.165 1.00 85.94 326 ASP A N 1
ATOM 2632 C CA . ASP A 1 326 ? 9.721 9.946 -23.801 1.00 85.94 326 ASP A CA 1
ATOM 2633 C C . ASP A 1 326 ? 10.422 8.931 -24.719 1.00 85.94 326 ASP A C 1
ATOM 2635 O O . ASP A 1 326 ? 11.054 9.288 -25.719 1.00 85.94 326 ASP A O 1
ATOM 2639 N N . LEU A 1 327 ? 10.344 7.652 -24.355 1.00 76.81 327 LEU A N 1
ATOM 2640 C CA . LEU A 1 327 ? 10.950 6.536 -25.085 1.00 76.81 327 LEU A CA 1
ATOM 2641 C C . LEU A 1 327 ? 9.980 5.870 -26.077 1.00 76.81 327 LEU A C 1
ATOM 2643 O O . LEU A 1 327 ? 10.350 4.892 -26.750 1.00 76.81 327 LEU A O 1
ATOM 2647 N N . GLY A 1 328 ? 8.769 6.415 -26.196 1.00 75.00 328 GLY A N 1
ATOM 2648 C CA . GLY A 1 328 ? 7.739 6.051 -27.154 1.00 75.00 328 GLY A CA 1
ATOM 2649 C C . GLY A 1 328 ? 6.501 5.402 -26.540 1.00 75.00 328 GLY A C 1
ATOM 2650 O O . GLY A 1 328 ? 6.476 4.967 -25.387 1.00 75.00 328 GLY A O 1
ATOM 2651 N N . ILE A 1 329 ? 5.476 5.298 -27.385 1.00 79.81 329 ILE A N 1
ATOM 2652 C CA . ILE A 1 329 ? 4.217 4.613 -27.091 1.00 79.81 329 ILE A CA 1
ATOM 2653 C C . ILE A 1 329 ? 4.405 3.110 -27.294 1.00 79.81 329 ILE A C 1
ATOM 2655 O O . ILE A 1 329 ? 4.937 2.689 -28.324 1.00 79.81 329 ILE A O 1
ATOM 2659 N N . LEU A 1 330 ? 3.942 2.322 -26.329 1.00 82.38 330 LEU A N 1
ATOM 2660 C CA . LEU A 1 330 ? 4.032 0.870 -26.298 1.00 82.38 330 LEU A CA 1
ATOM 2661 C C . LEU A 1 330 ? 2.655 0.243 -26.075 1.00 82.38 330 LEU A C 1
ATOM 2663 O O . LEU A 1 330 ? 1.780 0.822 -25.428 1.00 82.38 330 LEU A O 1
ATOM 2667 N N . GLY A 1 331 ? 2.480 -0.963 -26.602 1.00 83.56 331 GLY A N 1
ATOM 2668 C CA . GLY A 1 331 ? 1.303 -1.794 -26.358 1.00 83.56 331 GLY A CA 1
ATOM 2669 C C . GLY A 1 331 ? 1.681 -3.155 -25.788 1.00 83.56 331 GLY A C 1
ATOM 2670 O O . GLY A 1 331 ? 2.581 -3.283 -24.961 1.00 83.56 331 GLY A O 1
ATOM 2671 N N . LYS A 1 332 ? 1.013 -4.204 -26.269 1.00 93.81 332 LYS A N 1
ATOM 2672 C CA . LYS A 1 332 ? 1.353 -5.590 -25.940 1.00 93.81 332 LYS A CA 1
ATOM 2673 C C . LYS A 1 332 ? 2.620 -6.039 -26.670 1.00 93.81 332 LYS A C 1
ATOM 2675 O O . LYS A 1 332 ? 2.561 -6.621 -27.755 1.00 93.81 332 LYS A O 1
ATOM 2680 N N . GLU A 1 333 ? 3.768 -5.779 -26.069 1.00 93.88 333 GLU A N 1
ATOM 2681 C CA . GLU A 1 333 ? 5.080 -6.056 -26.644 1.00 93.88 333 GLU A CA 1
ATOM 2682 C C . GLU A 1 333 ? 6.162 -6.186 -25.565 1.00 93.88 333 GLU A C 1
ATOM 2684 O O . GLU A 1 333 ? 5.937 -5.949 -24.377 1.00 93.88 333 GLU A O 1
ATOM 2689 N N . LYS A 1 334 ? 7.360 -6.597 -25.984 1.00 97.56 334 LYS A N 1
ATOM 2690 C CA . LYS A 1 334 ? 8.536 -6.678 -25.119 1.00 97.56 334 LYS A CA 1
ATOM 2691 C C . LYS A 1 334 ? 9.778 -6.221 -25.864 1.00 97.56 334 LYS A C 1
ATOM 2693 O O . LYS A 1 334 ? 9.899 -6.459 -27.067 1.00 97.56 334 LYS A O 1
ATOM 2698 N N . GLY A 1 335 ? 10.729 -5.658 -25.140 1.00 97.19 335 GLY A N 1
ATOM 2699 C CA . GLY A 1 335 ? 11.996 -5.238 -25.711 1.00 97.19 335 GLY A CA 1
ATOM 2700 C C . GLY A 1 335 ? 12.838 -4.445 -24.729 1.00 97.19 335 GLY A C 1
ATOM 2701 O O . GLY A 1 335 ? 12.575 -4.428 -23.530 1.00 97.19 335 GLY A O 1
ATOM 2702 N N . THR A 1 336 ? 13.836 -3.767 -25.286 1.00 97.38 336 THR A N 1
ATOM 2703 C CA . THR A 1 336 ? 14.769 -2.922 -24.544 1.00 97.38 336 THR A CA 1
ATOM 2704 C C . THR A 1 336 ? 14.859 -1.570 -25.235 1.00 97.38 336 THR A C 1
ATOM 2706 O O . THR A 1 336 ? 15.036 -1.499 -26.456 1.00 97.38 336 THR A O 1
ATOM 2709 N N . LYS A 1 337 ? 14.755 -0.484 -24.471 1.00 95.00 337 LYS A N 1
ATOM 2710 C CA . LYS A 1 337 ? 15.149 0.859 -24.916 1.00 95.00 337 LYS A CA 1
ATOM 2711 C C . LYS A 1 337 ? 16.479 1.226 -24.275 1.00 95.00 337 LYS A C 1
ATOM 2713 O O . LYS A 1 337 ? 16.771 0.808 -23.160 1.00 95.00 337 LYS A O 1
ATOM 2718 N N . TYR A 1 338 ? 17.282 2.008 -24.988 1.00 93.38 338 TYR A N 1
ATOM 2719 C CA . TYR A 1 338 ? 18.570 2.472 -24.489 1.00 93.38 338 TYR A CA 1
ATOM 2720 C C . TYR A 1 338 ? 18.579 3.986 -24.373 1.00 93.38 338 TYR A C 1
ATOM 2722 O O . TYR A 1 338 ? 18.237 4.685 -25.326 1.00 93.38 338 TYR A O 1
ATOM 2730 N N . VAL A 1 339 ? 19.052 4.463 -23.232 1.00 91.00 339 VAL A N 1
ATOM 2731 C CA . VAL A 1 339 ? 19.202 5.874 -22.893 1.00 91.00 339 VAL A CA 1
ATOM 2732 C C . VAL A 1 339 ? 20.685 6.160 -22.669 1.00 91.00 339 VAL A C 1
ATOM 2734 O O . VAL A 1 339 ? 21.449 5.282 -22.253 1.00 91.00 339 VAL A O 1
ATOM 2737 N N . ILE A 1 340 ? 21.129 7.373 -23.000 1.00 86.12 340 ILE A N 1
ATOM 2738 C CA . ILE A 1 340 ? 22.509 7.775 -22.714 1.00 86.12 340 ILE A CA 1
ATOM 2739 C C . ILE A 1 340 ? 22.772 7.745 -21.206 1.00 86.12 340 ILE A C 1
ATOM 2741 O O . ILE A 1 340 ? 21.869 7.884 -20.382 1.00 86.12 340 ILE A O 1
ATOM 2745 N N . ASN A 1 341 ? 24.029 7.542 -20.834 1.00 85.50 341 ASN A N 1
ATOM 2746 C CA . ASN A 1 341 ? 24.408 7.514 -19.435 1.00 85.50 341 ASN A CA 1
ATOM 2747 C C . ASN A 1 341 ? 24.464 8.945 -18.865 1.00 85.50 341 ASN A C 1
ATOM 2749 O O . ASN A 1 341 ? 25.339 9.723 -19.240 1.00 85.50 341 ASN A O 1
ATOM 2753 N N . TYR A 1 342 ? 23.549 9.295 -17.957 1.00 85.25 342 TYR A N 1
ATOM 2754 C CA . TYR A 1 342 ? 23.520 10.615 -17.312 1.00 85.25 342 TYR A CA 1
ATOM 2755 C C . TYR A 1 342 ? 24.289 10.638 -15.990 1.00 85.25 342 TYR A C 1
ATOM 2757 O O . TYR A 1 342 ? 24.233 9.675 -15.223 1.00 85.25 342 TYR A O 1
ATOM 2765 N N . SER A 1 343 ? 24.939 11.759 -15.670 1.00 86.88 343 SER A N 1
ATOM 2766 C CA . SER A 1 343 ? 25.437 12.007 -14.311 1.00 86.88 343 SER A CA 1
ATOM 2767 C C . SER A 1 343 ? 24.253 12.352 -13.400 1.00 86.88 343 SER A C 1
ATOM 2769 O O . SER A 1 343 ? 23.665 13.428 -13.516 1.00 86.88 343 SER A O 1
ATOM 2771 N N . CYS A 1 344 ? 23.846 11.399 -12.564 1.00 87.56 344 CYS A N 1
ATOM 2772 C CA . CYS A 1 344 ? 22.649 11.451 -11.721 1.00 87.56 344 CYS A CA 1
ATOM 2773 C C . CYS A 1 344 ? 22.875 10.637 -10.443 1.00 87.56 344 CYS A C 1
ATOM 2775 O O . CYS A 1 344 ? 23.696 9.723 -10.447 1.00 87.56 344 CYS A O 1
ATOM 2777 N N . TYR A 1 345 ? 22.137 10.950 -9.376 1.00 88.38 345 TYR A N 1
ATOM 2778 C CA . TYR A 1 345 ? 22.187 10.191 -8.117 1.00 88.38 345 TYR A CA 1
ATOM 2779 C C . TYR A 1 345 ? 21.420 8.873 -8.201 1.00 88.38 345 TYR A C 1
ATOM 2781 O O . TYR A 1 345 ? 21.823 7.861 -7.638 1.00 88.38 345 TYR A O 1
ATOM 2789 N N . TYR A 1 346 ? 20.299 8.885 -8.914 1.00 93.06 346 TYR A N 1
ATOM 2790 C CA . TYR A 1 346 ? 19.497 7.703 -9.170 1.00 93.06 346 TYR A CA 1
ATOM 2791 C C . TYR A 1 346 ? 18.755 7.843 -10.495 1.00 93.06 346 TYR A C 1
ATOM 2793 O O . TYR A 1 346 ? 18.678 8.932 -11.060 1.00 93.06 346 TYR A O 1
ATOM 2801 N N . TYR A 1 347 ? 18.206 6.751 -11.001 1.00 94.69 347 TYR A N 1
ATOM 2802 C CA . TYR A 1 347 ? 17.316 6.772 -12.153 1.00 94.69 347 TYR A CA 1
ATOM 2803 C C . TYR A 1 347 ? 16.326 5.615 -12.094 1.00 94.69 347 TYR A C 1
ATOM 2805 O O . TYR A 1 347 ? 16.571 4.599 -11.442 1.00 94.69 347 TYR A O 1
ATOM 2813 N N . TYR A 1 348 ? 15.211 5.775 -12.792 1.00 96.62 348 TYR A N 1
ATOM 2814 C CA . TYR A 1 348 ? 14.215 4.729 -12.991 1.00 96.62 348 TYR A CA 1
ATOM 2815 C C . TYR A 1 348 ? 13.442 5.000 -14.284 1.00 96.62 348 TYR A C 1
ATOM 2817 O O . TYR A 1 348 ? 13.573 6.058 -14.903 1.00 96.62 348 TYR A O 1
ATOM 2825 N N . ALA A 1 349 ? 12.647 4.030 -14.709 1.00 97.81 349 ALA A N 1
ATOM 2826 C CA . ALA A 1 349 ? 11.703 4.179 -15.802 1.00 97.81 349 ALA A CA 1
ATOM 2827 C C . ALA A 1 349 ? 10.283 3.930 -15.296 1.00 97.81 349 ALA A C 1
ATOM 2829 O O . ALA A 1 349 ? 10.085 3.246 -14.291 1.00 97.81 349 ALA A O 1
ATOM 2830 N N . TYR A 1 350 ? 9.291 4.452 -16.006 1.00 98.12 350 TYR A N 1
ATOM 2831 C CA . TYR A 1 350 ? 7.896 4.126 -15.738 1.00 98.12 350 TYR A CA 1
ATOM 2832 C C . TYR A 1 350 ? 7.079 4.068 -17.026 1.00 98.12 350 TYR A C 1
ATOM 2834 O O . TYR A 1 350 ? 7.330 4.803 -17.979 1.00 98.12 350 TYR A O 1
ATOM 2842 N N . LEU A 1 351 ? 6.093 3.176 -17.046 1.00 96.50 351 LEU A N 1
ATOM 2843 C CA . LEU A 1 351 ? 5.056 3.115 -18.071 1.00 96.50 351 LEU A CA 1
ATOM 2844 C C . LEU A 1 351 ? 3.829 3.859 -17.556 1.00 96.50 351 LEU A C 1
ATOM 2846 O O . LEU A 1 351 ? 3.222 3.424 -16.580 1.00 96.50 351 LEU A O 1
ATOM 2850 N N . GLU A 1 352 ? 3.458 4.958 -18.200 1.00 94.06 352 GLU A N 1
ATOM 2851 C CA . GLU A 1 352 ? 2.214 5.666 -17.900 1.00 94.06 352 GLU A CA 1
ATOM 2852 C C . GLU A 1 352 ? 1.095 5.113 -18.786 1.00 94.06 352 GLU A C 1
ATOM 2854 O O . GLU A 1 352 ? 1.169 5.177 -20.012 1.00 94.06 352 GLU A O 1
ATOM 2859 N N . ASP A 1 353 ? 0.073 4.530 -18.167 1.00 89.25 353 ASP A N 1
ATOM 2860 C CA . ASP A 1 353 ? -1.146 4.102 -18.850 1.00 89.25 353 ASP A CA 1
ATOM 2861 C C . ASP A 1 353 ? -1.894 5.331 -19.373 1.00 89.25 353 ASP A C 1
ATOM 2863 O O . ASP A 1 353 ? -2.327 6.181 -18.596 1.00 89.25 353 ASP A O 1
ATOM 2867 N N . VAL A 1 354 ? -2.074 5.419 -20.691 1.00 83.38 354 VAL A N 1
ATOM 2868 C CA . VAL A 1 354 ? -2.652 6.601 -21.349 1.00 83.38 354 VAL A CA 1
ATOM 2869 C C . VAL A 1 354 ? -4.104 6.849 -20.929 1.00 83.38 354 VAL A C 1
ATOM 2871 O O . VAL A 1 354 ? -4.558 7.993 -20.926 1.00 83.38 354 VAL A O 1
ATOM 2874 N N . LEU A 1 355 ? -4.851 5.800 -20.573 1.00 82.06 355 LEU A N 1
ATOM 2875 C CA . LEU A 1 355 ? -6.258 5.923 -20.203 1.00 82.06 355 LEU A CA 1
ATOM 2876 C C . LEU A 1 355 ? -6.426 6.357 -18.745 1.00 82.06 355 LEU A C 1
ATOM 2878 O O . LEU A 1 355 ? -7.272 7.197 -18.439 1.00 82.06 355 LEU A O 1
ATOM 2882 N N . THR A 1 356 ? -5.653 5.761 -17.839 1.00 89.00 356 THR A N 1
ATOM 2883 C CA . THR A 1 356 ? -5.832 5.952 -16.390 1.00 89.00 356 THR A CA 1
ATOM 2884 C C . THR A 1 356 ? -4.869 6.987 -15.800 1.00 89.00 356 THR A C 1
ATOM 2886 O O . THR A 1 356 ? -5.158 7.612 -14.771 1.00 89.00 356 THR A O 1
ATOM 2889 N N . GLY A 1 357 ? -3.729 7.208 -16.453 1.00 91.50 357 GLY A N 1
ATOM 2890 C CA . GLY A 1 357 ? -2.597 7.979 -15.945 1.00 91.50 357 GLY A CA 1
ATOM 2891 C C . GLY A 1 357 ? -1.833 7.279 -14.816 1.00 91.50 357 GLY A C 1
ATOM 2892 O O . GLY A 1 357 ? -1.071 7.944 -14.122 1.00 91.50 357 GLY A O 1
ATOM 2893 N N . ILE A 1 358 ? -2.066 5.981 -14.580 1.00 96.44 358 ILE A N 1
ATOM 2894 C CA . ILE A 1 358 ? -1.318 5.196 -13.587 1.00 96.44 358 ILE A CA 1
ATOM 2895 C C . ILE A 1 358 ? 0.089 4.932 -14.120 1.00 96.44 358 ILE A C 1
ATOM 2897 O O . ILE A 1 358 ? 0.256 4.530 -15.274 1.00 96.44 358 ILE A O 1
ATOM 2901 N N . ARG A 1 359 ? 1.096 5.102 -13.261 1.00 98.31 359 ARG A N 1
ATOM 2902 C CA . ARG A 1 359 ? 2.503 4.859 -13.585 1.00 98.31 359 ARG A CA 1
ATOM 2903 C C . ARG A 1 359 ? 2.972 3.529 -13.013 1.00 98.31 359 ARG A C 1
ATOM 2905 O O . ARG A 1 359 ? 2.956 3.332 -11.805 1.00 98.31 359 ARG A O 1
ATOM 2912 N N . TYR A 1 360 ? 3.417 2.627 -13.876 1.00 98.31 360 TYR A N 1
ATOM 2913 C CA . TYR A 1 360 ? 4.046 1.364 -13.493 1.00 98.31 360 TYR A CA 1
ATOM 2914 C C . TYR A 1 360 ? 5.558 1.539 -13.519 1.00 98.31 360 TYR A C 1
ATOM 2916 O O . TYR A 1 360 ? 6.141 1.692 -14.593 1.00 98.31 360 TYR A O 1
ATOM 2924 N N . CYS A 1 361 ? 6.177 1.555 -12.347 1.00 98.44 361 CYS A N 1
ATOM 2925 C CA . CYS A 1 361 ? 7.565 1.950 -12.160 1.00 98.44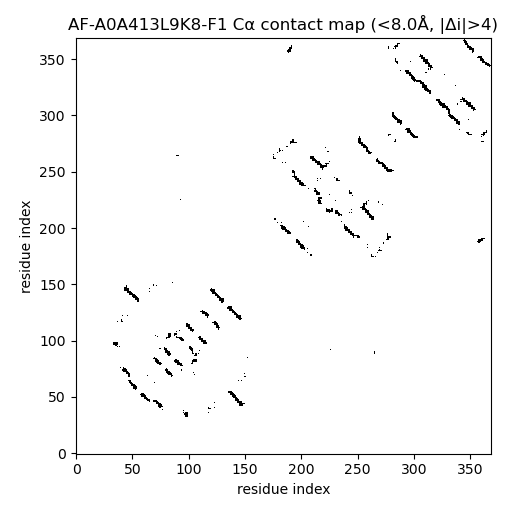 361 CYS A CA 1
ATOM 2926 C C . CYS A 1 361 ? 8.516 0.749 -12.171 1.00 98.44 361 CYS A C 1
ATOM 2928 O O . CYS A 1 361 ? 8.174 -0.352 -11.740 1.00 98.44 361 CYS A O 1
ATOM 2930 N N . SER A 1 362 ? 9.734 0.973 -12.657 1.00 98.06 362 SER A N 1
ATOM 2931 C CA . SER A 1 362 ? 10.838 0.028 -12.523 1.00 98.06 362 SER A CA 1
ATOM 2932 C C . SER A 1 362 ? 11.419 0.051 -11.111 1.00 98.06 362 SER A C 1
ATOM 2934 O O . SER A 1 362 ? 11.108 0.920 -10.295 1.00 98.06 362 SER A O 1
ATOM 2936 N N . ASN A 1 363 ? 12.381 -0.837 -10.869 1.00 96.31 363 ASN A N 1
ATOM 2937 C CA . ASN A 1 363 ? 13.351 -0.650 -9.797 1.00 96.31 363 ASN A CA 1
ATOM 2938 C C . ASN A 1 363 ? 14.046 0.723 -9.914 1.00 96.31 363 ASN A C 1
ATOM 2940 O O . ASN A 1 363 ? 14.296 1.215 -11.021 1.00 96.31 363 ASN A O 1
ATOM 2944 N N . ILE A 1 364 ? 14.392 1.310 -8.768 1.00 95.62 364 ILE A N 1
ATOM 2945 C CA . ILE A 1 364 ? 15.222 2.516 -8.696 1.00 95.62 364 ILE A CA 1
ATOM 2946 C C . ILE A 1 364 ? 16.684 2.080 -8.648 1.00 95.62 364 ILE A C 1
ATOM 2948 O O . ILE A 1 364 ? 17.067 1.249 -7.825 1.00 95.62 364 ILE A O 1
ATOM 2952 N N . VAL A 1 365 ? 17.511 2.636 -9.529 1.00 95.19 365 VAL A N 1
ATOM 2953 C CA . VAL A 1 365 ? 18.955 2.391 -9.523 1.00 95.19 365 VAL A CA 1
ATOM 2954 C C . VAL A 1 365 ? 19.663 3.599 -8.949 1.00 95.19 365 VAL A C 1
ATOM 2956 O O . VAL A 1 365 ? 19.631 4.669 -9.550 1.00 95.19 365 VAL A O 1
ATOM 2959 N N . TYR A 1 366 ? 20.347 3.412 -7.825 1.00 92.81 366 TYR A N 1
ATOM 2960 C CA . TYR A 1 366 ? 21.215 4.422 -7.231 1.00 92.81 366 TYR A CA 1
ATOM 2961 C C . TYR A 1 366 ? 22.619 4.318 -7.825 1.00 92.81 366 TYR A C 1
ATOM 2963 O O . TYR A 1 366 ? 23.171 3.225 -7.973 1.00 92.81 366 TYR A O 1
ATOM 2971 N N . LYS A 1 367 ? 23.203 5.457 -8.188 1.00 84.56 367 LYS A N 1
ATOM 2972 C CA . LYS A 1 367 ? 24.605 5.550 -8.582 1.00 84.56 367 LYS A CA 1
ATOM 2973 C C . LYS A 1 367 ? 25.411 5.998 -7.378 1.00 84.56 367 LYS A C 1
ATOM 2975 O O . LYS A 1 367 ? 25.200 7.090 -6.862 1.00 84.56 367 LYS A O 1
ATOM 2980 N N . HIS A 1 368 ? 26.327 5.142 -6.948 1.00 67.00 368 HIS A N 1
ATOM 2981 C CA . HIS A 1 368 ? 27.385 5.550 -6.038 1.00 67.00 368 HIS A CA 1
ATOM 2982 C C . HIS A 1 368 ? 28.414 6.358 -6.837 1.00 67.00 368 HIS A C 1
ATOM 2984 O O . HIS A 1 368 ? 28.735 5.973 -7.967 1.00 67.00 368 HIS A O 1
ATOM 2990 N N . GLU A 1 369 ? 28.832 7.498 -6.285 1.00 52.41 369 GLU A N 1
ATOM 2991 C CA . GLU A 1 369 ? 29.857 8.375 -6.872 1.00 52.41 369 GLU A CA 1
ATOM 2992 C C . GLU A 1 369 ? 31.212 7.677 -7.038 1.00 52.41 369 GLU A C 1
ATOM 2994 O O . GLU A 1 369 ? 31.571 6.844 -6.170 1.00 52.41 369 GLU A O 1
#